Protein AF-A0A840I0G0-F1 (afdb_monomer)

Organism: NCBI:txid1173995

Secondary structure (DSSP, 8-state):
-----PPP---------------TTSSHHHHHHHHHHHHHHHHHHHHHHHHHHHHHHHIIIIIHHHHHHHHHHHHHSS--------HHHHHHHHHHHHHHHHHHHHHHHHHHHHHHHHHHHHHHHHHHHH-STTHHHHHHHHHHHHHHHHHHHHHHHHHHHHHHHHHHHHHHHHHHHHT--THHHHHHHHHHHHHHHHHHHHHHHHHHHHHHHHHHHHHHHHHHHHHHHHHHHHHHHHHHHHHHHHHHHHHHHHHHHHHHHHHHHHHHHHHHHHHHHHHHHHHHHHHHHHHHHHHHHHHHHHHHHHHHHHHHHHHHHHHHHHHHHHHHHHHTS-------------SSSSSSSS-------PPPPHHHHHHHHHHHHHHHHHHHHHHHHHHH-SPPHHHHHHHHTT-TTHHHHHHHHS-HHHHHHHHHHHHHH-HHHHHHHHHHHHHHHHHHHHHTTSTTHHHHHHHHHHSHHHHHHHHHHHHTTS--

Structure (mmCIF, N/CA/C/O backbone):
data_AF-A0A840I0G0-F1
#
_entry.id   AF-A0A840I0G0-F1
#
loop_
_atom_site.group_PDB
_atom_site.id
_atom_site.type_symbol
_atom_site.label_atom_id
_atom_site.label_alt_id
_atom_site.label_comp_id
_atom_site.label_asym_id
_atom_site.label_entity_id
_atom_site.label_seq_id
_atom_site.pdbx_PDB_ins_code
_atom_site.Cartn_x
_atom_site.Cartn_y
_atom_site.Cartn_z
_atom_site.occupancy
_atom_site.B_iso_or_equiv
_atom_site.auth_seq_id
_atom_site.auth_comp_id
_atom_site.auth_asym_id
_atom_site.auth_atom_id
_atom_site.pdbx_PDB_model_num
ATOM 1 N N . MET A 1 1 ? -60.405 32.015 -8.793 1.00 38.34 1 MET A N 1
ATOM 2 C CA . MET A 1 1 ? -60.865 30.818 -8.056 1.00 38.34 1 MET A CA 1
ATOM 3 C C . MET A 1 1 ? -60.112 29.631 -8.628 1.00 38.34 1 MET A C 1
ATOM 5 O O . MET A 1 1 ? -60.227 29.386 -9.819 1.00 38.34 1 MET A O 1
ATOM 9 N N . GLY A 1 2 ? -59.212 29.043 -7.837 1.00 41.69 2 GLY A N 1
ATOM 10 C CA . GLY A 1 2 ? -58.218 28.076 -8.306 1.00 41.69 2 GLY A CA 1
ATOM 11 C C . GLY A 1 2 ? -58.768 26.657 -8.403 1.00 41.69 2 GLY A C 1
ATOM 12 O O . GLY A 1 2 ? -59.384 26.169 -7.458 1.00 41.69 2 GLY A O 1
ATOM 13 N N . HIS A 1 3 ? -58.502 25.997 -9.529 1.00 44.59 3 HIS A N 1
ATOM 14 C CA . HIS A 1 3 ? -58.676 24.558 -9.684 1.00 44.59 3 HIS A CA 1
ATOM 15 C C . HIS A 1 3 ? -57.311 23.871 -9.616 1.00 44.59 3 HIS A C 1
ATOM 17 O O . HIS A 1 3 ? -56.481 24.017 -10.508 1.00 44.59 3 HIS A O 1
ATOM 23 N N . ASN A 1 4 ? -57.110 23.128 -8.529 1.00 46.53 4 ASN A N 1
ATOM 24 C CA . ASN A 1 4 ? -56.048 22.143 -8.364 1.00 46.53 4 ASN A CA 1
ATOM 25 C C . ASN A 1 4 ? -56.308 20.964 -9.312 1.00 46.53 4 ASN A C 1
ATOM 27 O O . ASN A 1 4 ? -57.291 20.243 -9.136 1.00 46.53 4 ASN A O 1
ATOM 31 N N . SER A 1 5 ? -55.424 20.746 -10.286 1.00 52.91 5 SER A N 1
ATOM 32 C CA . SER A 1 5 ? -55.374 19.504 -11.058 1.00 52.91 5 SER A CA 1
ATOM 33 C C . SER A 1 5 ? -54.468 18.500 -10.345 1.00 52.91 5 SER A C 1
ATOM 35 O O . SER A 1 5 ? -53.251 18.671 -10.290 1.00 52.91 5 SER A O 1
ATOM 37 N N . VAL A 1 6 ? -55.077 17.453 -9.795 1.00 52.31 6 VAL A N 1
ATOM 38 C CA . VAL A 1 6 ? -54.397 16.273 -9.255 1.00 52.31 6 VAL A CA 1
ATOM 39 C C . VAL A 1 6 ? -53.987 15.381 -10.430 1.00 52.31 6 VAL A C 1
ATOM 41 O O . VAL A 1 6 ? -54.845 14.939 -11.191 1.00 52.31 6 VAL A O 1
ATOM 44 N N . VAL A 1 7 ? -52.687 15.119 -10.582 1.00 56.31 7 VAL A N 1
ATOM 45 C CA . VAL A 1 7 ? -52.149 14.120 -11.520 1.00 56.31 7 VAL A CA 1
ATOM 46 C C . VAL A 1 7 ? -51.902 12.818 -10.744 1.00 56.31 7 VAL A C 1
ATOM 48 O O . VAL A 1 7 ? -51.222 12.863 -9.717 1.00 56.31 7 VAL A O 1
ATOM 51 N N . PRO A 1 8 ? -52.439 11.664 -11.180 1.00 50.56 8 PRO A N 1
ATOM 52 C CA . PRO A 1 8 ? -52.243 10.397 -10.485 1.00 50.56 8 PRO A CA 1
ATOM 53 C C . PRO A 1 8 ? -50.873 9.780 -10.808 1.00 50.56 8 PRO A C 1
ATOM 55 O O . PRO A 1 8 ? -50.496 9.616 -11.966 1.00 50.56 8 PRO A O 1
ATOM 58 N N . LEU A 1 9 ? -50.150 9.400 -9.753 1.00 41.69 9 LEU A N 1
ATOM 59 C CA . LEU A 1 9 ? -48.951 8.563 -9.793 1.00 41.69 9 LEU A CA 1
ATOM 60 C C . LEU A 1 9 ? -49.335 7.130 -10.186 1.00 41.69 9 LEU A C 1
ATOM 62 O O . LEU A 1 9 ? -49.800 6.352 -9.356 1.00 41.69 9 LEU A O 1
ATOM 66 N N . THR A 1 10 ? -49.122 6.760 -11.447 1.00 47.88 10 THR A N 1
ATOM 67 C CA . THR A 1 10 ? -49.077 5.352 -11.855 1.00 47.88 10 THR A CA 1
ATOM 68 C C . THR A 1 10 ? -47.681 4.790 -11.617 1.00 47.88 10 THR A C 1
ATOM 70 O O . THR A 1 10 ? -46.688 5.291 -12.146 1.00 47.88 10 THR A O 1
ATOM 73 N N . ALA A 1 11 ? -47.643 3.740 -10.801 1.00 47.97 11 ALA A N 1
ATOM 74 C CA . ALA A 1 11 ? -46.483 2.964 -10.402 1.00 47.97 11 ALA A CA 1
ATOM 75 C C . ALA A 1 11 ? -45.649 2.474 -11.597 1.00 47.97 11 ALA A C 1
ATOM 77 O O . ALA A 1 11 ? -46.127 1.708 -12.435 1.00 47.97 11 ALA A O 1
ATOM 78 N N . ARG A 1 12 ? -44.371 2.868 -11.634 1.00 39.72 12 ARG A N 1
ATOM 79 C CA . ARG A 1 12 ? -43.357 2.270 -12.506 1.00 39.72 12 ARG A CA 1
ATOM 80 C C . ARG A 1 12 ? -42.599 1.224 -11.693 1.00 39.72 12 ARG A C 1
ATOM 82 O O . ARG A 1 12 ? -41.765 1.547 -10.856 1.00 39.72 12 ARG A O 1
ATOM 89 N N . LYS A 1 13 ? -42.976 -0.030 -11.918 1.00 39.75 13 LYS A N 1
ATOM 90 C CA . LYS A 1 13 ? -42.336 -1.239 -11.400 1.00 39.75 13 LYS A CA 1
ATOM 91 C C . LYS A 1 13 ? -40.893 -1.274 -11.931 1.00 39.75 13 LYS A C 1
ATOM 93 O O . LYS A 1 13 ? -40.696 -1.398 -13.137 1.00 39.75 13 LYS A O 1
ATOM 98 N N . HIS A 1 14 ? -39.912 -1.073 -11.055 1.00 40.75 14 HIS A N 1
ATOM 99 C CA . HIS A 1 14 ? -38.498 -1.290 -11.359 1.00 40.75 14 HIS A CA 1
ATOM 100 C C . HIS A 1 14 ? -38.257 -2.805 -11.366 1.00 40.75 14 HIS A C 1
ATOM 102 O O . HIS A 1 14 ? -38.283 -3.444 -10.318 1.00 40.75 14 HIS A O 1
ATOM 108 N N . GLU A 1 15 ? -38.097 -3.382 -12.554 1.00 42.94 15 GLU A N 1
ATOM 109 C CA . GLU A 1 15 ? -37.495 -4.703 -12.723 1.00 42.94 15 GLU A CA 1
ATOM 110 C C . GLU A 1 15 ? -35.976 -4.510 -12.765 1.00 42.94 15 GLU A C 1
ATOM 112 O O . GLU A 1 15 ? -35.415 -4.056 -13.760 1.00 42.94 15 GLU A O 1
ATOM 117 N N . GLU A 1 16 ? -35.316 -4.807 -11.647 1.00 43.22 16 GLU A N 1
ATOM 118 C CA . GLU A 1 16 ? -33.867 -4.987 -11.573 1.00 43.22 16 GLU A CA 1
ATOM 119 C C . GLU A 1 16 ? -33.523 -6.359 -12.167 1.00 43.22 16 GLU A C 1
ATOM 121 O O . GLU A 1 16 ? -33.438 -7.373 -11.477 1.00 43.22 16 GLU A O 1
ATOM 126 N N . GLY A 1 17 ? -33.400 -6.395 -13.494 1.00 41.84 17 GLY A N 1
ATOM 127 C CA . GLY A 1 17 ? -32.843 -7.515 -14.243 1.00 41.84 17 GLY A CA 1
ATOM 128 C C . GLY A 1 17 ? -31.360 -7.281 -14.505 1.00 41.84 17 GLY A C 1
ATOM 129 O O . GLY A 1 17 ? -30.990 -6.375 -15.249 1.00 41.84 17 GLY A O 1
ATOM 130 N N . ALA A 1 18 ? -30.526 -8.105 -13.880 1.00 51.34 18 ALA A N 1
ATOM 131 C CA . ALA A 1 18 ? -29.086 -8.171 -14.062 1.00 51.34 18 ALA A CA 1
ATOM 132 C C . ALA A 1 18 ? -28.672 -8.280 -15.543 1.00 51.34 18 ALA A C 1
ATOM 134 O O . ALA A 1 18 ? -29.038 -9.228 -16.233 1.00 51.34 18 ALA A O 1
ATOM 135 N N . PHE A 1 19 ? -27.835 -7.347 -15.995 1.00 44.66 19 PHE A N 1
ATOM 136 C CA . PHE A 1 19 ? -26.961 -7.515 -17.157 1.00 44.66 19 PHE A CA 1
ATOM 137 C C . PHE A 1 19 ? -25.596 -6.905 -16.814 1.00 44.66 19 PHE A C 1
ATOM 139 O O . PHE A 1 19 ? -25.245 -5.805 -17.233 1.00 44.66 19 PHE A O 1
ATOM 146 N N . ALA A 1 20 ? -24.833 -7.620 -15.987 1.00 44.19 20 ALA A N 1
ATOM 147 C CA . ALA A 1 20 ? -23.399 -7.402 -15.872 1.00 44.19 20 ALA A CA 1
ATOM 148 C C . ALA A 1 20 ? -22.749 -8.030 -17.112 1.00 44.19 20 ALA A C 1
ATOM 150 O O . ALA A 1 20 ? -22.520 -9.236 -17.169 1.00 44.19 20 ALA A O 1
ATOM 151 N N . VAL A 1 21 ? -22.536 -7.220 -18.148 1.00 52.41 21 VAL A N 1
ATOM 152 C CA . VAL A 1 21 ? -21.704 -7.606 -19.290 1.00 52.41 21 VAL A CA 1
ATOM 153 C C . VAL A 1 21 ? -20.245 -7.576 -18.813 1.00 52.41 21 VAL A C 1
ATOM 155 O O . VAL A 1 21 ? -19.808 -6.528 -18.336 1.00 52.41 21 VAL A O 1
ATOM 158 N N . PRO A 1 22 ? -19.485 -8.682 -18.909 1.00 46.72 22 PRO A N 1
ATOM 159 C CA . PRO A 1 22 ? -18.079 -8.700 -18.527 1.00 46.72 22 PRO A CA 1
ATOM 160 C C . PRO A 1 22 ? -17.278 -7.905 -19.566 1.00 46.72 22 PRO A C 1
ATOM 162 O O . PRO A 1 22 ? -16.994 -8.392 -20.657 1.00 46.72 22 PRO A O 1
ATOM 165 N N . LEU A 1 23 ? -16.950 -6.652 -19.246 1.00 49.91 23 LEU A N 1
ATOM 166 C CA . LEU A 1 23 ? -16.133 -5.766 -20.088 1.00 49.91 23 LEU A CA 1
ATOM 167 C C . LEU A 1 23 ? -14.621 -6.021 -19.952 1.00 49.91 23 LEU A C 1
ATOM 169 O O . LEU A 1 23 ? -13.832 -5.404 -20.659 1.00 49.91 23 LEU A O 1
ATOM 173 N N . GLU A 1 24 ? -14.211 -6.943 -19.083 1.00 49.94 24 GLU A N 1
ATOM 174 C CA . GLU A 1 24 ? -12.803 -7.133 -18.711 1.00 49.94 24 GLU A CA 1
ATOM 175 C C . GLU A 1 24 ? -12.021 -8.028 -19.694 1.00 49.94 24 GLU A C 1
ATOM 177 O O . GLU A 1 24 ? -10.808 -7.927 -19.777 1.00 49.94 24 GLU A O 1
ATOM 182 N N . GLY A 1 25 ? -12.703 -8.821 -20.533 1.00 50.09 25 GLY A N 1
ATOM 183 C CA . GLY A 1 25 ? -12.055 -9.700 -21.527 1.00 50.09 25 GLY A CA 1
ATOM 184 C C . GLY A 1 25 ? -11.908 -9.126 -22.946 1.00 50.09 25 GLY A C 1
ATOM 185 O O . GLY A 1 25 ? -11.360 -9.795 -23.825 1.00 50.09 25 GLY A O 1
ATOM 186 N N . ALA A 1 26 ? -12.432 -7.923 -23.211 1.00 46.50 26 ALA A N 1
ATOM 187 C CA . ALA A 1 26 ? -12.436 -7.334 -24.557 1.00 46.50 26 ALA A CA 1
ATOM 188 C C . ALA A 1 26 ? -11.226 -6.426 -24.838 1.00 46.50 26 ALA A C 1
ATOM 190 O O . ALA A 1 26 ? -10.852 -6.275 -25.996 1.00 46.50 26 ALA A O 1
ATOM 191 N N . LEU A 1 27 ? -10.598 -5.851 -23.807 1.00 49.94 27 LEU A N 1
ATOM 192 C CA . LEU A 1 27 ? -9.432 -4.973 -23.980 1.00 49.94 27 LEU A CA 1
ATOM 193 C C . LEU A 1 27 ? -8.114 -5.756 -24.103 1.00 49.94 27 LEU A C 1
ATOM 195 O O . LEU A 1 27 ? -7.232 -5.342 -24.846 1.00 49.94 27 LEU A O 1
ATOM 199 N N . GLU A 1 28 ? -8.010 -6.925 -23.467 1.00 49.19 28 GLU A N 1
ATOM 200 C CA . GLU A 1 28 ? -6.783 -7.739 -23.467 1.00 49.19 28 GLU A CA 1
ATOM 201 C C . GLU A 1 28 ? -6.540 -8.461 -24.812 1.00 49.19 28 GLU A C 1
ATOM 203 O O . GLU A 1 28 ? -5.402 -8.703 -25.210 1.00 49.19 28 GLU A O 1
ATOM 208 N N . ASN A 1 29 ? -7.604 -8.742 -25.577 1.00 52.22 29 ASN A N 1
ATOM 209 C CA . ASN A 1 29 ? -7.491 -9.381 -26.896 1.00 52.22 29 ASN A CA 1
ATOM 210 C C . ASN A 1 29 ? -7.146 -8.404 -28.040 1.00 52.22 29 ASN A C 1
ATOM 212 O O . ASN A 1 29 ? -6.614 -8.846 -29.060 1.00 52.22 29 ASN A O 1
ATOM 216 N N . ASP A 1 30 ? -7.409 -7.101 -27.889 1.00 49.06 30 ASP A N 1
ATOM 217 C CA . ASP A 1 30 ? -7.064 -6.089 -28.906 1.00 49.06 30 ASP A CA 1
ATOM 218 C C . ASP A 1 30 ? -5.585 -5.652 -28.807 1.00 49.06 30 ASP A C 1
ATOM 220 O O . ASP A 1 30 ? -4.958 -5.333 -29.820 1.00 49.06 30 ASP A O 1
ATOM 224 N N . GLU A 1 31 ? -4.977 -5.720 -27.613 1.00 51.03 31 GLU A N 1
ATOM 225 C CA . GLU A 1 31 ? -3.547 -5.422 -27.409 1.00 51.03 31 GLU A CA 1
ATOM 226 C C . GLU A 1 31 ? -2.628 -6.470 -28.054 1.00 51.03 31 GLU A C 1
ATOM 228 O O . GLU A 1 31 ? -1.664 -6.113 -28.737 1.00 51.03 31 GLU A O 1
ATOM 233 N N . ALA A 1 32 ? -2.964 -7.761 -27.944 1.00 53.47 32 ALA A N 1
ATOM 234 C CA . ALA A 1 32 ? -2.180 -8.833 -28.561 1.00 53.47 32 ALA A CA 1
ATOM 235 C C . ALA A 1 32 ? -2.218 -8.794 -30.105 1.00 53.47 32 ALA A C 1
ATOM 237 O O . ALA A 1 32 ? -1.250 -9.173 -30.770 1.00 53.47 32 ALA A O 1
ATOM 238 N N . ALA A 1 33 ? -3.313 -8.303 -30.696 1.00 54.00 33 ALA A N 1
ATOM 239 C CA . ALA A 1 33 ? -3.453 -8.184 -32.148 1.00 54.00 33 ALA A CA 1
ATOM 240 C C . ALA A 1 33 ? -2.625 -7.023 -32.735 1.00 54.00 33 ALA A C 1
ATOM 242 O O . ALA A 1 33 ? -2.156 -7.106 -33.877 1.00 54.00 33 ALA A O 1
ATOM 243 N N . HIS A 1 34 ? -2.412 -5.953 -31.963 1.00 55.06 34 HIS A N 1
ATOM 244 C CA . HIS A 1 34 ? -1.694 -4.765 -32.424 1.00 55.06 34 HIS A CA 1
ATOM 245 C C . HIS A 1 34 ? -0.166 -4.947 -32.442 1.00 55.06 34 HIS A C 1
ATOM 247 O O . HIS A 1 34 ? 0.497 -4.432 -33.351 1.00 55.06 34 HIS A O 1
ATOM 253 N N . ASP A 1 35 ? 0.389 -5.734 -31.513 1.00 54.44 35 ASP A N 1
ATOM 254 C CA . ASP A 1 35 ? 1.837 -5.971 -31.412 1.00 54.44 35 ASP A CA 1
ATOM 255 C C . ASP A 1 35 ? 2.388 -6.907 -32.513 1.00 54.44 35 ASP A C 1
ATOM 257 O O . ASP A 1 35 ? 3.550 -6.782 -32.916 1.00 54.44 35 ASP A O 1
ATOM 261 N N . GLU A 1 36 ? 1.561 -7.781 -33.105 1.00 56.12 36 GLU A N 1
ATOM 262 C CA . GLU A 1 36 ? 1.977 -8.620 -34.244 1.00 56.12 36 GLU A CA 1
ATOM 263 C C . GLU A 1 36 ? 1.885 -7.923 -35.616 1.00 56.12 36 GLU A C 1
ATOM 265 O O . GLU A 1 36 ? 2.580 -8.310 -36.569 1.00 56.12 36 GLU A O 1
ATOM 270 N N . ALA A 1 37 ? 1.036 -6.901 -35.762 1.00 58.84 37 ALA A N 1
ATOM 271 C CA . ALA A 1 37 ? 0.760 -6.276 -37.058 1.00 58.84 37 ALA A CA 1
ATOM 272 C C . ALA A 1 37 ? 1.934 -5.421 -37.579 1.00 58.84 37 ALA A C 1
ATOM 274 O O . ALA A 1 37 ? 2.184 -5.352 -38.787 1.00 58.84 37 ALA A O 1
ATOM 275 N N . TRP A 1 38 ? 2.699 -4.798 -36.682 1.00 59.31 38 TRP A N 1
ATOM 276 C CA . TRP A 1 38 ? 3.746 -3.835 -37.035 1.00 59.31 38 TRP A CA 1
ATOM 277 C C . TRP A 1 38 ? 5.049 -4.428 -37.612 1.00 59.31 38 TRP A C 1
ATOM 279 O O . TRP A 1 38 ? 5.498 -3.951 -38.664 1.00 59.31 38 TRP A O 1
ATOM 289 N N . PRO A 1 39 ? 5.655 -5.500 -37.049 1.00 68.94 39 PRO A N 1
ATOM 290 C CA . PRO A 1 39 ? 6.861 -6.100 -37.635 1.00 68.94 39 PRO A CA 1
ATOM 291 C C . PRO A 1 39 ? 6.607 -6.652 -39.046 1.00 68.94 39 PRO A C 1
ATOM 293 O O . PRO A 1 39 ? 7.509 -6.664 -39.893 1.00 68.94 39 PRO A O 1
ATOM 296 N N . ARG A 1 40 ? 5.358 -7.035 -39.345 1.00 74.94 40 ARG A N 1
ATOM 297 C CA . ARG A 1 40 ? 4.939 -7.443 -40.691 1.00 74.94 40 ARG A CA 1
ATOM 298 C C . ARG A 1 40 ? 5.002 -6.276 -41.680 1.00 74.94 40 ARG A C 1
ATOM 300 O O . ARG A 1 40 ? 5.471 -6.476 -42.800 1.00 74.94 40 ARG A O 1
ATOM 307 N N . ASN A 1 41 ? 4.643 -5.060 -41.275 1.00 76.44 41 ASN A N 1
ATOM 308 C CA . ASN A 1 41 ? 4.632 -3.885 -42.154 1.00 76.44 41 ASN A CA 1
ATOM 309 C C . ASN A 1 41 ? 6.043 -3.435 -42.568 1.00 76.44 41 ASN A C 1
ATOM 311 O O . ASN A 1 41 ? 6.280 -3.188 -43.753 1.00 76.44 41 ASN A O 1
ATOM 315 N N . ALA A 1 42 ? 7.014 -3.433 -41.648 1.00 74.19 42 ALA A N 1
ATOM 316 C CA . ALA A 1 42 ? 8.411 -3.115 -41.970 1.00 74.19 42 ALA A CA 1
ATOM 317 C C . ALA A 1 42 ? 9.070 -4.181 -42.871 1.00 74.19 42 ALA A C 1
ATOM 319 O O . ALA A 1 42 ? 9.832 -3.871 -43.790 1.00 74.19 42 ALA A O 1
ATOM 320 N N . ALA A 1 43 ? 8.749 -5.461 -42.652 1.00 77.75 43 ALA A N 1
ATOM 321 C CA . ALA A 1 43 ? 9.200 -6.536 -43.533 1.00 77.75 43 ALA A CA 1
ATOM 322 C C . ALA A 1 43 ? 8.538 -6.464 -44.922 1.00 77.75 43 ALA A C 1
ATOM 324 O O . ALA A 1 43 ? 9.149 -6.845 -45.926 1.00 77.75 43 ALA A O 1
ATOM 325 N N . ASN A 1 44 ? 7.295 -5.984 -44.997 1.00 83.62 44 ASN A N 1
ATOM 326 C CA . ASN A 1 44 ? 6.565 -5.811 -46.250 1.00 83.62 44 ASN A CA 1
ATOM 327 C C . ASN A 1 44 ? 7.100 -4.632 -47.066 1.00 83.62 44 ASN A C 1
ATOM 329 O O . ASN A 1 44 ? 7.294 -4.790 -48.270 1.00 83.62 44 ASN A O 1
ATOM 333 N N . SER A 1 45 ? 7.426 -3.498 -46.439 1.00 81.38 45 SER A N 1
ATOM 334 C CA . SER A 1 45 ? 7.980 -2.331 -47.141 1.00 81.38 45 SER A CA 1
ATOM 335 C C . SER A 1 45 ? 9.363 -2.614 -47.739 1.00 81.38 45 SER A C 1
ATOM 337 O O . SER A 1 45 ? 9.616 -2.284 -48.898 1.00 81.38 45 SER A O 1
ATOM 339 N N . TRP A 1 46 ? 10.232 -3.330 -47.018 1.00 84.50 46 TRP A N 1
ATOM 340 C CA . TRP A 1 46 ? 11.535 -3.744 -47.549 1.00 84.50 46 TRP A CA 1
ATOM 341 C C . TRP A 1 46 ? 11.415 -4.741 -48.708 1.00 84.50 46 TRP A C 1
ATOM 343 O O . TRP A 1 46 ? 12.134 -4.641 -49.706 1.00 84.50 46 TRP A O 1
ATOM 353 N N . ARG A 1 47 ? 10.483 -5.697 -48.608 1.00 87.12 47 ARG A N 1
ATOM 354 C CA . ARG A 1 47 ? 10.186 -6.620 -49.711 1.00 87.12 47 ARG A CA 1
ATOM 355 C C . ARG A 1 47 ? 9.640 -5.871 -50.925 1.00 87.12 47 ARG A C 1
ATOM 357 O O . ARG A 1 47 ? 10.112 -6.123 -52.030 1.00 87.12 47 ARG A O 1
ATOM 364 N N . ALA A 1 48 ? 8.723 -4.925 -50.730 1.00 87.19 48 ALA A N 1
ATOM 365 C CA . ALA A 1 48 ? 8.183 -4.094 -51.802 1.00 87.19 48 ALA A CA 1
ATOM 366 C C . ALA A 1 48 ? 9.279 -3.268 -52.495 1.00 87.19 48 ALA A C 1
ATOM 368 O O . ALA A 1 48 ? 9.336 -3.254 -53.721 1.00 87.19 48 ALA A O 1
ATOM 369 N N . ALA A 1 49 ? 10.204 -2.669 -51.736 1.00 85.50 49 ALA A N 1
ATOM 370 C CA . ALA A 1 49 ? 11.335 -1.924 -52.292 1.00 85.50 49 ALA A CA 1
ATOM 371 C C . ALA A 1 49 ? 12.260 -2.805 -53.151 1.00 85.50 49 ALA A C 1
ATOM 373 O O . ALA A 1 49 ? 12.682 -2.388 -54.228 1.00 85.50 49 ALA A O 1
ATOM 374 N N . LYS A 1 50 ? 12.532 -4.048 -52.724 1.00 86.75 50 LYS A N 1
ATOM 375 C CA . LYS A 1 50 ? 13.304 -5.019 -53.520 1.00 86.75 50 LYS A CA 1
ATOM 376 C C . LYS A 1 50 ? 12.603 -5.393 -54.823 1.00 86.75 50 LYS A C 1
ATOM 378 O O . LYS A 1 50 ? 13.253 -5.435 -55.865 1.00 86.75 50 LYS A O 1
ATOM 383 N N . TRP A 1 51 ? 11.297 -5.650 -54.769 1.00 93.06 51 TRP A N 1
ATOM 384 C CA . TRP A 1 51 ? 10.506 -5.963 -55.960 1.00 93.06 51 TRP A CA 1
ATOM 385 C C . TRP A 1 51 ? 10.435 -4.780 -56.925 1.00 93.06 51 TRP A C 1
ATOM 387 O O . TRP A 1 51 ? 10.603 -4.976 -58.124 1.00 93.06 51 TRP A O 1
ATOM 397 N N . LEU A 1 52 ? 10.267 -3.556 -56.415 1.00 90.81 52 LEU A N 1
ATOM 398 C CA . LEU A 1 52 ? 10.301 -2.336 -57.224 1.00 90.81 52 LEU A CA 1
ATOM 399 C C . LEU A 1 52 ? 11.664 -2.128 -57.883 1.00 90.81 52 LEU A C 1
ATOM 401 O O . LEU A 1 52 ? 11.724 -1.928 -59.092 1.00 90.81 52 LEU A O 1
ATOM 405 N N . ALA A 1 53 ? 12.755 -2.226 -57.120 1.00 89.12 53 ALA A N 1
ATOM 406 C CA . ALA A 1 53 ? 14.104 -2.082 -57.659 1.00 89.12 53 ALA A CA 1
ATOM 407 C C . ALA A 1 53 ? 14.396 -3.147 -58.727 1.00 89.12 53 ALA A C 1
ATOM 409 O O . ALA A 1 53 ? 14.859 -2.813 -59.815 1.00 89.12 53 ALA A O 1
ATOM 410 N N . GLY A 1 54 ? 14.059 -4.412 -58.453 1.00 89.88 54 GLY A N 1
ATOM 411 C CA . GLY A 1 54 ? 14.195 -5.504 -59.416 1.00 89.88 54 GLY A CA 1
ATOM 412 C C . GLY A 1 54 ? 13.330 -5.306 -60.663 1.00 89.88 54 GLY A C 1
ATOM 413 O O . GLY A 1 54 ? 13.805 -5.533 -61.772 1.00 89.88 54 GLY A O 1
ATOM 414 N N . GLY A 1 55 ? 12.096 -4.824 -60.502 1.00 91.44 55 GLY A N 1
ATOM 415 C CA . GLY A 1 55 ? 11.179 -4.525 -61.601 1.00 91.44 55 GLY A CA 1
ATOM 416 C C . GLY A 1 55 ? 11.669 -3.386 -62.493 1.00 91.44 55 GLY A C 1
ATOM 417 O O . GLY A 1 55 ? 11.640 -3.519 -63.712 1.00 91.44 55 GLY A O 1
ATOM 418 N N . ILE A 1 56 ? 12.188 -2.303 -61.906 1.00 88.88 56 ILE A N 1
ATOM 419 C CA . ILE A 1 56 ? 12.794 -1.187 -62.650 1.00 88.88 56 ILE A CA 1
ATOM 420 C C . ILE A 1 56 ? 14.017 -1.678 -63.429 1.00 88.88 56 ILE A C 1
ATOM 422 O O . ILE A 1 56 ? 14.157 -1.382 -64.615 1.00 88.88 56 ILE A O 1
ATOM 426 N N . LEU A 1 57 ? 14.878 -2.469 -62.789 1.00 89.12 57 LEU A N 1
ATOM 427 C CA . LEU A 1 57 ? 16.090 -2.996 -63.412 1.00 89.12 57 LEU A CA 1
ATOM 428 C C . LEU A 1 57 ? 15.744 -3.973 -64.549 1.00 89.12 57 LEU A C 1
ATOM 430 O O . LEU A 1 57 ? 16.313 -3.876 -65.633 1.00 89.12 57 LEU A O 1
ATOM 434 N N . ALA A 1 58 ? 14.749 -4.843 -64.359 1.00 91.31 58 ALA A N 1
ATOM 435 C CA . ALA A 1 58 ? 14.237 -5.733 -65.400 1.00 91.31 58 ALA A CA 1
ATOM 436 C C . ALA A 1 58 ? 13.581 -4.963 -66.559 1.00 91.31 58 ALA A C 1
ATOM 438 O O . ALA A 1 58 ? 13.818 -5.288 -67.721 1.00 91.31 58 ALA A O 1
ATOM 439 N N . ALA A 1 59 ? 12.809 -3.911 -66.269 1.00 91.25 59 ALA A N 1
ATOM 440 C CA . ALA A 1 59 ? 12.218 -3.049 -67.289 1.00 91.25 59 ALA A CA 1
ATOM 441 C C . ALA A 1 59 ? 13.296 -2.348 -68.133 1.00 91.25 59 ALA A C 1
ATOM 443 O O . ALA A 1 59 ? 13.165 -2.281 -69.352 1.00 91.25 59 ALA A O 1
ATOM 444 N N . TRP A 1 60 ? 14.398 -1.906 -67.523 1.00 89.25 60 TRP A N 1
ATOM 445 C CA . TRP A 1 60 ? 15.551 -1.363 -68.248 1.00 89.25 60 TRP A CA 1
ATOM 446 C C . TRP A 1 60 ? 16.333 -2.436 -69.021 1.00 89.25 60 TRP A C 1
ATOM 448 O O . TRP A 1 60 ? 16.750 -2.194 -70.155 1.00 89.25 60 TRP A O 1
ATOM 458 N N . LEU A 1 61 ? 16.514 -3.631 -68.450 1.00 87.56 61 LEU A N 1
ATOM 459 C CA . LEU A 1 61 ? 17.258 -4.731 -69.079 1.00 87.56 61 LEU A CA 1
ATOM 460 C C . LEU A 1 61 ? 16.515 -5.404 -70.244 1.00 87.56 61 LEU A C 1
ATOM 462 O O . LEU A 1 61 ? 17.140 -5.966 -71.138 1.00 87.56 61 LEU A O 1
ATOM 466 N N . VAL A 1 62 ? 15.183 -5.366 -70.241 1.00 91.00 62 VAL A N 1
ATOM 467 C CA . VAL A 1 62 ? 14.355 -6.044 -71.251 1.00 91.00 62 VAL A CA 1
ATOM 468 C C . VAL A 1 62 ? 13.637 -5.046 -72.153 1.00 91.00 62 VAL A C 1
ATOM 470 O O . VAL A 1 62 ? 13.560 -5.250 -73.362 1.00 91.00 62 VAL A O 1
ATOM 473 N N . GLY A 1 63 ? 13.142 -3.939 -71.603 1.00 89.81 63 GLY A N 1
ATOM 474 C CA . GLY A 1 63 ? 12.425 -2.921 -72.369 1.00 89.81 63 GLY A CA 1
ATOM 475 C C . GLY A 1 63 ? 13.336 -2.127 -73.303 1.00 89.81 63 GLY A C 1
ATOM 476 O O . GLY A 1 63 ? 12.949 -1.845 -74.435 1.00 89.81 63 GLY A O 1
ATOM 477 N N . TRP A 1 64 ? 14.566 -1.818 -72.881 1.00 88.44 64 TRP A N 1
ATOM 478 C CA . TRP A 1 64 ? 15.505 -1.030 -73.689 1.00 88.44 64 TRP A CA 1
ATOM 479 C C . TRP A 1 64 ? 15.974 -1.742 -74.978 1.00 88.44 64 TRP A C 1
ATOM 481 O O . TRP A 1 64 ? 15.937 -1.127 -76.050 1.00 88.44 64 TRP A O 1
ATOM 491 N N . PRO A 1 65 ? 16.348 -3.038 -74.964 1.00 87.94 65 PRO A N 1
ATOM 492 C CA . PRO A 1 65 ? 16.745 -3.760 -76.170 1.00 87.94 65 PRO A CA 1
ATOM 493 C C . PRO A 1 65 ? 15.550 -3.979 -77.093 1.00 87.94 65 PRO A C 1
ATOM 495 O O . PRO A 1 65 ? 15.674 -3.840 -78.305 1.00 87.94 65 PRO A O 1
ATOM 498 N N . ILE A 1 66 ? 14.362 -4.251 -76.544 1.00 89.50 66 ILE A N 1
ATOM 499 C CA . ILE A 1 66 ? 13.137 -4.367 -77.346 1.00 89.50 66 ILE A CA 1
ATOM 500 C C . ILE A 1 66 ? 12.818 -3.026 -78.022 1.00 89.50 66 ILE A C 1
ATOM 502 O O . ILE A 1 66 ? 12.631 -2.979 -79.234 1.00 89.50 66 ILE A O 1
ATOM 506 N N . GLY A 1 67 ? 12.837 -1.917 -77.281 1.00 89.25 67 GLY A N 1
ATOM 507 C CA . GLY A 1 67 ? 12.576 -0.586 -77.834 1.00 89.25 67 GLY A CA 1
ATOM 508 C C . GLY A 1 67 ? 13.586 -0.184 -78.912 1.00 89.25 67 GLY A C 1
ATOM 509 O O . GLY A 1 67 ? 13.203 0.273 -79.988 1.00 89.25 67 GLY A O 1
ATOM 510 N N . SER A 1 68 ? 14.878 -0.413 -78.666 1.00 88.19 68 SER A N 1
ATOM 511 C CA . SER A 1 68 ? 15.939 -0.097 -79.632 1.00 88.19 68 SER A CA 1
ATOM 512 C C . SER A 1 68 ? 15.904 -0.986 -80.879 1.00 88.19 68 SER A C 1
ATOM 514 O O . SER A 1 68 ? 16.137 -0.491 -81.983 1.00 88.19 68 SER A O 1
ATOM 516 N N . THR A 1 69 ? 15.551 -2.268 -80.750 1.00 88.81 69 THR A N 1
ATOM 517 C CA . THR A 1 69 ? 15.374 -3.169 -81.902 1.00 88.81 69 THR A CA 1
ATOM 518 C C . THR A 1 69 ? 14.130 -2.827 -82.716 1.00 88.81 69 THR A C 1
ATOM 520 O O . THR A 1 69 ? 14.201 -2.788 -83.946 1.00 88.81 69 THR A O 1
ATOM 523 N N . MET A 1 70 ? 13.010 -2.487 -82.071 1.00 89.56 70 MET A N 1
ATOM 524 C CA . MET A 1 70 ? 11.811 -1.993 -82.760 1.00 89.56 70 MET A CA 1
ATOM 525 C C . MET A 1 70 ? 12.069 -0.651 -83.465 1.00 89.56 70 MET A C 1
ATOM 527 O O . MET A 1 70 ? 11.689 -0.477 -84.620 1.00 89.56 70 MET A O 1
ATOM 531 N N . GLY A 1 71 ? 12.795 0.272 -82.830 1.00 89.50 71 GLY A N 1
ATOM 532 C CA . GLY A 1 71 ? 13.194 1.533 -83.461 1.00 89.50 71 GLY A CA 1
ATOM 533 C C . GLY A 1 71 ? 14.117 1.327 -84.667 1.00 89.50 71 GLY A C 1
ATOM 534 O O . GLY A 1 71 ? 13.906 1.914 -85.727 1.00 89.50 71 GLY A O 1
ATOM 535 N N . ALA A 1 72 ? 15.110 0.441 -84.543 1.00 87.44 72 ALA A N 1
ATOM 536 C CA . ALA A 1 72 ? 16.029 0.123 -85.633 1.00 87.44 72 ALA A CA 1
ATOM 537 C C . ALA A 1 72 ? 15.325 -0.580 -86.805 1.00 87.44 72 ALA A C 1
ATOM 539 O O . ALA A 1 72 ? 15.589 -0.250 -87.961 1.00 87.44 72 ALA A O 1
ATOM 540 N N . THR A 1 73 ? 14.415 -1.519 -86.525 1.00 90.94 73 THR A N 1
ATOM 541 C CA . THR A 1 73 ? 13.627 -2.203 -87.565 1.00 90.94 73 THR A CA 1
ATOM 542 C C . THR A 1 73 ? 12.714 -1.242 -88.319 1.00 90.94 73 THR A C 1
ATOM 544 O O . THR A 1 73 ? 12.666 -1.310 -89.547 1.00 90.94 73 THR A O 1
ATOM 547 N N . ALA A 1 74 ? 12.065 -0.309 -87.619 1.00 91.00 74 ALA A N 1
ATOM 548 C CA . ALA A 1 74 ? 11.249 0.731 -88.240 1.00 91.00 74 ALA A CA 1
ATOM 549 C C . ALA A 1 74 ? 12.079 1.670 -89.134 1.00 91.00 74 ALA A C 1
ATOM 551 O O . ALA A 1 74 ? 11.630 2.040 -90.216 1.00 91.00 74 ALA A O 1
ATOM 552 N N . ALA A 1 75 ? 13.299 2.022 -88.717 1.00 90.50 75 ALA A N 1
ATOM 553 C CA . ALA A 1 75 ? 14.164 2.930 -89.470 1.00 90.50 75 ALA A CA 1
ATOM 554 C C . ALA A 1 75 ? 14.842 2.277 -90.692 1.00 90.50 75 ALA A C 1
ATOM 556 O O . ALA A 1 75 ? 15.017 2.929 -91.718 1.00 90.50 75 ALA A O 1
ATOM 557 N N . LEU A 1 76 ? 15.257 1.008 -90.590 1.00 88.50 76 LEU A N 1
ATOM 558 C CA . LEU A 1 76 ? 16.085 0.330 -91.603 1.00 88.50 76 LEU A CA 1
ATOM 559 C C . LEU A 1 76 ? 15.309 -0.669 -92.479 1.00 88.50 76 LEU A C 1
ATOM 561 O O . LEU A 1 76 ? 15.864 -1.186 -93.448 1.00 88.50 76 LEU A O 1
ATOM 565 N N . GLY A 1 77 ? 14.059 -0.996 -92.131 1.00 90.19 77 GLY A N 1
ATOM 566 C CA . GLY A 1 77 ? 13.228 -1.964 -92.860 1.00 90.19 77 GLY A CA 1
ATOM 567 C C . GLY A 1 77 ? 13.733 -3.414 -92.806 1.00 90.19 77 GLY A C 1
ATOM 568 O O . GLY A 1 77 ? 13.240 -4.272 -93.536 1.00 90.19 77 GLY A O 1
ATOM 569 N N . ARG A 1 78 ? 14.732 -3.711 -91.964 1.00 89.00 78 ARG A N 1
ATOM 570 C CA . ARG A 1 78 ? 15.298 -5.052 -91.754 1.00 89.00 78 ARG A CA 1
ATOM 571 C C . ARG A 1 78 ? 15.449 -5.331 -90.265 1.00 89.00 78 ARG A C 1
ATOM 573 O O . ARG A 1 78 ? 15.782 -4.434 -89.493 1.00 89.00 78 ARG A O 1
ATOM 580 N N . PHE A 1 79 ? 15.234 -6.585 -89.873 1.00 88.44 79 PHE A N 1
ATOM 581 C CA . PHE A 1 79 ? 15.411 -7.007 -88.489 1.00 88.44 79 PHE A CA 1
ATOM 582 C C . PHE A 1 79 ? 16.895 -7.055 -88.120 1.00 88.44 79 PHE A C 1
ATOM 584 O O . PHE A 1 79 ? 17.650 -7.852 -88.672 1.00 88.44 79 PHE A O 1
ATOM 591 N N . ALA A 1 80 ? 17.309 -6.191 -87.193 1.00 83.56 80 ALA A N 1
ATOM 592 C CA . ALA A 1 80 ? 18.665 -6.150 -86.661 1.00 83.56 80 ALA A CA 1
ATOM 593 C C . ALA A 1 80 ? 18.609 -6.095 -85.132 1.00 83.56 80 ALA A C 1
ATOM 595 O O . ALA A 1 80 ? 18.111 -5.130 -84.551 1.00 83.56 80 ALA A O 1
ATOM 596 N N . PHE A 1 81 ? 19.132 -7.134 -84.479 1.00 83.94 81 PHE A N 1
ATOM 597 C CA . PHE A 1 81 ? 19.230 -7.175 -83.025 1.00 83.94 81 PHE A CA 1
ATOM 598 C C . PHE A 1 81 ? 20.424 -6.330 -82.564 1.00 83.94 81 PHE A C 1
ATOM 600 O O . PHE A 1 81 ? 21.571 -6.627 -82.899 1.00 83.94 81 PHE A O 1
ATOM 607 N N . ARG A 1 82 ? 20.165 -5.260 -81.808 1.00 81.44 82 ARG A N 1
ATOM 608 C CA . ARG A 1 82 ? 21.190 -4.427 -81.169 1.00 81.44 82 ARG A CA 1
ATOM 609 C C . ARG A 1 82 ? 20.867 -4.332 -79.687 1.00 81.44 82 ARG A C 1
ATOM 611 O O . ARG A 1 82 ? 19.775 -3.906 -79.340 1.00 81.44 82 ARG A O 1
ATOM 618 N N . LEU A 1 83 ? 21.824 -4.686 -78.826 1.00 78.75 83 LEU A N 1
ATOM 619 C CA . LEU A 1 83 ? 21.652 -4.531 -77.377 1.00 78.75 83 LEU A CA 1
ATOM 620 C C . LEU A 1 83 ? 21.494 -3.056 -76.969 1.00 78.75 83 LEU A C 1
ATOM 622 O O . LEU A 1 83 ? 20.859 -2.779 -75.963 1.00 78.75 83 LEU A O 1
ATOM 626 N N . GLY A 1 84 ? 22.051 -2.112 -77.740 1.00 76.75 84 GLY A N 1
ATOM 627 C CA . GLY A 1 84 ? 21.774 -0.675 -77.599 1.00 76.75 84 GLY A CA 1
ATOM 628 C C . GLY A 1 84 ? 22.183 -0.037 -76.263 1.00 76.75 84 GLY A C 1
ATOM 629 O O . GLY A 1 84 ? 21.859 1.126 -76.033 1.00 76.75 84 GLY A O 1
ATOM 630 N N . TYR A 1 85 ? 22.876 -0.765 -75.386 1.00 84.50 85 TYR A N 1
ATOM 631 C CA . TYR A 1 85 ? 23.337 -0.241 -74.106 1.00 84.50 85 TYR A CA 1
ATOM 632 C C . TYR A 1 85 ? 24.603 0.582 -74.289 1.00 84.50 85 TYR A C 1
ATOM 634 O O . TYR A 1 85 ? 25.678 0.041 -74.546 1.00 84.50 85 TYR A O 1
ATOM 642 N N . THR A 1 86 ? 24.480 1.893 -74.119 1.00 87.62 86 THR A N 1
ATOM 643 C CA . THR A 1 86 ? 25.632 2.725 -73.780 1.00 87.62 86 THR A CA 1
ATOM 644 C C . THR A 1 86 ? 25.964 2.526 -72.300 1.00 87.62 86 THR A C 1
ATOM 646 O O . THR A 1 86 ? 25.087 2.229 -71.484 1.00 87.62 86 THR A O 1
ATOM 649 N N . ILE A 1 87 ? 27.241 2.678 -71.941 1.00 85.56 87 ILE A N 1
ATOM 650 C CA . ILE A 1 87 ? 27.705 2.555 -70.548 1.00 85.56 87 ILE A CA 1
ATOM 651 C C . ILE A 1 87 ? 26.940 3.530 -69.635 1.00 85.56 87 ILE A C 1
ATOM 653 O O . ILE A 1 87 ? 26.571 3.170 -68.521 1.00 85.56 87 ILE A O 1
ATOM 657 N N . GLU A 1 88 ? 26.624 4.725 -70.138 1.00 84.75 88 GLU A N 1
ATOM 658 C CA . GLU A 1 88 ? 25.854 5.762 -69.437 1.00 84.75 88 GLU A CA 1
ATOM 659 C C . GLU A 1 88 ? 24.451 5.289 -69.039 1.00 84.75 88 GLU A C 1
ATOM 661 O O . GLU A 1 88 ? 24.025 5.482 -67.903 1.00 84.75 88 GLU A O 1
ATOM 666 N N . VAL A 1 89 ? 23.753 4.609 -69.952 1.00 84.44 89 VAL A N 1
ATOM 667 C CA . VAL A 1 89 ? 22.417 4.059 -69.700 1.00 84.44 89 VAL A CA 1
ATOM 668 C C . VAL A 1 89 ? 22.463 2.967 -68.629 1.00 84.44 89 VAL A C 1
ATOM 670 O O . VAL A 1 89 ? 21.609 2.923 -67.743 1.00 84.44 89 VAL A O 1
ATOM 673 N N . LEU A 1 90 ? 23.476 2.100 -68.678 1.00 84.38 90 LEU A N 1
ATOM 674 C CA . LEU A 1 90 ? 23.629 1.025 -67.700 1.00 84.38 90 LEU A CA 1
ATOM 675 C C . LEU A 1 90 ? 23.964 1.577 -66.308 1.00 84.38 90 LEU A C 1
ATOM 677 O O . LEU A 1 90 ? 23.393 1.122 -65.317 1.00 84.38 90 LEU A O 1
ATOM 681 N N . LEU A 1 91 ? 24.822 2.600 -66.236 1.00 85.00 91 LEU A N 1
ATOM 682 C CA . LEU A 1 91 ? 25.109 3.318 -64.994 1.00 85.00 91 LEU A CA 1
ATOM 683 C C . LEU A 1 91 ? 23.857 4.001 -64.439 1.00 85.00 91 LEU A C 1
ATOM 685 O O . LEU A 1 91 ? 23.599 3.877 -63.247 1.00 85.00 91 LEU A O 1
ATOM 689 N N . PHE A 1 92 ? 23.048 4.648 -65.282 1.00 85.75 92 PHE A N 1
ATOM 690 C CA . PHE A 1 92 ? 21.808 5.300 -64.852 1.00 85.75 92 PHE A CA 1
ATOM 691 C C . PHE A 1 92 ? 20.773 4.307 -64.298 1.00 85.75 92 PHE A C 1
ATOM 693 O O . PHE A 1 92 ? 20.136 4.563 -63.272 1.00 85.75 92 PHE A O 1
ATOM 700 N N . ALA A 1 93 ? 20.618 3.143 -64.934 1.00 84.75 93 ALA A N 1
ATOM 701 C CA . ALA A 1 93 ? 19.727 2.095 -64.438 1.00 84.75 93 ALA A CA 1
ATOM 702 C C . ALA A 1 93 ? 20.193 1.553 -63.074 1.00 84.75 93 ALA A C 1
ATOM 704 O O . ALA A 1 93 ? 19.380 1.354 -62.166 1.00 84.75 93 ALA A O 1
ATOM 705 N N . LEU A 1 94 ? 21.506 1.358 -62.906 1.00 84.19 94 LEU A N 1
ATOM 706 C CA . LEU A 1 94 ? 22.099 0.836 -61.675 1.00 84.19 94 LEU A CA 1
ATOM 707 C C . LEU A 1 94 ? 22.021 1.858 -60.532 1.00 84.19 94 LEU A C 1
ATOM 709 O O . LEU A 1 94 ? 21.635 1.494 -59.421 1.00 84.19 94 LEU A O 1
ATOM 713 N N . THR A 1 95 ? 22.292 3.141 -60.795 1.00 83.06 95 THR A N 1
ATOM 714 C CA . THR A 1 95 ? 22.159 4.213 -59.793 1.00 83.06 95 THR A CA 1
ATOM 715 C C . THR A 1 95 ? 20.708 4.423 -59.375 1.00 83.06 95 THR A C 1
ATOM 717 O O . THR A 1 95 ? 20.438 4.558 -58.183 1.00 83.06 95 THR A O 1
ATOM 720 N N . THR A 1 96 ? 19.759 4.367 -60.313 1.00 83.62 96 THR A N 1
ATOM 721 C CA . THR A 1 96 ? 18.325 4.460 -59.997 1.00 83.62 96 THR A CA 1
ATOM 722 C C . THR A 1 96 ? 17.879 3.289 -59.117 1.00 83.62 96 THR A C 1
ATOM 724 O O . THR A 1 96 ? 17.228 3.498 -58.094 1.00 83.62 96 THR A O 1
ATOM 727 N N . ALA A 1 97 ? 18.279 2.056 -59.448 1.00 82.44 97 ALA A N 1
ATOM 728 C CA . ALA A 1 97 ? 17.981 0.889 -58.618 1.00 82.44 97 ALA A CA 1
ATOM 729 C C . ALA A 1 97 ? 18.635 0.978 -57.224 1.00 82.44 97 ALA A C 1
ATOM 731 O O . ALA A 1 97 ? 17.995 0.653 -56.221 1.00 82.44 97 ALA A O 1
ATOM 732 N N . ALA A 1 98 ? 19.877 1.466 -57.141 1.00 82.81 98 ALA A N 1
ATOM 733 C CA . ALA A 1 98 ? 20.579 1.677 -55.877 1.00 82.81 98 ALA A CA 1
ATOM 734 C C . ALA A 1 98 ? 19.886 2.735 -55.000 1.00 82.81 98 ALA A C 1
ATOM 736 O O . ALA A 1 98 ? 19.724 2.512 -53.801 1.00 82.81 98 ALA A O 1
ATOM 737 N N . LEU A 1 99 ? 19.411 3.839 -55.587 1.00 85.94 99 LEU A N 1
ATOM 738 C CA . LEU A 1 99 ? 18.652 4.875 -54.878 1.00 85.94 99 LEU A CA 1
ATOM 739 C C . LEU A 1 99 ? 17.318 4.349 -54.339 1.00 85.94 99 LEU A C 1
ATOM 741 O O . LEU A 1 99 ? 16.974 4.629 -53.193 1.00 85.94 99 LEU A O 1
ATOM 745 N N . VAL A 1 100 ? 16.593 3.540 -55.117 1.00 87.00 100 VAL A N 1
ATOM 746 C CA . VAL A 1 100 ? 15.340 2.910 -54.662 1.00 87.00 100 VAL A CA 1
ATOM 747 C C . VAL A 1 100 ? 15.595 1.963 -53.484 1.00 87.00 100 VAL A C 1
ATOM 749 O O . VAL A 1 100 ? 14.852 1.981 -52.501 1.00 87.00 100 VAL A O 1
ATOM 752 N N . LEU A 1 101 ? 16.674 1.174 -53.530 1.00 83.31 101 LEU A N 1
ATOM 753 C CA . LEU A 1 101 ? 17.065 0.303 -52.417 1.00 83.31 101 LEU A CA 1
ATOM 754 C C . LEU A 1 101 ? 17.511 1.098 -51.183 1.00 83.31 101 LEU A C 1
ATOM 756 O O . LEU A 1 101 ? 17.130 0.748 -50.065 1.00 83.31 101 LEU A O 1
ATOM 760 N N . ALA A 1 102 ? 18.280 2.172 -51.368 1.00 78.56 102 ALA A N 1
ATOM 761 C CA . ALA A 1 102 ? 18.709 3.049 -50.283 1.00 78.56 102 ALA A CA 1
ATOM 762 C C . ALA A 1 102 ? 17.510 3.739 -49.612 1.00 78.56 102 ALA A C 1
ATOM 764 O O . ALA A 1 102 ? 17.399 3.707 -48.387 1.00 78.56 102 ALA A O 1
ATOM 765 N N . GLY A 1 103 ? 16.566 4.264 -50.400 1.00 82.69 103 GLY A N 1
ATOM 766 C CA . GLY A 1 103 ? 15.322 4.854 -49.902 1.00 82.69 103 GLY A CA 1
ATOM 767 C C . GLY A 1 103 ? 14.453 3.843 -49.151 1.00 82.69 103 GLY A C 1
ATOM 768 O O . GLY A 1 103 ? 13.981 4.128 -48.052 1.00 82.69 103 GLY A O 1
ATOM 769 N N . GLY A 1 104 ? 14.316 2.621 -49.675 1.00 80.62 104 GLY A N 1
ATOM 770 C CA . GLY A 1 104 ? 13.615 1.537 -48.981 1.00 80.62 104 GLY A CA 1
ATOM 771 C C . GLY A 1 104 ? 14.269 1.153 -47.649 1.00 80.62 104 GLY A C 1
ATOM 772 O O . GLY A 1 104 ? 13.572 0.890 -46.669 1.00 80.62 104 GLY A O 1
ATOM 773 N N . ARG A 1 105 ? 15.607 1.162 -47.581 1.00 78.88 105 ARG A N 1
ATOM 774 C CA . ARG A 1 105 ? 16.355 0.887 -46.346 1.00 78.88 105 ARG A CA 1
ATOM 775 C C . ARG A 1 105 ? 16.207 2.022 -45.330 1.00 78.88 105 ARG A C 1
ATOM 777 O O . ARG A 1 105 ? 16.036 1.737 -44.148 1.00 78.88 105 ARG A O 1
ATOM 784 N N . ALA A 1 106 ? 16.233 3.274 -45.783 1.00 73.69 106 ALA A N 1
ATOM 785 C CA . ALA A 1 106 ? 16.023 4.448 -44.939 1.00 73.69 106 ALA A CA 1
ATOM 786 C C . ALA A 1 106 ? 14.604 4.480 -44.351 1.00 73.69 106 ALA A C 1
ATOM 788 O O . ALA A 1 106 ? 14.451 4.676 -43.150 1.00 73.69 106 ALA A O 1
ATOM 789 N N . LEU A 1 107 ? 13.574 4.187 -45.153 1.00 76.75 107 LEU A N 1
ATOM 790 C CA . LEU A 1 107 ? 12.193 4.073 -44.668 1.00 76.75 107 LEU A CA 1
ATOM 791 C C . LEU A 1 107 ? 12.027 2.927 -43.663 1.00 76.75 107 LEU A C 1
ATOM 793 O O . LEU A 1 107 ? 11.397 3.101 -42.625 1.00 76.75 107 LEU A O 1
ATOM 797 N N . ALA A 1 108 ? 12.636 1.766 -43.925 1.00 73.38 108 ALA A N 1
ATOM 798 C CA . ALA A 1 108 ? 12.617 0.651 -42.980 1.00 73.38 108 ALA A CA 1
ATOM 799 C C . ALA A 1 108 ? 13.331 0.989 -41.658 1.00 73.38 108 ALA A C 1
ATOM 801 O O . ALA A 1 108 ? 12.897 0.540 -40.599 1.00 73.38 108 ALA A O 1
ATOM 802 N N . ALA A 1 109 ? 14.408 1.780 -41.703 1.00 71.81 109 ALA A N 1
ATOM 803 C CA . ALA A 1 109 ? 15.067 2.294 -40.505 1.00 71.81 109 ALA A CA 1
ATOM 804 C C . ALA A 1 109 ? 14.190 3.323 -39.770 1.00 71.81 109 ALA A C 1
ATOM 806 O O . ALA A 1 109 ? 14.090 3.253 -38.550 1.00 71.81 109 ALA A O 1
ATOM 807 N N . GLY A 1 110 ? 13.496 4.203 -40.499 1.00 74.81 110 GLY A N 1
ATOM 808 C CA . GLY A 1 110 ? 12.542 5.164 -39.940 1.00 74.81 110 GLY A CA 1
ATOM 809 C C . GLY A 1 110 ? 11.422 4.489 -39.147 1.00 74.81 110 GLY A C 1
ATOM 810 O O . GLY A 1 110 ? 11.227 4.814 -37.982 1.00 74.81 110 GLY A O 1
ATOM 811 N N . PHE A 1 111 ? 10.775 3.466 -39.712 1.00 76.81 111 PHE A N 1
ATOM 812 C CA . PHE A 1 111 ? 9.727 2.717 -39.001 1.00 76.81 111 PHE A CA 1
ATOM 813 C C . PHE A 1 111 ? 10.242 1.956 -37.772 1.00 76.81 111 PHE A C 1
ATOM 815 O O . PHE A 1 111 ? 9.503 1.761 -36.810 1.00 76.81 111 PHE A O 1
ATOM 822 N N . ARG A 1 112 ? 11.511 1.526 -37.780 1.00 73.38 112 ARG A N 1
ATOM 823 C CA . ARG A 1 112 ? 12.149 0.906 -36.605 1.00 73.38 112 ARG A CA 1
ATOM 824 C C . ARG A 1 112 ? 12.461 1.925 -35.516 1.00 73.38 112 ARG A C 1
ATOM 826 O O . ARG A 1 112 ? 12.350 1.598 -34.340 1.00 73.38 112 ARG A O 1
ATOM 833 N N . LEU A 1 113 ? 12.861 3.137 -35.896 1.00 71.12 113 LEU A N 1
ATOM 834 C CA . LEU A 1 113 ? 13.089 4.232 -34.954 1.00 71.12 113 LEU A CA 1
ATOM 835 C C . LEU A 1 113 ? 11.775 4.714 -34.339 1.00 71.12 113 LEU A C 1
ATOM 837 O O . LEU A 1 113 ? 11.741 4.963 -33.142 1.00 71.12 113 LEU A O 1
ATOM 841 N N . GLU A 1 114 ? 10.700 4.777 -35.122 1.00 76.19 114 GLU A N 1
ATOM 842 C CA . GLU A 1 114 ? 9.358 5.102 -34.632 1.00 76.19 114 GLU A CA 1
ATOM 843 C C . GLU A 1 114 ? 8.844 4.039 -33.648 1.00 76.19 114 GLU A C 1
ATOM 845 O O . GLU A 1 114 ? 8.425 4.389 -32.550 1.00 76.19 114 GLU A O 1
ATOM 850 N N . ASP A 1 115 ? 9.007 2.745 -33.960 1.00 70.62 115 ASP A N 1
ATOM 851 C CA . ASP A 1 115 ? 8.706 1.641 -33.029 1.00 70.62 115 ASP A CA 1
ATOM 852 C C . ASP A 1 115 ? 9.556 1.725 -31.752 1.00 70.62 115 ASP A C 1
ATOM 854 O O . ASP A 1 115 ? 9.050 1.588 -30.642 1.00 70.62 115 ASP A O 1
ATOM 858 N N . SER A 1 116 ? 10.848 2.028 -31.886 1.00 68.12 116 SER A N 1
ATOM 859 C CA . SER A 1 116 ? 11.734 2.203 -30.730 1.00 68.12 116 SER A CA 1
ATOM 860 C C . SER A 1 116 ? 11.303 3.393 -29.873 1.00 68.12 116 SER A C 1
ATOM 862 O O . SER A 1 116 ? 11.281 3.279 -28.651 1.00 68.12 116 SER A O 1
ATOM 864 N N . ALA A 1 117 ? 10.915 4.511 -30.493 1.00 69.81 117 ALA A N 1
ATOM 865 C CA . ALA A 1 117 ? 10.438 5.710 -29.813 1.00 69.81 117 ALA A CA 1
ATOM 866 C C . ALA A 1 117 ? 9.087 5.479 -29.128 1.00 69.81 117 ALA A C 1
ATOM 868 O O . ALA A 1 117 ? 8.867 5.965 -28.019 1.00 69.81 117 ALA A O 1
ATOM 869 N N . GLU A 1 118 ? 8.191 4.711 -29.745 1.00 73.81 118 GLU A N 1
ATOM 870 C CA . GLU A 1 118 ? 6.888 4.404 -29.173 1.00 73.81 118 GLU A CA 1
ATOM 871 C C . GLU A 1 118 ? 6.984 3.366 -28.054 1.00 73.81 118 GLU A C 1
ATOM 873 O O . GLU A 1 118 ? 6.354 3.541 -27.012 1.00 73.81 118 GLU A O 1
ATOM 878 N N . ARG A 1 119 ? 7.863 2.365 -28.186 1.00 70.75 119 ARG A N 1
ATOM 879 C CA . ARG A 1 119 ? 8.244 1.465 -27.087 1.00 70.75 119 ARG A CA 1
ATOM 880 C C . ARG A 1 119 ? 8.890 2.228 -25.943 1.00 70.75 119 ARG A C 1
ATOM 882 O O . ARG A 1 119 ? 8.516 1.995 -24.804 1.00 70.75 119 ARG A O 1
ATOM 889 N N . LEU A 1 120 ? 9.789 3.174 -26.220 1.00 64.44 120 LEU A N 1
ATOM 890 C CA . LEU A 1 120 ? 10.370 4.060 -25.205 1.00 64.44 120 LEU A CA 1
ATOM 891 C C . LEU A 1 120 ? 9.308 4.928 -24.533 1.00 64.44 120 LEU A C 1
ATOM 893 O O . LEU A 1 120 ? 9.347 5.101 -23.323 1.00 64.44 120 LEU A O 1
ATOM 897 N N . ARG A 1 121 ? 8.333 5.444 -25.285 1.00 70.44 121 ARG A N 1
ATOM 898 C CA . ARG A 1 121 ? 7.241 6.267 -24.753 1.00 70.44 121 ARG A CA 1
ATOM 899 C C . ARG A 1 121 ? 6.252 5.447 -23.921 1.00 70.44 121 ARG A C 1
ATOM 901 O O . ARG A 1 121 ? 5.825 5.913 -22.868 1.00 70.44 121 ARG A O 1
ATOM 908 N N . ARG A 1 122 ? 5.902 4.232 -24.352 1.00 70.88 122 ARG A N 1
ATOM 909 C CA . ARG A 1 122 ? 5.062 3.302 -23.580 1.00 70.88 122 ARG A CA 1
ATOM 910 C C . ARG A 1 122 ? 5.798 2.791 -22.352 1.00 70.88 122 ARG A C 1
ATOM 912 O O . ARG A 1 122 ? 5.218 2.826 -21.277 1.00 70.88 122 ARG A O 1
ATOM 919 N N . ALA A 1 123 ? 7.072 2.425 -22.490 1.00 61.50 123 ALA A N 1
ATOM 920 C CA . ALA A 1 123 ? 7.937 2.075 -21.372 1.00 61.50 123 ALA A CA 1
ATOM 921 C C . ALA A 1 123 ? 8.047 3.244 -20.394 1.00 61.50 123 ALA A C 1
ATOM 923 O O . ALA A 1 123 ? 7.877 3.027 -19.210 1.00 61.50 123 ALA A O 1
ATOM 924 N N . ALA A 1 124 ? 8.228 4.484 -20.857 1.00 57.69 124 ALA A N 1
ATOM 925 C CA . ALA A 1 124 ? 8.261 5.671 -20.002 1.00 57.69 124 ALA A CA 1
ATOM 926 C C . ALA A 1 124 ? 6.922 5.931 -19.293 1.00 57.69 124 ALA A C 1
ATOM 928 O O . ALA A 1 124 ? 6.920 6.321 -18.128 1.00 57.69 124 ALA A O 1
ATOM 929 N N . ASN A 1 125 ? 5.791 5.687 -19.959 1.00 65.38 125 ASN A N 1
ATOM 930 C CA . ASN A 1 125 ? 4.461 5.827 -19.365 1.00 65.38 125 ASN A CA 1
ATOM 931 C C . ASN A 1 125 ? 4.146 4.707 -18.359 1.00 65.38 125 ASN A C 1
ATOM 933 O O . ASN A 1 125 ? 3.587 4.991 -17.301 1.00 65.38 125 ASN A O 1
ATOM 937 N N . SER A 1 126 ? 4.541 3.460 -18.635 1.00 58.81 126 SER A N 1
ATOM 938 C CA . SER A 1 126 ? 4.396 2.351 -17.686 1.00 58.81 126 SER A CA 1
ATOM 939 C C . SER A 1 126 ? 5.338 2.525 -16.492 1.00 58.81 126 SER A C 1
ATOM 941 O O . SER A 1 126 ? 4.909 2.333 -15.355 1.00 58.81 126 SER A O 1
ATOM 943 N N . PHE A 1 127 ? 6.562 3.022 -16.719 1.00 46.72 127 PHE A N 1
ATOM 944 C CA . PHE A 1 127 ? 7.500 3.446 -15.673 1.00 46.72 127 PHE A CA 1
ATOM 945 C C . PHE A 1 127 ? 6.941 4.594 -14.824 1.00 46.72 127 PHE A C 1
ATOM 947 O O . PHE A 1 127 ? 7.142 4.626 -13.613 1.00 46.72 127 PHE A O 1
ATOM 954 N N . ALA A 1 128 ? 6.236 5.550 -15.435 1.00 52.91 128 ALA A N 1
ATOM 955 C CA . ALA A 1 128 ? 5.625 6.668 -14.720 1.00 52.91 128 ALA A CA 1
ATOM 956 C C . ALA A 1 128 ? 4.454 6.226 -13.825 1.00 52.91 128 ALA A C 1
ATOM 958 O O . ALA A 1 128 ? 4.231 6.849 -12.790 1.00 52.91 128 ALA A O 1
ATOM 959 N N . GLY A 1 129 ? 3.748 5.150 -14.191 1.00 52.69 129 GLY A N 1
ATOM 960 C CA . GLY A 1 129 ? 2.685 4.554 -13.376 1.00 52.69 129 GLY A CA 1
ATOM 961 C C . GLY A 1 129 ? 3.176 3.621 -12.260 1.00 52.69 129 GLY A C 1
ATOM 962 O O . GLY A 1 129 ? 2.511 3.510 -11.236 1.00 52.69 129 GLY A O 1
ATOM 963 N N . THR A 1 130 ? 4.339 2.976 -12.421 1.00 48.09 130 THR A N 1
ATOM 964 C CA . THR A 1 130 ? 4.879 1.993 -11.452 1.00 48.09 130 THR A CA 1
ATOM 965 C C . THR A 1 130 ? 5.923 2.553 -10.484 1.00 48.09 130 THR A C 1
ATOM 967 O O . THR A 1 130 ? 6.241 1.909 -9.483 1.00 48.09 130 THR A O 1
ATOM 970 N N . LEU A 1 131 ? 6.439 3.763 -10.707 1.00 41.66 131 LEU A N 1
ATOM 971 C CA . LEU A 1 131 ? 7.404 4.375 -9.797 1.00 41.66 131 LEU A CA 1
ATOM 972 C C . LEU A 1 131 ? 6.734 5.226 -8.715 1.00 41.66 131 LEU A C 1
ATOM 974 O O . LEU A 1 131 ? 6.530 6.431 -8.859 1.00 41.66 131 LEU A O 1
ATOM 978 N N . GLY A 1 132 ? 6.544 4.591 -7.560 1.00 56.56 132 GLY A N 1
ATOM 979 C CA . GLY A 1 132 ? 6.717 5.256 -6.270 1.00 56.56 132 GLY A CA 1
ATOM 980 C C . GLY A 1 132 ? 8.158 5.794 -6.068 1.00 56.56 132 GLY A C 1
ATOM 981 O O . GLY A 1 132 ? 8.951 5.852 -7.011 1.00 56.56 132 GLY A O 1
ATOM 982 N N . PRO A 1 133 ? 8.551 6.176 -4.837 1.00 51.19 133 PRO A N 1
ATOM 983 C CA . PRO A 1 133 ? 9.716 7.034 -4.537 1.00 51.19 133 PRO A CA 1
ATOM 984 C C . PRO A 1 133 ? 11.108 6.583 -5.033 1.00 51.19 133 PRO A C 1
ATOM 986 O O . PRO A 1 133 ? 12.045 7.376 -4.988 1.00 51.19 133 PRO A O 1
ATOM 989 N N . ASN A 1 134 ? 11.268 5.360 -5.545 1.00 49.22 134 ASN A N 1
ATOM 990 C CA . ASN A 1 134 ? 12.554 4.809 -5.999 1.00 49.22 134 ASN A CA 1
ATOM 991 C C . ASN A 1 134 ? 12.921 5.174 -7.457 1.00 49.22 134 ASN A C 1
ATOM 993 O O . ASN A 1 134 ? 13.956 4.753 -7.968 1.00 49.22 134 ASN A O 1
ATOM 997 N N . GLY A 1 135 ? 12.105 5.988 -8.137 1.00 47.66 135 GLY A N 1
ATOM 998 C CA . GLY A 1 135 ? 12.298 6.393 -9.538 1.00 47.66 135 GLY A CA 1
ATOM 999 C C . GLY A 1 135 ? 13.451 7.359 -9.827 1.00 47.66 135 GLY A C 1
ATOM 1000 O O . GLY A 1 135 ? 13.661 7.739 -10.979 1.00 47.66 135 GLY A O 1
ATOM 1001 N N . THR A 1 136 ? 14.193 7.793 -8.813 1.00 56.66 136 THR A N 1
ATOM 1002 C CA . THR A 1 136 ? 15.278 8.774 -8.955 1.00 56.66 136 THR A CA 1
ATOM 1003 C C . THR A 1 136 ? 16.530 8.179 -9.599 1.00 56.66 136 THR A C 1
ATOM 1005 O O . THR A 1 136 ? 17.150 8.845 -10.425 1.00 56.66 136 THR A O 1
ATOM 1008 N N . ALA A 1 137 ? 16.861 6.918 -9.303 1.00 53.16 137 ALA A N 1
ATOM 1009 C CA . ALA A 1 137 ? 18.046 6.251 -9.848 1.00 53.16 137 ALA A CA 1
ATOM 1010 C C . ALA A 1 137 ? 17.921 5.990 -11.358 1.00 53.16 137 ALA A C 1
ATOM 1012 O O . ALA A 1 137 ? 18.799 6.362 -12.131 1.00 53.16 137 ALA A O 1
ATOM 1013 N N . ALA A 1 138 ? 16.780 5.455 -11.798 1.00 51.00 138 ALA A N 1
ATOM 1014 C CA . ALA A 1 138 ? 16.534 5.193 -13.215 1.00 51.00 138 ALA A CA 1
ATOM 1015 C C . ALA A 1 138 ? 16.392 6.485 -14.043 1.00 51.00 138 ALA A C 1
ATOM 1017 O O . ALA A 1 138 ? 16.850 6.547 -15.182 1.00 51.00 138 ALA A O 1
ATOM 1018 N N . ARG A 1 139 ? 15.817 7.558 -13.473 1.00 57.12 139 ARG A N 1
ATOM 1019 C CA . ARG A 1 139 ? 15.781 8.879 -14.132 1.00 57.12 139 ARG A CA 1
ATOM 1020 C C . ARG A 1 139 ? 17.171 9.506 -14.254 1.00 57.12 139 ARG A C 1
ATOM 1022 O O . ARG A 1 139 ? 17.444 10.146 -15.266 1.00 57.12 139 ARG A O 1
ATOM 1029 N N . ALA A 1 140 ? 18.043 9.311 -13.265 1.00 64.75 140 ALA A N 1
ATOM 1030 C CA . ALA A 1 140 ? 19.433 9.756 -13.344 1.00 64.75 140 ALA A CA 1
ATOM 1031 C C . ALA A 1 140 ? 20.212 8.988 -14.426 1.00 64.75 140 ALA A C 1
ATOM 1033 O O . ALA A 1 140 ? 20.984 9.591 -15.169 1.00 64.75 140 ALA A O 1
ATOM 1034 N N . GLU A 1 141 ? 19.961 7.685 -14.566 1.00 54.78 141 GLU A N 1
ATOM 1035 C CA . GLU A 1 141 ? 20.634 6.836 -15.554 1.00 54.78 141 GLU A CA 1
ATOM 1036 C C . GLU A 1 141 ? 20.167 7.112 -16.995 1.00 54.78 141 GLU A C 1
ATOM 1038 O O . GLU A 1 141 ? 20.995 7.254 -17.895 1.00 54.78 141 GLU A O 1
ATOM 1043 N N . ILE A 1 142 ? 18.861 7.310 -17.216 1.00 58.59 142 ILE A N 1
ATOM 1044 C CA . ILE A 1 142 ? 18.319 7.728 -18.523 1.00 58.59 142 ILE A CA 1
ATOM 1045 C C . ILE A 1 142 ? 18.781 9.149 -18.879 1.00 58.59 142 ILE A C 1
ATOM 1047 O O . ILE A 1 142 ? 19.119 9.417 -20.031 1.00 58.59 142 ILE A O 1
ATOM 1051 N N . GLY A 1 143 ? 18.850 10.056 -17.899 1.00 71.00 143 GLY A N 1
ATOM 1052 C CA . GLY A 1 143 ? 19.377 11.407 -18.104 1.00 71.00 143 GLY A CA 1
ATOM 1053 C C . GLY A 1 143 ? 20.851 11.412 -18.520 1.00 71.00 143 GLY A C 1
ATOM 1054 O O . GLY A 1 143 ? 21.236 12.174 -19.406 1.00 71.00 143 GLY A O 1
ATOM 1055 N N . ALA A 1 144 ? 21.663 10.527 -17.934 1.00 69.94 144 ALA A N 1
ATOM 1056 C CA . ALA A 1 144 ? 23.061 10.354 -18.317 1.00 69.94 144 ALA A CA 1
ATOM 1057 C C . ALA A 1 144 ? 23.204 9.810 -19.749 1.00 69.94 144 ALA A C 1
ATOM 1059 O O . ALA A 1 144 ? 24.016 10.330 -20.512 1.00 69.94 144 ALA A O 1
ATOM 1060 N N . LEU A 1 145 ? 22.375 8.829 -20.132 1.00 60.88 145 LEU A N 1
ATOM 1061 C CA . LEU A 1 145 ? 22.362 8.269 -21.486 1.00 60.88 145 LEU A CA 1
ATOM 1062 C C . LEU A 1 145 ? 22.000 9.331 -22.535 1.00 60.88 145 LEU A C 1
ATOM 1064 O O . LEU A 1 145 ? 22.679 9.453 -23.552 1.00 60.88 145 LEU A O 1
ATOM 1068 N N . ASN A 1 146 ? 20.963 10.129 -22.273 1.00 67.88 146 ASN A N 1
ATOM 1069 C CA . ASN A 1 146 ? 20.529 11.175 -23.199 1.00 67.88 146 ASN A CA 1
ATOM 1070 C C . ASN A 1 146 ? 21.615 12.246 -23.386 1.00 67.88 146 ASN A C 1
ATOM 1072 O O . ASN A 1 146 ? 21.932 12.615 -24.511 1.00 67.88 146 ASN A O 1
ATOM 1076 N N . ALA A 1 147 ? 22.264 12.667 -22.295 1.00 72.56 147 ALA A N 1
ATOM 1077 C CA . ALA A 1 147 ? 23.360 13.633 -22.357 1.00 72.56 147 ALA A CA 1
ATOM 1078 C C . ALA A 1 147 ? 24.590 13.107 -23.123 1.00 72.56 147 ALA A C 1
ATOM 1080 O O . ALA A 1 147 ? 25.333 13.886 -23.725 1.00 72.56 147 ALA A O 1
ATOM 1081 N N . GLU A 1 148 ? 24.839 11.797 -23.094 1.00 63.03 148 GLU A N 1
ATOM 1082 C CA . GLU A 1 148 ? 25.934 11.178 -23.842 1.00 63.03 148 GLU A CA 1
ATOM 1083 C C . GLU A 1 148 ? 25.609 11.045 -25.338 1.00 63.03 148 GLU A C 1
ATOM 1085 O O . GLU A 1 148 ? 26.469 11.342 -26.171 1.00 63.03 148 GLU A O 1
ATOM 1090 N N . ILE A 1 149 ? 24.361 10.701 -25.681 1.00 60.34 149 ILE A N 1
ATOM 1091 C CA . ILE A 1 149 ? 23.865 10.699 -27.066 1.00 60.34 149 ILE A CA 1
ATOM 1092 C C . ILE A 1 149 ? 23.933 12.108 -27.658 1.00 60.34 149 ILE A C 1
ATOM 1094 O O . ILE A 1 149 ? 24.453 12.274 -28.760 1.00 60.34 149 ILE A O 1
ATOM 1098 N N . ASP A 1 150 ? 23.498 13.126 -26.917 1.00 73.56 150 ASP A N 1
ATOM 1099 C CA . ASP A 1 150 ? 23.549 14.516 -27.376 1.00 73.56 150 ASP A CA 1
ATOM 1100 C C . ASP A 1 150 ? 24.992 14.962 -27.665 1.00 73.56 150 ASP A C 1
ATOM 1102 O O . ASP A 1 150 ? 25.262 15.532 -28.723 1.00 73.56 150 ASP A O 1
ATOM 1106 N N . ARG A 1 151 ? 25.962 14.610 -26.805 1.00 73.31 151 ARG A N 1
ATOM 1107 C CA . ARG A 1 151 ? 27.389 14.879 -27.078 1.00 73.31 151 ARG A CA 1
ATOM 1108 C C . ARG A 1 151 ? 27.916 14.129 -28.297 1.00 73.31 151 ARG A C 1
ATOM 1110 O O . ARG A 1 151 ? 28.762 14.663 -29.015 1.00 73.31 151 ARG A O 1
ATOM 1117 N N . ALA A 1 152 ? 27.479 12.891 -28.517 1.00 61.09 152 ALA A N 1
ATOM 1118 C CA . ALA A 1 152 ? 27.878 12.122 -29.691 1.00 61.09 152 ALA A CA 1
ATOM 1119 C C . ALA A 1 152 ? 27.318 12.750 -30.977 1.00 61.09 152 ALA A C 1
ATOM 1121 O O . ALA A 1 152 ? 28.053 12.902 -31.952 1.00 61.09 152 ALA A O 1
ATOM 1122 N N . LEU A 1 153 ? 26.057 13.191 -30.958 1.00 64.00 153 LEU A N 1
ATOM 1123 C CA . LEU A 1 153 ? 25.422 13.899 -32.071 1.00 64.00 153 LEU A CA 1
ATOM 1124 C C . LEU A 1 153 ? 26.091 15.250 -32.348 1.00 64.00 153 LEU A C 1
ATOM 1126 O O . LEU A 1 153 ? 26.303 15.599 -33.506 1.00 64.00 153 LEU A O 1
ATOM 1130 N N . GLU A 1 154 ? 26.494 15.981 -31.310 1.00 74.00 154 GLU A N 1
ATOM 1131 C CA . GLU A 1 154 ? 27.200 17.260 -31.442 1.00 74.00 154 GLU A CA 1
ATOM 1132 C C . GLU A 1 154 ? 28.608 17.082 -32.044 1.00 74.00 154 GLU A C 1
ATOM 1134 O O . GLU A 1 154 ? 29.027 17.851 -32.914 1.00 74.00 154 GLU A O 1
ATOM 1139 N N . ARG A 1 155 ? 29.319 16.006 -31.673 1.00 71.44 155 ARG A N 1
ATOM 1140 C CA . ARG A 1 155 ? 30.590 15.618 -32.313 1.00 71.44 155 ARG A CA 1
ATOM 1141 C C . ARG A 1 155 ? 30.400 15.200 -33.765 1.00 71.44 155 ARG A C 1
ATOM 1143 O O . ARG A 1 155 ? 31.202 15.588 -34.612 1.00 71.44 155 ARG A O 1
ATOM 1150 N N . LEU A 1 156 ? 29.330 14.468 -34.065 1.00 61.50 156 LEU A N 1
ATOM 1151 C CA . LEU A 1 156 ? 29.006 14.056 -35.428 1.00 61.50 156 LEU A CA 1
ATOM 1152 C C . LEU A 1 156 ? 28.660 15.265 -36.309 1.00 61.50 156 LEU A C 1
ATOM 1154 O O . LEU A 1 156 ? 29.126 15.352 -37.440 1.00 61.50 156 LEU A O 1
ATOM 1158 N N . ALA A 1 157 ? 27.921 16.239 -35.772 1.00 69.06 157 ALA A N 1
ATOM 1159 C CA . ALA A 1 157 ? 27.625 17.501 -36.447 1.00 69.06 157 ALA A CA 1
ATOM 1160 C C . ALA A 1 157 ? 28.892 18.349 -36.671 1.00 69.06 157 ALA A C 1
ATOM 1162 O O . ALA A 1 157 ? 29.048 18.978 -37.720 1.00 69.06 157 ALA A O 1
ATOM 1163 N N . SER A 1 158 ? 29.831 18.335 -35.719 1.00 73.44 158 SER A N 1
ATOM 1164 C CA . SER A 1 158 ? 31.150 18.962 -35.873 1.00 73.44 158 SER A CA 1
ATOM 1165 C C . SER A 1 158 ? 31.971 18.297 -36.986 1.00 73.44 158 SER A C 1
ATOM 1167 O O . SER A 1 158 ? 32.496 18.986 -37.865 1.00 73.44 158 SER A O 1
ATOM 1169 N N . ALA A 1 159 ? 32.011 16.961 -37.017 1.00 66.12 159 ALA A N 1
ATOM 1170 C CA . ALA A 1 159 ? 32.655 16.202 -38.086 1.00 66.12 159 ALA A CA 1
ATOM 1171 C C . ALA A 1 159 ? 31.994 16.470 -39.450 1.00 66.12 159 ALA A C 1
ATOM 1173 O O . ALA A 1 159 ? 32.688 16.705 -40.437 1.00 66.12 159 ALA A O 1
ATOM 1174 N N . GLU A 1 160 ? 30.661 16.536 -39.511 1.00 70.44 160 GLU A N 1
ATOM 1175 C CA . GLU A 1 160 ? 29.924 16.891 -40.729 1.00 70.44 160 GLU A CA 1
ATOM 1176 C C . GLU A 1 160 ? 30.271 18.308 -41.213 1.00 70.44 160 GLU A C 1
ATOM 1178 O O . GLU A 1 160 ? 30.491 18.525 -42.406 1.00 70.44 160 GLU A O 1
ATOM 1183 N N . SER A 1 161 ? 30.365 19.276 -40.298 1.00 76.62 161 SER A N 1
ATOM 1184 C CA . SER A 1 161 ? 30.793 20.642 -40.613 1.00 76.62 161 SER A CA 1
ATOM 1185 C C . SER A 1 161 ? 32.211 20.666 -41.195 1.00 76.62 161 SER A C 1
ATOM 1187 O O . SER A 1 161 ? 32.448 21.309 -42.221 1.00 76.62 161 SER A O 1
ATOM 1189 N N . MET A 1 162 ? 33.134 19.899 -40.605 1.00 72.75 162 MET A N 1
ATOM 1190 C CA . MET A 1 162 ? 34.510 19.768 -41.088 1.00 72.75 162 MET A CA 1
ATOM 1191 C C . MET A 1 162 ? 34.566 19.126 -42.482 1.00 72.75 162 MET A C 1
ATOM 1193 O O . MET A 1 162 ? 35.273 19.630 -43.355 1.00 72.75 162 MET A O 1
ATOM 1197 N N . ILE A 1 163 ? 33.757 18.092 -42.738 1.00 67.38 163 ILE A N 1
ATOM 1198 C CA . ILE A 1 163 ? 33.627 17.459 -44.060 1.00 67.38 163 ILE A CA 1
ATOM 1199 C C . ILE A 1 163 ? 33.071 18.457 -45.081 1.00 67.38 163 ILE A C 1
ATOM 1201 O O . ILE A 1 163 ? 33.630 18.603 -46.165 1.00 67.38 163 ILE A O 1
ATOM 1205 N N . ARG A 1 164 ? 32.013 19.208 -44.749 1.00 75.94 164 ARG A N 1
ATOM 1206 C CA . ARG A 1 164 ? 31.457 20.244 -45.642 1.00 75.94 164 ARG A CA 1
ATOM 1207 C C . ARG A 1 164 ? 32.476 21.344 -45.941 1.00 75.94 164 ARG A C 1
ATOM 1209 O O . ARG A 1 164 ? 32.523 21.841 -47.067 1.00 75.94 164 ARG A O 1
ATOM 1216 N N . GLN A 1 165 ? 33.282 21.730 -44.955 1.00 80.00 165 GLN A N 1
ATOM 1217 C CA . GLN A 1 165 ? 34.357 22.702 -45.135 1.00 80.00 165 GLN A CA 1
ATOM 1218 C C . GLN A 1 165 ? 35.464 22.152 -46.044 1.00 80.00 165 GLN A C 1
ATOM 1220 O O . GLN A 1 165 ? 35.911 22.868 -46.940 1.00 80.00 165 GLN A O 1
ATOM 1225 N N . GLN A 1 166 ? 35.854 20.887 -45.872 1.00 70.31 166 GLN A N 1
ATOM 1226 C CA . GLN A 1 166 ? 36.829 20.222 -46.737 1.00 70.31 166 GLN A CA 1
ATOM 1227 C C . GLN A 1 166 ? 36.314 20.047 -48.166 1.00 70.31 166 GLN A C 1
ATOM 1229 O O . GLN A 1 166 ? 37.054 20.338 -49.093 1.00 70.31 166 GLN A O 1
ATOM 1234 N N . VAL A 1 167 ? 35.048 19.673 -48.372 1.00 76.75 167 VAL A N 1
ATOM 1235 C CA . VAL A 1 167 ? 34.449 19.565 -49.716 1.00 76.75 167 VAL A CA 1
ATOM 1236 C C . VAL A 1 167 ? 34.483 20.911 -50.441 1.00 76.75 167 VAL A C 1
ATOM 1238 O O . VAL A 1 167 ? 34.883 20.971 -51.598 1.00 76.75 167 VAL A O 1
ATOM 1241 N N . ARG A 1 168 ? 34.167 22.017 -49.752 1.00 78.19 168 ARG A N 1
ATOM 1242 C CA . ARG A 1 168 ? 34.280 23.367 -50.337 1.00 78.19 168 ARG A CA 1
ATOM 1243 C C . ARG A 1 168 ? 35.726 23.753 -50.659 1.00 78.19 168 ARG A C 1
ATOM 1245 O O . ARG A 1 168 ? 35.962 24.429 -51.658 1.00 78.19 168 ARG A O 1
ATOM 1252 N N . ALA A 1 169 ? 36.682 23.357 -49.817 1.00 73.81 169 ALA A N 1
ATOM 1253 C CA . ALA A 1 169 ? 38.104 23.550 -50.094 1.00 73.81 169 ALA A CA 1
ATOM 1254 C C . ALA A 1 169 ? 38.552 22.726 -51.315 1.00 73.81 169 ALA A C 1
ATOM 1256 O O . ALA A 1 169 ? 39.286 23.241 -52.153 1.00 73.81 169 ALA A O 1
ATOM 1257 N N . LEU A 1 170 ? 38.028 21.507 -51.467 1.00 61.09 170 LEU A N 1
ATOM 1258 C CA . LEU A 1 170 ? 38.276 20.617 -52.599 1.00 61.09 170 LEU A CA 1
ATOM 1259 C C . LEU A 1 170 ? 37.695 21.167 -53.906 1.00 61.09 170 LEU A C 1
ATOM 1261 O O . LEU A 1 170 ? 38.384 21.157 -54.921 1.00 61.09 170 LEU A O 1
ATOM 1265 N N . ASP A 1 171 ? 36.478 21.717 -53.882 1.00 77.50 171 ASP A N 1
ATOM 1266 C CA . ASP A 1 171 ? 35.871 22.390 -55.039 1.00 77.50 171 ASP A CA 1
ATOM 1267 C C . ASP A 1 171 ? 36.692 23.625 -55.452 1.00 77.50 171 ASP A C 1
ATOM 1269 O O . ASP A 1 171 ? 36.977 23.846 -56.632 1.00 77.50 171 ASP A O 1
ATOM 1273 N N . SER A 1 172 ? 37.148 24.409 -54.467 1.00 73.50 172 SER A N 1
ATOM 1274 C CA . SER A 1 172 ? 38.052 25.545 -54.673 1.00 73.50 172 SER A CA 1
ATOM 1275 C C . SER A 1 172 ? 39.410 25.120 -55.244 1.00 73.50 172 SER A C 1
ATOM 1277 O O . SER A 1 172 ? 39.956 25.818 -56.102 1.00 73.50 172 SER A O 1
ATOM 1279 N N . ALA A 1 173 ? 39.976 24.013 -54.764 1.00 62.75 173 ALA A N 1
ATOM 1280 C CA . ALA A 1 173 ? 41.227 23.458 -55.263 1.00 62.75 173 ALA A CA 1
ATOM 1281 C C . ALA A 1 173 ? 41.050 22.881 -56.675 1.00 62.75 173 ALA A C 1
ATOM 1283 O O . ALA A 1 173 ? 41.920 23.085 -57.518 1.00 62.75 173 ALA A O 1
ATOM 1284 N N . GLY A 1 174 ? 39.908 22.252 -56.964 1.00 65.69 174 GLY A N 1
ATOM 1285 C CA . GLY A 1 174 ? 39.511 21.773 -58.288 1.00 65.69 174 GLY A CA 1
ATOM 1286 C C . GLY A 1 174 ? 39.472 22.897 -59.322 1.00 65.69 174 GLY A C 1
ATOM 1287 O O . GLY A 1 174 ? 40.096 22.778 -60.374 1.00 65.69 174 GLY A O 1
ATOM 1288 N N . ALA A 1 175 ? 38.865 24.036 -58.978 1.00 69.94 175 ALA A N 1
ATOM 1289 C CA . ALA A 1 175 ? 38.868 25.228 -59.830 1.00 69.94 175 ALA A CA 1
ATOM 1290 C C . ALA A 1 175 ? 40.287 25.802 -60.058 1.00 69.94 175 ALA A C 1
ATOM 1292 O O . ALA A 1 175 ? 40.606 26.283 -61.145 1.00 69.94 175 ALA A O 1
ATOM 1293 N N . ALA A 1 176 ? 41.177 25.724 -59.058 1.00 60.81 176 ALA A N 1
ATOM 1294 C CA . ALA A 1 176 ? 42.580 26.138 -59.190 1.00 60.81 176 ALA A CA 1
ATOM 1295 C C . ALA A 1 176 ? 43.443 25.133 -59.985 1.00 60.81 176 ALA A C 1
ATOM 1297 O O . ALA A 1 176 ? 44.428 25.516 -60.617 1.00 60.81 176 ALA A O 1
ATOM 1298 N N . ILE A 1 177 ? 43.085 23.846 -59.975 1.00 54.56 177 ILE A N 1
ATOM 1299 C CA . ILE A 1 177 ? 43.691 22.800 -60.814 1.00 54.56 177 ILE A CA 1
ATOM 1300 C C . ILE A 1 177 ? 43.317 23.016 -62.280 1.00 54.56 177 ILE A C 1
ATOM 1302 O O . ILE A 1 177 ? 44.183 22.906 -63.148 1.00 54.56 177 ILE A O 1
ATOM 1306 N N . GLU A 1 178 ? 42.069 23.402 -62.546 1.00 63.19 178 GLU A N 1
ATOM 1307 C CA . GLU A 1 178 ? 41.580 23.760 -63.881 1.00 63.19 178 GLU A CA 1
ATOM 1308 C C . GLU A 1 178 ? 42.338 24.969 -64.474 1.00 63.19 178 GLU A C 1
ATOM 1310 O O . GLU A 1 178 ? 42.491 25.070 -65.690 1.00 63.19 178 GLU A O 1
ATOM 1315 N N . SER A 1 179 ? 42.919 25.833 -63.623 1.00 61.88 179 SER A N 1
ATOM 1316 C CA . SER A 1 179 ? 43.764 26.970 -64.029 1.00 61.88 179 SER A CA 1
ATOM 1317 C C . SER A 1 179 ? 45.260 26.637 -64.205 1.00 61.88 179 SER A C 1
ATOM 1319 O O . SER A 1 179 ? 46.042 27.534 -64.521 1.00 61.88 179 SER A O 1
ATOM 1321 N N . GLY A 1 180 ? 45.666 25.378 -64.000 1.00 56.56 180 GLY A N 1
ATOM 1322 C CA . GLY A 1 180 ? 46.954 24.807 -64.406 1.00 56.56 180 GLY A CA 1
ATOM 1323 C C . GLY A 1 180 ? 48.216 25.345 -63.717 1.00 56.56 180 GLY A C 1
ATOM 1324 O O . GLY A 1 180 ? 48.826 26.293 -64.193 1.00 56.56 180 GLY A O 1
ATOM 1325 N N . THR A 1 181 ? 48.712 24.656 -62.679 1.00 50.66 181 THR A N 1
ATOM 1326 C CA . THR A 1 181 ? 50.146 24.642 -62.298 1.00 50.66 181 THR A CA 1
ATOM 1327 C C . THR A 1 181 ? 50.506 23.387 -61.484 1.00 50.66 181 THR A C 1
ATOM 1329 O O . THR A 1 181 ? 49.705 22.874 -60.708 1.00 50.66 181 THR A O 1
ATOM 1332 N N . ALA A 1 182 ? 51.749 22.907 -61.612 1.00 58.88 182 ALA A N 1
ATOM 1333 C CA . ALA A 1 182 ? 52.293 21.716 -60.937 1.00 58.88 182 ALA A CA 1
ATOM 1334 C C . ALA A 1 182 ? 52.211 21.732 -59.390 1.00 58.88 182 ALA A C 1
ATOM 1336 O O . ALA A 1 182 ? 52.315 20.687 -58.755 1.00 58.88 182 ALA A O 1
ATOM 1337 N N . LYS A 1 183 ? 51.965 22.898 -58.778 1.00 58.59 183 LYS A N 1
ATOM 1338 C CA . LYS A 1 183 ? 51.799 23.077 -57.325 1.00 58.59 183 LYS A CA 1
ATOM 1339 C C . LYS A 1 183 ? 50.480 22.501 -56.785 1.00 58.59 183 LYS A C 1
ATOM 1341 O O . LYS A 1 183 ? 50.326 22.333 -55.577 1.00 58.59 183 LYS A O 1
ATOM 1346 N N . SER A 1 184 ? 49.530 22.200 -57.669 1.00 55.84 184 SER A N 1
ATOM 1347 C CA . SER A 1 184 ? 48.226 21.649 -57.301 1.00 55.84 184 SER A CA 1
ATOM 1348 C C . SER A 1 184 ? 48.251 20.132 -57.090 1.00 55.84 184 SER A C 1
ATOM 1350 O O . SER A 1 184 ? 47.466 19.630 -56.295 1.00 55.84 184 SER A O 1
ATOM 1352 N N . ALA A 1 185 ? 49.180 19.409 -57.728 1.00 63.34 185 ALA A N 1
ATOM 1353 C CA . ALA A 1 185 ? 49.347 17.968 -57.515 1.00 63.34 185 ALA A CA 1
ATOM 1354 C C . ALA A 1 185 ? 49.865 17.660 -56.099 1.00 63.34 185 ALA A C 1
ATOM 1356 O O . ALA A 1 185 ? 49.310 16.809 -55.414 1.00 63.34 185 ALA A O 1
ATOM 1357 N N . GLU A 1 186 ? 50.851 18.428 -55.624 1.00 69.88 186 GLU A N 1
ATOM 1358 C CA . GLU A 1 186 ? 51.423 18.286 -54.276 1.00 69.88 186 GLU A CA 1
ATOM 1359 C C . GLU A 1 186 ? 50.393 18.597 -53.172 1.00 69.88 186 GLU A C 1
ATOM 1361 O O . GLU A 1 186 ? 50.312 17.889 -52.170 1.00 69.88 186 GLU A O 1
ATOM 1366 N N . ARG A 1 187 ? 49.534 19.610 -53.377 1.00 71.62 187 ARG A N 1
ATOM 1367 C CA . ARG A 1 187 ? 48.416 19.907 -52.461 1.00 71.62 187 ARG A CA 1
ATOM 1368 C C . ARG A 1 187 ? 47.352 18.812 -52.452 1.00 71.62 187 ARG A C 1
ATOM 1370 O O . ARG A 1 187 ? 46.871 18.463 -51.379 1.00 71.62 187 ARG A O 1
ATOM 1377 N N . LEU A 1 188 ? 47.018 18.256 -53.616 1.00 68.56 188 LEU A N 1
ATOM 1378 C CA . LEU A 1 188 ? 46.025 17.188 -53.731 1.00 68.56 188 LEU A CA 1
ATOM 1379 C C . LEU A 1 188 ? 46.511 15.880 -53.091 1.00 68.56 188 LEU A C 1
ATOM 1381 O O . LEU A 1 188 ? 45.717 15.131 -52.530 1.00 68.56 188 LEU A O 1
ATOM 1385 N N . GLU A 1 189 ? 47.814 15.607 -53.151 1.00 74.81 189 GLU A N 1
ATOM 1386 C CA . GLU A 1 189 ? 48.431 14.445 -52.508 1.00 74.81 189 GLU A CA 1
ATOM 1387 C C . GLU A 1 189 ? 48.486 14.605 -50.980 1.00 74.81 189 GLU A C 1
ATOM 1389 O O . GLU A 1 189 ? 48.125 13.676 -50.253 1.00 74.81 189 GLU A O 1
ATOM 1394 N N . ALA A 1 190 ? 48.796 15.810 -50.485 1.00 75.62 190 ALA A N 1
ATOM 1395 C CA . ALA A 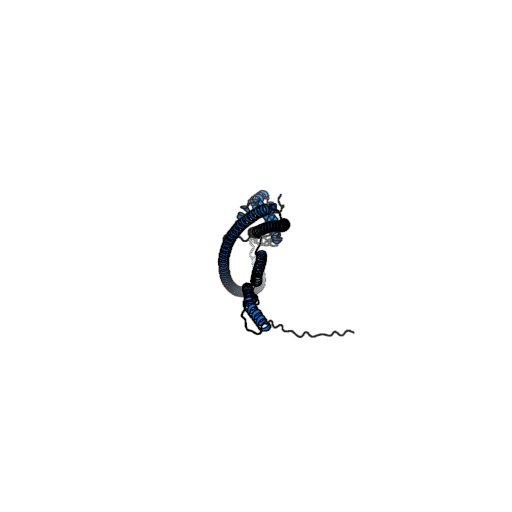1 190 ? 48.697 16.141 -49.062 1.00 75.62 190 ALA A CA 1
ATOM 1396 C C . ALA A 1 190 ? 47.249 16.048 -48.532 1.00 75.62 190 ALA A C 1
ATOM 1398 O O . ALA A 1 190 ? 47.022 15.480 -47.463 1.00 75.62 190 ALA A O 1
ATOM 1399 N N . GLU A 1 191 ? 46.255 16.535 -49.283 1.00 68.94 191 GLU A N 1
ATOM 1400 C CA . GLU A 1 191 ? 44.833 16.411 -48.920 1.00 68.94 191 GLU A CA 1
ATOM 1401 C C . GLU A 1 191 ? 44.328 14.969 -48.996 1.00 68.94 191 GLU A C 1
ATOM 1403 O O . GLU A 1 191 ? 43.585 14.542 -48.115 1.00 68.94 191 GLU A O 1
ATOM 1408 N N . ARG A 1 192 ? 44.761 14.180 -49.988 1.00 72.88 192 ARG A N 1
ATOM 1409 C CA . ARG A 1 192 ? 44.459 12.741 -50.031 1.00 72.88 192 ARG A CA 1
ATOM 1410 C C . ARG A 1 192 ? 45.003 12.020 -48.808 1.00 72.88 192 ARG A C 1
ATOM 1412 O O . ARG A 1 192 ? 44.283 11.213 -48.229 1.00 72.88 192 ARG A O 1
ATOM 1419 N N . SER A 1 193 ? 46.234 12.325 -48.398 1.00 76.00 193 SER A N 1
ATOM 1420 C CA . SER A 1 193 ? 46.811 11.756 -47.179 1.00 76.00 193 SER A CA 1
ATOM 1421 C C . SER A 1 193 ? 46.031 12.183 -45.931 1.00 76.00 193 SER A C 1
ATOM 1423 O O . SER A 1 193 ? 45.817 11.361 -45.044 1.00 76.00 193 SER A O 1
ATOM 1425 N N . ALA A 1 194 ? 45.564 13.435 -45.866 1.00 70.25 194 ALA A N 1
ATOM 1426 C CA . ALA A 1 194 ? 44.748 13.927 -44.757 1.00 70.25 194 ALA A CA 1
ATOM 1427 C C . ALA A 1 194 ? 43.358 13.267 -44.711 1.00 70.25 194 ALA A C 1
ATOM 1429 O O . ALA A 1 194 ? 42.914 12.867 -43.638 1.00 70.25 194 ALA A O 1
ATOM 1430 N N . LEU A 1 195 ? 42.696 13.090 -45.859 1.00 66.38 195 LEU A N 1
ATOM 1431 C CA . LEU A 1 195 ? 41.419 12.377 -45.959 1.00 66.38 195 LEU A CA 1
ATOM 1432 C C . LEU A 1 195 ? 41.564 10.896 -45.613 1.00 66.38 195 LEU A C 1
ATOM 1434 O O . LEU A 1 195 ? 40.688 10.339 -44.958 1.00 66.38 195 LEU A O 1
ATOM 1438 N N . MET A 1 196 ? 42.660 10.257 -46.024 1.00 76.06 196 MET A N 1
ATOM 1439 C CA . MET A 1 196 ? 42.925 8.857 -45.698 1.00 76.06 196 MET A CA 1
ATOM 1440 C C . MET A 1 196 ? 43.133 8.680 -44.189 1.00 76.06 196 MET A C 1
ATOM 1442 O O . MET A 1 196 ? 42.504 7.805 -43.601 1.00 76.06 196 MET A O 1
ATOM 1446 N N . ASN A 1 197 ? 43.893 9.579 -43.551 1.00 76.81 197 ASN A N 1
ATOM 1447 C CA . ASN A 1 197 ? 44.053 9.603 -42.095 1.00 76.81 197 ASN A CA 1
ATOM 1448 C C . ASN A 1 197 ? 42.729 9.882 -41.368 1.00 76.81 197 ASN A C 1
ATOM 1450 O O . ASN A 1 197 ? 42.412 9.174 -40.420 1.00 76.81 197 ASN A O 1
ATOM 1454 N N . LEU A 1 198 ? 41.929 10.851 -41.831 1.00 66.62 198 LEU A N 1
ATOM 1455 C CA . LEU A 1 198 ? 40.616 11.148 -41.248 1.00 66.62 198 LEU A CA 1
ATOM 1456 C C . LEU A 1 198 ? 39.656 9.962 -41.389 1.00 66.62 198 LEU A C 1
ATOM 1458 O O . LEU A 1 198 ? 38.914 9.656 -40.465 1.00 66.62 198 LEU A O 1
ATOM 1462 N N . THR A 1 199 ? 39.675 9.273 -42.531 1.00 70.44 199 THR A N 1
ATOM 1463 C CA . THR A 1 199 ? 38.832 8.091 -42.755 1.00 70.44 199 THR A CA 1
ATOM 1464 C C . THR A 1 199 ? 39.285 6.930 -41.872 1.00 70.44 199 THR A C 1
ATOM 1466 O O . THR A 1 199 ? 38.445 6.218 -41.333 1.00 70.44 199 THR A O 1
ATOM 1469 N N . GLU A 1 200 ? 40.594 6.747 -41.679 1.00 79.88 200 GLU A N 1
ATOM 1470 C CA . GLU A 1 200 ? 41.136 5.730 -40.774 1.00 79.88 200 GLU A CA 1
ATOM 1471 C C . GLU A 1 200 ? 40.810 6.043 -39.304 1.00 79.88 200 GLU A C 1
ATOM 1473 O O . GLU A 1 200 ? 40.449 5.141 -38.550 1.00 79.88 200 GLU A O 1
ATOM 1478 N N . GLU A 1 201 ? 40.873 7.315 -38.907 1.00 74.88 201 GLU A N 1
ATOM 1479 C CA . GLU A 1 201 ? 40.479 7.786 -37.577 1.00 74.88 201 GLU A CA 1
ATOM 1480 C C . GLU A 1 201 ? 38.971 7.625 -37.349 1.00 74.88 201 GLU A C 1
ATOM 1482 O O . GLU A 1 201 ? 38.571 7.023 -36.355 1.00 74.88 201 GLU A O 1
ATOM 1487 N N . MET A 1 202 ? 38.134 8.021 -38.316 1.00 61.97 202 MET A N 1
ATOM 1488 C CA . MET A 1 202 ? 36.687 7.782 -38.280 1.00 61.97 202 MET A CA 1
ATOM 1489 C C . MET A 1 202 ? 36.350 6.292 -38.218 1.00 61.97 202 MET A C 1
ATOM 1491 O O . MET A 1 202 ? 35.409 5.915 -37.526 1.00 61.97 202 MET A O 1
ATOM 1495 N N . ASN A 1 203 ? 37.093 5.435 -38.923 1.00 67.88 203 ASN A N 1
ATOM 1496 C CA . ASN A 1 203 ? 36.833 3.999 -38.906 1.00 67.88 203 ASN A CA 1
ATOM 1497 C C . ASN A 1 203 ? 37.231 3.373 -37.558 1.00 67.88 203 ASN A C 1
ATOM 1499 O O . ASN A 1 203 ? 36.464 2.585 -37.012 1.00 67.88 203 ASN A O 1
ATOM 1503 N N . LYS A 1 204 ? 38.362 3.791 -36.968 1.00 76.38 204 LYS A N 1
ATOM 1504 C CA . LYS A 1 204 ? 38.757 3.401 -35.600 1.00 76.38 204 LYS A CA 1
ATOM 1505 C C . LYS A 1 204 ? 37.750 3.882 -34.557 1.00 76.38 204 LYS A C 1
ATOM 1507 O O . LYS A 1 204 ? 37.409 3.137 -33.641 1.00 76.38 204 LYS A O 1
ATOM 1512 N N . GLU A 1 205 ? 37.256 5.109 -34.690 1.00 62.34 205 GLU A N 1
ATOM 1513 C CA . GLU A 1 205 ? 36.275 5.671 -33.761 1.00 62.34 205 GLU A CA 1
ATOM 1514 C C . GLU A 1 205 ? 34.899 5.003 -33.915 1.00 62.34 205 GLU A C 1
ATOM 1516 O O . GLU A 1 205 ? 34.245 4.711 -32.914 1.00 62.34 205 GLU A O 1
ATOM 1521 N N . ALA A 1 206 ? 34.490 4.660 -35.140 1.00 63.91 206 ALA A N 1
ATOM 1522 C CA . ALA A 1 206 ? 33.272 3.897 -35.405 1.00 63.91 206 ALA A CA 1
ATOM 1523 C C . ALA A 1 206 ? 33.346 2.459 -34.863 1.00 63.91 206 ALA A C 1
ATOM 1525 O O . ALA A 1 206 ? 32.366 1.980 -34.289 1.00 63.91 206 ALA A O 1
ATOM 1526 N N . GLU A 1 207 ? 34.490 1.780 -34.995 1.00 75.38 207 GLU A N 1
ATOM 1527 C CA . GLU A 1 207 ? 34.721 0.454 -34.403 1.00 75.38 207 GLU A CA 1
ATOM 1528 C C . GLU A 1 207 ? 34.676 0.512 -32.870 1.00 75.38 207 GLU A C 1
ATOM 1530 O O . GLU A 1 207 ? 33.945 -0.262 -32.252 1.00 75.38 207 GLU A O 1
ATOM 1535 N N . ALA A 1 208 ? 35.353 1.488 -32.256 1.00 68.94 208 ALA A N 1
ATOM 1536 C CA . ALA A 1 208 ? 35.316 1.696 -30.807 1.00 68.94 208 ALA A CA 1
ATOM 1537 C C . ALA A 1 208 ? 33.905 2.048 -30.296 1.00 68.94 208 ALA A C 1
ATOM 1539 O O . ALA A 1 208 ? 33.503 1.642 -29.203 1.00 68.94 208 ALA A O 1
ATOM 1540 N N . PHE A 1 209 ? 33.128 2.797 -31.080 1.00 58.88 209 PHE A N 1
ATOM 1541 C CA . PHE A 1 209 ? 31.737 3.109 -30.762 1.00 58.88 209 PHE A CA 1
ATOM 1542 C C . PHE A 1 209 ? 30.835 1.873 -30.872 1.00 58.88 209 PHE A C 1
ATOM 1544 O O . PHE A 1 209 ? 30.015 1.632 -29.986 1.00 58.88 209 PHE A O 1
ATOM 1551 N N . ALA A 1 210 ? 31.013 1.053 -31.911 1.00 69.06 210 ALA A N 1
ATOM 1552 C CA . ALA A 1 210 ? 30.283 -0.201 -32.077 1.00 69.06 210 ALA A CA 1
ATOM 1553 C C . ALA A 1 210 ? 30.591 -1.200 -30.948 1.00 69.06 210 ALA A C 1
ATOM 1555 O O . ALA A 1 210 ? 29.671 -1.835 -30.432 1.00 69.06 210 ALA A O 1
ATOM 1556 N N . GLU A 1 211 ? 31.854 -1.294 -30.524 1.00 77.88 211 GLU A N 1
ATOM 1557 C CA . GLU A 1 211 ? 32.276 -2.123 -29.392 1.00 77.88 211 GLU A CA 1
ATOM 1558 C C . GLU A 1 211 ? 31.618 -1.663 -28.083 1.00 77.88 211 GLU A C 1
ATOM 1560 O O . GLU A 1 211 ? 30.995 -2.472 -27.395 1.00 77.88 211 GLU A O 1
ATOM 1565 N N . LYS A 1 212 ? 31.634 -0.356 -27.786 1.00 67.12 212 LYS A N 1
ATOM 1566 C CA . LYS A 1 212 ? 30.953 0.198 -26.602 1.00 67.12 212 LYS A CA 1
ATOM 1567 C C . LYS A 1 212 ? 29.441 -0.008 -26.631 1.00 67.12 212 LYS A C 1
ATOM 1569 O O . LYS A 1 212 ? 28.851 -0.295 -25.592 1.00 67.12 212 LYS A O 1
ATOM 1574 N N . ILE A 1 213 ? 28.800 0.114 -27.796 1.00 58.28 213 ILE A N 1
ATOM 1575 C CA . ILE A 1 213 ? 27.367 -0.185 -27.942 1.00 58.28 213 ILE A CA 1
ATOM 1576 C C . ILE A 1 213 ? 27.099 -1.665 -27.668 1.00 58.28 213 ILE A C 1
ATOM 1578 O O . ILE A 1 213 ? 26.141 -1.982 -26.964 1.00 58.28 213 ILE A O 1
ATOM 1582 N N . ALA A 1 214 ? 27.926 -2.569 -28.194 1.00 72.56 214 ALA A N 1
ATOM 1583 C CA . ALA A 1 214 ? 27.766 -4.002 -27.975 1.00 72.56 214 ALA A CA 1
ATOM 1584 C C . ALA A 1 214 ? 27.963 -4.376 -26.497 1.00 72.56 214 ALA A C 1
ATOM 1586 O O . ALA A 1 214 ? 27.143 -5.102 -25.933 1.00 72.56 214 ALA A O 1
ATOM 1587 N N . GLU A 1 215 ? 28.996 -3.834 -25.848 1.00 70.88 215 GLU A N 1
ATOM 1588 C CA . GLU A 1 215 ? 29.257 -4.024 -24.420 1.00 70.88 215 GLU A CA 1
ATOM 1589 C C . GLU A 1 215 ? 28.103 -3.474 -23.572 1.00 70.88 215 GLU A C 1
ATOM 1591 O O . GLU A 1 215 ? 27.550 -4.184 -22.729 1.00 70.88 215 GLU A O 1
ATOM 1596 N N . ARG A 1 216 ? 27.647 -2.247 -23.850 1.00 64.00 216 ARG A N 1
ATOM 1597 C CA . ARG A 1 216 ? 26.546 -1.632 -23.102 1.00 64.00 216 ARG A CA 1
ATOM 1598 C C . ARG A 1 216 ? 25.220 -2.361 -23.335 1.00 64.00 216 ARG A C 1
ATOM 1600 O O . ARG A 1 216 ? 24.488 -2.588 -22.376 1.00 64.00 216 ARG A O 1
ATOM 1607 N N . SER A 1 217 ? 24.938 -2.808 -24.561 1.00 66.44 217 SER A N 1
ATOM 1608 C CA . SER A 1 217 ? 23.762 -3.627 -24.886 1.00 66.44 217 SER A CA 1
ATOM 1609 C C . SER A 1 217 ? 23.782 -4.968 -24.150 1.00 66.44 217 SER A C 1
ATOM 1611 O O . SER A 1 217 ? 22.740 -5.408 -23.666 1.00 66.44 217 SER A O 1
ATOM 1613 N N . ARG A 1 218 ? 24.961 -5.580 -23.989 1.00 76.44 218 ARG A N 1
ATOM 1614 C CA . ARG A 1 218 ? 25.135 -6.798 -23.194 1.00 76.44 218 ARG A CA 1
ATOM 1615 C C . ARG A 1 218 ? 24.875 -6.545 -21.709 1.00 76.44 218 ARG A C 1
ATOM 1617 O O . ARG A 1 218 ? 24.068 -7.257 -21.122 1.00 76.44 218 ARG A O 1
ATOM 1624 N N . THR A 1 219 ? 25.456 -5.490 -21.134 1.00 73.94 219 THR A N 1
ATOM 1625 C CA . THR A 1 219 ? 25.202 -5.125 -19.726 1.00 73.94 219 THR A CA 1
ATOM 1626 C C . THR A 1 219 ? 23.732 -4.784 -19.465 1.00 73.94 219 THR A C 1
ATOM 1628 O O . THR A 1 219 ? 23.178 -5.188 -18.448 1.00 73.94 219 THR A O 1
ATOM 1631 N N . ALA A 1 220 ? 23.061 -4.111 -20.407 1.00 59.03 220 ALA A N 1
ATOM 1632 C CA . ALA A 1 220 ? 21.631 -3.824 -20.322 1.00 59.03 220 ALA A CA 1
ATOM 1633 C C . ALA A 1 220 ? 20.783 -5.103 -20.416 1.00 59.03 220 ALA A C 1
ATOM 1635 O O . ALA A 1 220 ? 19.808 -5.245 -19.682 1.00 59.03 220 ALA A O 1
ATOM 1636 N N . SER A 1 221 ? 21.168 -6.058 -21.269 1.00 70.00 221 SER A N 1
ATOM 1637 C CA . SER A 1 221 ? 20.501 -7.362 -21.365 1.00 70.00 221 SER A CA 1
ATOM 1638 C C . SER A 1 221 ? 20.666 -8.195 -20.091 1.00 70.00 221 SER A C 1
ATOM 1640 O O . SER A 1 221 ? 19.719 -8.860 -19.680 1.00 70.00 221 SER A O 1
ATOM 1642 N N . GLU A 1 222 ? 21.842 -8.164 -19.461 1.00 75.81 222 GLU A N 1
ATOM 1643 C CA . GLU A 1 222 ? 22.118 -8.849 -18.189 1.00 75.81 222 GLU A CA 1
ATOM 1644 C C . GLU A 1 222 ? 21.366 -8.195 -17.016 1.00 75.81 222 GLU A C 1
ATOM 1646 O O . GLU A 1 222 ? 20.813 -8.886 -16.162 1.00 75.81 222 GLU A O 1
ATOM 1651 N N . ALA A 1 223 ? 21.265 -6.862 -16.997 1.00 67.81 223 ALA A N 1
ATOM 1652 C CA . ALA A 1 223 ? 20.431 -6.146 -16.032 1.00 67.81 223 ALA A CA 1
ATOM 1653 C C . ALA A 1 223 ? 18.930 -6.437 -16.236 1.00 67.81 223 ALA A C 1
ATOM 1655 O O . ALA A 1 223 ? 18.182 -6.587 -15.265 1.00 67.81 223 ALA A O 1
ATOM 1656 N N . GLY A 1 224 ? 18.492 -6.564 -17.493 1.00 70.50 224 GLY A N 1
ATOM 1657 C CA . GLY A 1 224 ? 17.130 -6.952 -17.860 1.00 70.50 224 GLY A CA 1
ATOM 1658 C C . GLY A 1 224 ? 16.770 -8.355 -17.373 1.00 70.50 224 GLY A C 1
ATOM 1659 O O . GLY A 1 224 ? 15.769 -8.515 -16.679 1.00 70.50 224 GLY A O 1
ATOM 1660 N N . SER A 1 225 ? 17.619 -9.354 -17.632 1.00 76.62 225 SER A N 1
ATOM 1661 C CA . SER A 1 225 ? 17.380 -10.732 -17.179 1.00 76.62 225 SER A CA 1
ATOM 1662 C C . SER A 1 225 ? 17.395 -10.864 -15.652 1.00 76.62 225 SER A C 1
ATOM 1664 O O . SER A 1 225 ? 16.581 -11.592 -15.087 1.00 76.62 225 SER A O 1
ATOM 1666 N N . ALA A 1 226 ? 18.254 -10.109 -14.958 1.00 73.25 226 ALA A N 1
ATOM 1667 C CA . ALA A 1 226 ? 18.234 -10.032 -13.497 1.00 73.25 226 ALA A CA 1
ATOM 1668 C C . ALA A 1 226 ? 16.931 -9.410 -12.962 1.00 73.25 226 ALA A C 1
ATOM 1670 O O . ALA A 1 226 ? 16.427 -9.820 -11.915 1.00 73.25 226 ALA A O 1
ATOM 1671 N N . THR A 1 227 ? 16.364 -8.439 -13.682 1.00 67.62 227 THR A N 1
ATOM 1672 C CA . THR A 1 227 ? 15.078 -7.822 -13.331 1.00 67.62 227 THR A CA 1
ATOM 1673 C C . THR A 1 227 ? 13.914 -8.781 -13.577 1.00 67.62 227 THR A C 1
ATOM 1675 O O . THR A 1 227 ? 13.054 -8.919 -12.711 1.00 67.62 227 THR A O 1
ATOM 1678 N N . GLU A 1 228 ? 13.910 -9.507 -14.697 1.00 73.94 228 GLU A N 1
ATOM 1679 C CA . GLU A 1 228 ? 12.924 -10.559 -14.979 1.00 73.94 228 GLU A CA 1
ATOM 1680 C C . GLU A 1 228 ? 12.971 -11.688 -13.941 1.00 73.94 228 GLU A C 1
ATOM 1682 O O . GLU A 1 228 ? 11.925 -12.140 -13.479 1.00 73.94 228 GLU A O 1
ATOM 1687 N N . ALA A 1 229 ? 14.168 -12.107 -13.518 1.00 78.00 229 ALA A N 1
ATOM 1688 C CA . ALA A 1 229 ? 14.332 -13.103 -12.461 1.00 78.00 229 ALA A CA 1
ATOM 1689 C C . ALA A 1 229 ? 13.729 -12.627 -11.127 1.00 78.00 229 ALA A C 1
ATOM 1691 O O . ALA A 1 229 ? 12.985 -13.372 -10.492 1.00 78.00 229 ALA A O 1
ATOM 1692 N N . ARG A 1 230 ? 13.974 -11.366 -10.741 1.00 72.50 230 ARG A N 1
ATOM 1693 C CA . ARG A 1 230 ? 13.370 -10.756 -9.542 1.00 72.50 230 ARG A CA 1
ATOM 1694 C C . ARG A 1 230 ? 11.854 -10.617 -9.654 1.00 72.50 230 ARG A C 1
ATOM 1696 O O . ARG A 1 230 ? 11.154 -10.827 -8.669 1.00 72.50 230 ARG A O 1
ATOM 1703 N N . LEU A 1 231 ? 11.332 -10.271 -10.832 1.00 66.00 231 LEU A N 1
ATOM 1704 C CA . LEU A 1 231 ? 9.886 -10.219 -11.073 1.00 66.00 231 LEU A CA 1
ATOM 1705 C C . LEU A 1 231 ? 9.254 -11.604 -10.926 1.00 66.00 231 LEU A C 1
ATOM 1707 O O . LEU A 1 231 ? 8.195 -11.725 -10.321 1.00 66.00 231 LEU A O 1
ATOM 1711 N N . ARG A 1 232 ? 9.924 -12.653 -11.413 1.00 81.56 232 ARG A N 1
ATOM 1712 C CA . ARG A 1 232 ? 9.465 -14.036 -11.259 1.00 81.56 232 ARG A CA 1
ATOM 1713 C C . ARG A 1 232 ? 9.439 -14.471 -9.791 1.00 81.56 232 ARG A C 1
ATOM 1715 O O . ARG A 1 232 ? 8.418 -14.970 -9.340 1.00 81.56 232 ARG A O 1
ATOM 1722 N N . GLU A 1 233 ? 10.502 -14.190 -9.040 1.00 78.50 233 GLU A N 1
ATOM 1723 C CA . GLU A 1 233 ? 10.575 -14.429 -7.588 1.00 78.50 233 GLU A CA 1
ATOM 1724 C C . GLU A 1 233 ? 9.495 -13.644 -6.817 1.00 78.50 233 GLU A C 1
ATOM 1726 O O . GLU A 1 233 ? 8.866 -14.156 -5.888 1.00 78.50 233 GLU A O 1
ATOM 1731 N N . THR A 1 234 ? 9.235 -12.400 -7.228 1.00 71.81 234 THR A N 1
ATOM 1732 C CA . THR A 1 234 ? 8.178 -11.568 -6.637 1.00 71.81 234 THR A CA 1
ATOM 1733 C C . THR A 1 234 ? 6.796 -12.151 -6.925 1.00 71.81 234 THR A C 1
ATOM 1735 O O . THR A 1 234 ? 5.977 -12.219 -6.014 1.00 71.81 234 THR A O 1
ATOM 1738 N N . ASN A 1 235 ? 6.542 -12.620 -8.150 1.00 72.25 235 ASN A N 1
ATOM 1739 C CA . ASN A 1 235 ? 5.284 -13.275 -8.512 1.00 72.25 235 ASN A CA 1
ATOM 1740 C C . ASN A 1 235 ? 5.078 -14.576 -7.728 1.00 72.25 235 ASN A C 1
ATOM 1742 O O . ASN A 1 235 ? 4.019 -14.754 -7.144 1.00 72.25 235 ASN A O 1
ATOM 1746 N N . GLU A 1 236 ? 6.103 -15.423 -7.606 1.00 80.62 236 GLU A N 1
ATOM 1747 C CA . GLU A 1 236 ? 6.039 -16.632 -6.768 1.00 80.62 236 GLU A CA 1
ATOM 1748 C C . GLU A 1 236 ? 5.749 -16.286 -5.295 1.00 80.62 236 GLU A C 1
ATOM 1750 O O . GLU A 1 236 ? 4.977 -16.964 -4.612 1.00 80.62 236 GLU A O 1
ATOM 1755 N N . THR A 1 237 ? 6.314 -15.181 -4.802 1.00 79.19 237 THR A N 1
ATOM 1756 C CA . THR A 1 237 ? 6.029 -14.676 -3.453 1.00 79.19 237 THR A CA 1
ATOM 1757 C C . THR A 1 237 ? 4.586 -14.184 -3.316 1.00 79.19 237 THR A C 1
ATOM 1759 O O . THR A 1 237 ? 3.966 -14.427 -2.277 1.00 79.19 237 THR A O 1
ATOM 1762 N N . LEU A 1 238 ? 4.052 -13.492 -4.329 1.00 72.69 238 LEU A N 1
ATOM 1763 C CA . LEU A 1 238 ? 2.667 -13.014 -4.367 1.00 72.69 238 LEU A CA 1
ATOM 1764 C C . LEU A 1 238 ? 1.678 -14.178 -4.432 1.00 72.69 238 LEU A C 1
ATOM 1766 O O . LEU A 1 238 ? 0.740 -14.195 -3.638 1.00 72.69 238 LEU A O 1
ATOM 1770 N N . ASP A 1 239 ? 1.931 -15.185 -5.264 1.00 82.31 239 ASP A N 1
ATOM 1771 C CA . ASP A 1 239 ? 1.123 -16.407 -5.326 1.00 82.31 239 ASP A CA 1
ATOM 1772 C C . ASP A 1 239 ? 1.085 -17.094 -3.951 1.00 82.31 239 ASP A C 1
ATOM 1774 O O . ASP A 1 239 ? 0.014 -17.364 -3.405 1.00 82.31 239 ASP A O 1
ATOM 1778 N N . GLY A 1 240 ? 2.241 -17.232 -3.289 1.00 80.00 240 GLY A N 1
ATOM 1779 C CA . GLY A 1 240 ? 2.303 -17.752 -1.921 1.00 80.00 240 GLY A CA 1
ATOM 1780 C C . GLY A 1 240 ? 1.658 -16.839 -0.863 1.00 80.00 240 GLY A C 1
ATOM 1781 O O . GLY A 1 240 ? 1.342 -17.282 0.246 1.00 80.00 240 GLY A O 1
ATOM 1782 N N . GLN A 1 241 ? 1.481 -15.541 -1.123 1.00 73.81 241 GLN A N 1
ATOM 1783 C CA . GLN A 1 241 ? 0.686 -14.657 -0.261 1.00 73.81 241 GLN A CA 1
ATOM 1784 C C . GLN A 1 241 ? -0.815 -14.847 -0.490 1.00 73.81 241 GLN A C 1
ATOM 1786 O O . GLN A 1 241 ? -1.553 -14.849 0.497 1.00 73.81 241 GLN A O 1
ATOM 1791 N N . ILE A 1 242 ? -1.244 -15.041 -1.740 1.00 77.69 242 ILE A N 1
ATOM 1792 C CA . ILE A 1 242 ? -2.637 -15.305 -2.116 1.00 77.69 242 ILE A CA 1
ATOM 1793 C C . ILE A 1 242 ? -3.104 -16.627 -1.501 1.00 77.69 242 ILE A C 1
ATOM 1795 O O . ILE A 1 242 ? -4.105 -16.620 -0.790 1.00 77.69 242 ILE A O 1
ATOM 1799 N N . GLU A 1 243 ? -2.335 -17.714 -1.626 1.00 80.38 243 GLU A N 1
ATOM 1800 C CA . GLU A 1 243 ? -2.668 -19.007 -0.998 1.00 80.38 243 GLU A CA 1
ATOM 1801 C C . GLU A 1 243 ? -2.839 -18.886 0.526 1.00 80.38 243 GLU A C 1
ATOM 1803 O O . GLU A 1 243 ? -3.790 -19.402 1.116 1.00 80.38 243 GLU A O 1
ATOM 1808 N N . ARG A 1 244 ? -1.948 -18.135 1.189 1.00 76.56 244 ARG A N 1
ATOM 1809 C CA . ARG A 1 244 ? -2.063 -17.870 2.633 1.00 76.56 244 ARG A CA 1
ATOM 1810 C C . ARG A 1 244 ? -3.313 -17.060 2.968 1.00 76.56 244 ARG A C 1
ATOM 1812 O O . ARG A 1 244 ? -3.898 -17.267 4.029 1.00 76.56 244 ARG A O 1
ATOM 1819 N N . LEU A 1 245 ? -3.708 -16.126 2.108 1.00 71.06 245 LEU A N 1
ATOM 1820 C CA . LEU A 1 245 ? -4.895 -15.298 2.304 1.00 71.06 245 LEU A CA 1
ATOM 1821 C C . LEU A 1 245 ? -6.180 -16.112 2.108 1.00 71.06 245 LEU A C 1
ATOM 1823 O O . LEU A 1 245 ? -7.111 -15.973 2.900 1.00 71.06 245 LEU A O 1
ATOM 1827 N N . GLU A 1 246 ? -6.200 -17.019 1.132 1.00 79.56 246 GLU A N 1
ATOM 1828 C CA . GLU A 1 246 ? -7.271 -18.002 0.951 1.00 79.56 246 GLU A CA 1
ATOM 1829 C C . GLU A 1 246 ? -7.392 -18.931 2.162 1.00 79.56 246 GLU A C 1
ATOM 1831 O O . GLU A 1 246 ? -8.494 -19.138 2.677 1.00 79.56 246 GLU A O 1
ATOM 1836 N N . GLU A 1 247 ? -6.272 -19.434 2.688 1.00 82.44 247 GLU A N 1
ATOM 1837 C CA . GLU A 1 247 ? -6.287 -20.279 3.881 1.00 82.44 247 GLU A CA 1
ATOM 1838 C C . GLU A 1 247 ? -6.785 -19.519 5.121 1.00 82.44 247 GLU A C 1
ATOM 1840 O O . GLU A 1 247 ? -7.601 -20.040 5.888 1.00 82.44 247 GLU A O 1
ATOM 1845 N N . ILE A 1 248 ? -6.351 -18.269 5.312 1.00 77.50 248 ILE A N 1
ATOM 1846 C CA . ILE A 1 248 ? -6.847 -17.402 6.392 1.00 77.50 248 ILE A CA 1
ATOM 1847 C C . ILE A 1 248 ? -8.347 -17.139 6.230 1.00 77.50 248 ILE A C 1
ATOM 1849 O O . ILE A 1 248 ? -9.079 -17.201 7.220 1.00 77.50 248 ILE A O 1
ATOM 1853 N N . SER A 1 249 ? -8.816 -16.873 5.011 1.00 75.00 249 SER A N 1
ATOM 1854 C CA . SER A 1 249 ? -10.236 -16.668 4.711 1.00 75.00 249 SER A CA 1
ATOM 1855 C C . SER A 1 249 ? -11.056 -17.912 5.056 1.00 75.00 249 SER A C 1
ATOM 1857 O O . SER A 1 249 ? -12.045 -17.823 5.785 1.00 75.00 249 SER A O 1
ATOM 1859 N N . ARG A 1 250 ? -10.580 -19.097 4.658 1.00 84.44 250 ARG A N 1
ATOM 1860 C CA . ARG A 1 250 ? -11.220 -20.378 4.974 1.00 84.44 250 ARG A CA 1
ATOM 1861 C C . ARG A 1 250 ? -11.271 -20.648 6.481 1.00 84.44 250 ARG A C 1
ATOM 1863 O O . ARG A 1 250 ? -12.327 -21.006 6.992 1.00 84.44 250 ARG A O 1
ATOM 1870 N N . ARG A 1 251 ? -10.174 -20.417 7.214 1.00 80.00 251 ARG A N 1
ATOM 1871 C CA . ARG A 1 251 ? -10.167 -20.523 8.689 1.00 80.00 251 ARG A CA 1
ATOM 1872 C C . ARG A 1 251 ? -11.080 -19.490 9.348 1.00 80.00 251 ARG A C 1
ATOM 1874 O O . ARG A 1 251 ? -11.655 -19.760 10.398 1.00 80.00 251 ARG A O 1
ATOM 1881 N N . SER A 1 252 ? -11.194 -18.295 8.771 1.00 67.81 252 SER A N 1
ATOM 1882 C CA . SER A 1 252 ? -12.085 -17.251 9.285 1.00 67.81 252 SER A CA 1
ATOM 1883 C C . SER A 1 252 ? -13.545 -17.648 9.105 1.00 67.81 252 SER A C 1
ATOM 1885 O O . SER A 1 252 ? -14.317 -17.508 10.047 1.00 67.81 252 SER A O 1
ATOM 1887 N N . LEU A 1 253 ? -13.904 -18.216 7.949 1.00 81.81 253 LEU A N 1
ATOM 1888 C CA . LEU A 1 253 ? -15.234 -18.768 7.694 1.00 81.81 253 LEU A CA 1
ATOM 1889 C C . LEU A 1 253 ? -15.587 -19.866 8.709 1.00 81.81 253 LEU A C 1
ATOM 1891 O O . LEU A 1 253 ? -16.621 -19.775 9.360 1.00 81.81 253 LEU A O 1
ATOM 1895 N N . GLU A 1 254 ? -14.687 -20.825 8.931 1.00 84.25 254 GLU A N 1
ATOM 1896 C CA . GLU A 1 254 ? -14.872 -21.903 9.916 1.00 84.25 254 GLU A CA 1
ATOM 1897 C C . GLU A 1 254 ? -15.056 -21.358 11.348 1.00 84.25 254 GLU A C 1
ATOM 1899 O O . GLU A 1 254 ? -15.901 -21.826 12.118 1.00 84.25 254 GLU A O 1
ATOM 1904 N N . ARG A 1 255 ? -14.313 -20.302 11.712 1.00 79.19 255 ARG A N 1
ATOM 1905 C CA . ARG A 1 255 ? -14.493 -19.600 12.994 1.00 79.19 255 ARG A CA 1
ATOM 1906 C C . ARG A 1 255 ? -15.827 -18.863 13.076 1.00 79.19 255 ARG A C 1
ATOM 1908 O O . ARG A 1 255 ? -16.415 -18.837 14.155 1.00 79.19 255 ARG A O 1
ATOM 1915 N N . PHE A 1 256 ? -16.304 -18.267 11.983 1.00 75.56 256 PHE A N 1
ATOM 1916 C CA . PHE A 1 256 ? -17.614 -17.617 11.943 1.00 75.56 256 PHE A CA 1
ATOM 1917 C C . PHE A 1 256 ? -18.755 -18.624 12.061 1.00 75.56 256 PHE A C 1
ATOM 1919 O O . PHE A 1 256 ? -19.694 -18.352 12.802 1.00 75.56 256 PHE A O 1
ATOM 1926 N N . GLU A 1 257 ? -18.656 -19.785 11.415 1.00 87.12 257 GLU A N 1
ATOM 1927 C CA . GLU A 1 257 ? -19.617 -20.884 11.571 1.00 87.12 257 GLU A CA 1
ATOM 1928 C C . GLU A 1 257 ? -19.635 -21.387 13.019 1.00 87.12 257 GLU A C 1
ATOM 1930 O O . GLU A 1 257 ? -20.686 -21.411 13.655 1.00 87.12 257 GLU A O 1
ATOM 1935 N N . THR A 1 258 ? -18.459 -21.641 13.604 1.00 86.94 258 THR A N 1
ATOM 1936 C CA . THR A 1 258 ? -18.339 -22.036 15.019 1.00 86.94 258 THR A CA 1
ATOM 1937 C C . THR A 1 258 ? -18.929 -20.977 15.962 1.00 86.94 258 THR A C 1
ATOM 1939 O O . THR A 1 258 ? -19.587 -21.294 16.957 1.00 86.94 258 THR A O 1
ATOM 1942 N N . LEU A 1 259 ? -18.703 -19.691 15.671 1.00 78.25 259 LEU A N 1
ATOM 1943 C CA . LEU A 1 259 ? -19.259 -18.589 16.451 1.00 78.25 259 LEU A CA 1
ATOM 1944 C C . LEU A 1 259 ? -20.783 -18.516 16.300 1.00 78.25 259 LEU A C 1
ATOM 1946 O O . LEU A 1 259 ? -21.467 -18.326 17.308 1.00 78.25 259 LEU A O 1
ATOM 1950 N N . ALA A 1 260 ? -21.305 -18.680 15.084 1.00 78.69 260 ALA A N 1
ATOM 1951 C CA . ALA A 1 260 ? -22.735 -18.703 14.801 1.00 78.69 260 ALA A CA 1
ATOM 1952 C C . ALA A 1 260 ? -23.426 -19.847 15.555 1.00 78.69 260 ALA A C 1
ATOM 1954 O O . ALA A 1 260 ? -24.411 -19.594 16.250 1.00 78.69 260 ALA A O 1
ATOM 1955 N N . ASP A 1 261 ? -22.848 -21.049 15.538 1.00 87.00 261 ASP A N 1
ATOM 1956 C CA . ASP A 1 261 ? -23.332 -22.198 16.309 1.00 87.00 261 ASP A CA 1
ATOM 1957 C C . ASP A 1 261 ? -23.306 -21.916 17.817 1.00 87.00 261 ASP A C 1
ATOM 1959 O O . ASP A 1 261 ? -24.273 -22.184 18.534 1.00 87.00 261 ASP A O 1
ATOM 1963 N N . SER A 1 262 ? -22.235 -21.291 18.319 1.00 83.19 262 SER A N 1
ATOM 1964 C CA . SER A 1 262 ? -22.145 -20.920 19.736 1.00 83.19 262 SER A CA 1
ATOM 1965 C C . SER A 1 262 ? -23.185 -19.867 20.145 1.00 83.19 262 SER A C 1
ATOM 1967 O O . SER A 1 262 ? -23.699 -19.903 21.265 1.00 83.19 262 SER A O 1
ATOM 1969 N N . MET A 1 263 ? -23.517 -18.931 19.249 1.00 73.50 263 MET A N 1
ATOM 1970 C CA . MET A 1 263 ? -24.538 -17.907 19.477 1.00 73.50 263 MET A CA 1
ATOM 1971 C C . MET A 1 263 ? -25.941 -18.498 19.412 1.00 73.50 263 MET A C 1
ATOM 1973 O O . MET A 1 263 ? -26.766 -18.158 20.258 1.00 73.50 263 MET A O 1
ATOM 1977 N N . ALA A 1 264 ? -26.195 -19.419 18.480 1.00 82.19 264 ALA A N 1
ATOM 1978 C CA . ALA A 1 264 ? -27.438 -20.176 18.424 1.00 82.19 264 ALA A CA 1
ATOM 1979 C C . ALA A 1 264 ? -27.648 -20.972 19.724 1.00 82.19 264 ALA A C 1
ATOM 1981 O O . ALA A 1 264 ? -28.685 -20.820 20.370 1.00 82.19 264 ALA A O 1
ATOM 1982 N N . GLY A 1 265 ? -26.624 -21.699 20.188 1.00 85.06 265 GLY A N 1
ATOM 1983 C CA . GLY A 1 265 ? -26.679 -22.438 21.453 1.00 85.06 265 GLY A CA 1
ATOM 1984 C C . GLY A 1 265 ? -26.862 -21.537 22.683 1.00 85.06 265 GLY A C 1
ATOM 1985 O O . GLY A 1 265 ? -27.637 -21.858 23.582 1.00 85.06 265 GLY A O 1
ATOM 1986 N N . ARG A 1 266 ? -26.209 -20.365 22.729 1.00 79.44 266 ARG A N 1
ATOM 1987 C CA . ARG A 1 266 ? -26.437 -19.372 23.799 1.00 79.44 266 ARG A CA 1
ATOM 1988 C C . ARG A 1 266 ? -27.838 -18.777 23.755 1.00 79.44 266 ARG A C 1
ATOM 1990 O O . ARG A 1 266 ? -28.417 -18.558 24.813 1.00 79.44 266 ARG A O 1
ATOM 1997 N N . SER A 1 267 ? -28.373 -18.501 22.569 1.00 77.38 267 SER A N 1
ATOM 1998 C CA . SER A 1 267 ? -29.736 -17.990 22.404 1.00 77.38 267 SER A CA 1
ATOM 1999 C C . SER A 1 267 ? -30.765 -19.003 22.902 1.00 77.38 267 SER A C 1
ATOM 2001 O O . SER A 1 267 ? -31.704 -18.625 23.597 1.00 77.38 267 SER A O 1
ATOM 2003 N N . GLU A 1 268 ? -30.574 -20.285 22.595 1.00 86.31 268 GLU A N 1
ATOM 2004 C CA . GLU A 1 268 ? -31.426 -21.369 23.089 1.00 86.31 268 GLU A CA 1
ATOM 2005 C C . GLU A 1 268 ? -31.323 -21.517 24.616 1.00 86.31 268 GLU A C 1
ATOM 2007 O O . GLU A 1 268 ? -32.340 -21.578 25.306 1.00 86.31 268 GLU A O 1
ATOM 2012 N N . ALA A 1 269 ? -30.107 -21.457 25.170 1.00 79.94 269 ALA A N 1
ATOM 2013 C CA . ALA A 1 269 ? -29.894 -21.471 26.616 1.00 79.94 269 ALA A CA 1
ATOM 2014 C C . ALA A 1 269 ? -30.528 -20.258 27.322 1.00 79.94 269 ALA A C 1
ATOM 2016 O O . ALA A 1 269 ? -31.118 -20.408 28.391 1.00 79.94 269 ALA A O 1
ATOM 2017 N N . LEU A 1 270 ? -30.449 -19.063 26.726 1.00 77.38 270 LEU A N 1
ATOM 2018 C CA . LEU A 1 270 ? -31.101 -17.856 27.240 1.00 77.38 270 LEU A CA 1
ATOM 2019 C C . LEU A 1 270 ? -32.625 -17.960 27.176 1.00 77.38 270 LEU A C 1
ATOM 2021 O O . LEU A 1 270 ? -33.290 -17.532 28.116 1.00 77.38 270 LEU A O 1
ATOM 2025 N N . ALA A 1 271 ? -33.180 -18.543 26.112 1.00 81.00 271 ALA A N 1
ATOM 2026 C CA . ALA A 1 271 ? -34.613 -18.797 26.012 1.00 81.00 271 ALA A CA 1
ATOM 2027 C C . ALA A 1 271 ? -35.080 -19.765 27.112 1.00 81.00 271 ALA A C 1
ATOM 2029 O O . ALA A 1 271 ? -36.031 -19.458 27.830 1.00 81.00 271 ALA A O 1
ATOM 2030 N N . ALA A 1 272 ? -34.352 -20.866 27.326 1.00 85.50 272 ALA A N 1
ATOM 2031 C CA . ALA A 1 272 ? -34.628 -21.810 28.408 1.00 85.50 272 ALA A CA 1
ATOM 2032 C C . ALA A 1 272 ? -34.494 -21.159 29.800 1.00 85.50 272 ALA A C 1
ATOM 2034 O O . ALA A 1 272 ? -35.309 -21.401 30.691 1.00 85.50 272 ALA A O 1
ATOM 2035 N N . GLN A 1 273 ? -33.497 -20.290 29.993 1.00 83.50 273 GLN A N 1
ATOM 2036 C CA . GLN A 1 273 ? -33.315 -19.551 31.242 1.00 83.50 273 GLN A CA 1
ATOM 2037 C C . GLN A 1 273 ? -34.436 -18.528 31.476 1.00 83.50 273 GLN A C 1
ATOM 2039 O O . GLN A 1 273 ? -34.900 -18.384 32.606 1.00 83.50 273 GLN A O 1
ATOM 2044 N N . ALA A 1 274 ? -34.898 -17.839 30.431 1.00 78.75 274 ALA A N 1
ATOM 2045 C CA . ALA A 1 274 ? -36.027 -16.917 30.513 1.00 78.75 274 ALA A CA 1
ATOM 2046 C C . ALA A 1 274 ? -37.333 -17.652 30.851 1.00 78.75 274 ALA A C 1
ATOM 2048 O O . ALA A 1 274 ? -38.123 -17.158 31.654 1.00 78.75 274 ALA A O 1
ATOM 2049 N N . GLU A 1 275 ? -37.538 -18.852 30.303 1.00 88.81 275 GLU A N 1
ATOM 2050 C CA . GLU A 1 275 ? -38.682 -19.704 30.631 1.00 88.81 275 GLU A CA 1
ATOM 2051 C C . GLU A 1 275 ? -38.636 -20.165 32.097 1.00 88.81 275 GLU A C 1
ATOM 2053 O O . GLU A 1 275 ? -39.614 -19.989 32.827 1.00 88.81 275 GLU A O 1
ATOM 2058 N N . GLN A 1 276 ? -37.473 -20.619 32.582 1.00 85.19 276 GLN A N 1
ATOM 2059 C CA . GLN A 1 276 ? -37.271 -20.943 34.001 1.00 85.19 276 GLN A CA 1
ATOM 2060 C C . GLN A 1 276 ? -37.474 -19.731 34.919 1.00 85.19 276 GLN A C 1
ATOM 2062 O O . GLN A 1 276 ? -38.053 -19.858 35.999 1.00 85.19 276 GLN A O 1
ATOM 2067 N N . GLN A 1 277 ? -37.014 -18.547 34.509 1.00 80.44 277 GLN A N 1
ATOM 2068 C CA . GLN A 1 277 ? -37.204 -17.317 35.274 1.00 80.44 277 GLN A CA 1
ATOM 2069 C C . GLN A 1 277 ? -38.681 -16.916 35.315 1.00 80.44 277 GLN A C 1
ATOM 2071 O O . GLN A 1 277 ? -39.175 -16.550 36.379 1.00 80.44 277 GLN A O 1
ATOM 2076 N N . SER A 1 278 ? -39.398 -17.042 34.196 1.00 85.69 278 SER A N 1
ATOM 2077 C CA . SER A 1 278 ? -40.845 -16.832 34.128 1.00 85.69 278 SER A CA 1
ATOM 2078 C C . SER A 1 278 ? -41.581 -17.784 35.073 1.00 85.69 278 SER A C 1
ATOM 2080 O O . SER A 1 278 ? -42.379 -17.343 35.902 1.00 85.69 278 SER A O 1
ATOM 2082 N N . GLU A 1 279 ? -41.248 -19.076 35.048 1.00 88.56 279 GLU A N 1
ATOM 2083 C CA . GLU A 1 279 ? -41.840 -20.072 35.945 1.00 88.56 279 GLU A CA 1
ATOM 2084 C C . GLU A 1 279 ? -41.530 -19.774 37.425 1.00 88.56 279 GLU A C 1
ATOM 2086 O O . GLU A 1 279 ? -42.409 -19.858 38.287 1.00 88.56 279 GLU A O 1
ATOM 2091 N N . ALA A 1 280 ? -40.301 -19.349 37.734 1.00 82.62 280 ALA A N 1
ATOM 2092 C CA . ALA A 1 280 ? -39.917 -18.921 39.076 1.00 82.62 280 ALA A CA 1
ATOM 2093 C C . ALA A 1 280 ? -40.686 -17.666 39.524 1.00 82.62 280 ALA A C 1
ATOM 2095 O O . ALA A 1 280 ? -41.129 -17.599 40.672 1.00 82.62 280 ALA A O 1
ATOM 2096 N N . THR A 1 281 ? -40.895 -16.691 38.632 1.00 83.81 281 THR A N 1
ATOM 2097 C CA . THR A 1 281 ? -41.712 -15.504 38.931 1.00 83.81 281 THR A CA 1
ATOM 2098 C C . THR A 1 281 ? -43.187 -15.845 39.124 1.00 83.81 281 THR A C 1
ATOM 2100 O O . THR A 1 281 ? -43.811 -15.296 40.031 1.00 83.81 281 THR A O 1
ATOM 2103 N N . ALA A 1 282 ? -43.731 -16.798 38.361 1.00 89.00 282 ALA A N 1
ATOM 2104 C CA . ALA A 1 282 ? -45.092 -17.293 38.549 1.00 89.00 282 ALA A CA 1
ATOM 2105 C C . ALA A 1 282 ? -45.258 -17.955 39.929 1.00 89.00 282 ALA A C 1
ATOM 2107 O O . ALA A 1 282 ? -46.166 -17.596 40.679 1.00 89.00 282 ALA A O 1
ATOM 2108 N N . LYS A 1 283 ? -44.316 -18.825 40.322 1.00 89.00 283 LYS A N 1
ATOM 2109 C CA . LYS A 1 283 ? -44.280 -19.453 41.658 1.00 89.00 283 LYS A CA 1
ATOM 2110 C C . LYS A 1 283 ? -44.118 -18.434 42.791 1.00 89.00 283 LYS A C 1
ATOM 2112 O O . LYS A 1 283 ? -44.722 -18.582 43.852 1.00 89.00 283 LYS A O 1
ATOM 2117 N N . LEU A 1 284 ? -43.319 -17.383 42.590 1.00 83.81 284 LEU A N 1
ATOM 2118 C CA . LEU A 1 284 ? -43.204 -16.269 43.540 1.00 83.81 284 LEU A CA 1
ATOM 2119 C C . LEU A 1 284 ? -44.528 -15.512 43.694 1.00 83.81 284 LEU A C 1
ATOM 2121 O O . LEU A 1 284 ? -44.908 -15.201 44.821 1.00 83.81 284 LEU A O 1
ATOM 2125 N N . GLY A 1 285 ? -45.239 -15.264 42.592 1.00 87.19 285 GLY A N 1
ATOM 2126 C CA . GLY A 1 285 ? -46.571 -14.657 42.606 1.00 87.19 285 GLY A CA 1
ATOM 2127 C C . GLY A 1 285 ? -47.594 -15.499 43.373 1.00 87.19 285 GLY A C 1
ATOM 2128 O O . GLY A 1 285 ? -48.306 -14.971 44.230 1.00 87.19 285 GLY A O 1
ATOM 2129 N N . GLU A 1 286 ? -47.613 -16.817 43.148 1.00 87.56 286 GLU A N 1
ATOM 2130 C CA . GLU A 1 286 ? -48.449 -17.751 43.917 1.00 87.56 286 GLU A CA 1
ATOM 2131 C C . GLU A 1 286 ? -48.106 -17.718 45.412 1.00 87.56 286 GLU A C 1
ATOM 2133 O O . GLU A 1 286 ? -48.995 -17.528 46.243 1.00 87.56 286 GLU A O 1
ATOM 2138 N N . ASN A 1 287 ? -46.823 -17.796 45.772 1.00 86.38 287 ASN A N 1
ATOM 2139 C CA . ASN A 1 287 ? -46.387 -17.721 47.169 1.00 86.38 287 ASN A CA 1
ATOM 2140 C C . ASN A 1 287 ? -46.744 -16.383 47.828 1.00 86.38 287 ASN A C 1
ATOM 2142 O O . ASN A 1 287 ? -47.139 -16.360 48.994 1.00 86.38 287 ASN A O 1
ATOM 2146 N N . GLN A 1 288 ? -46.632 -15.269 47.101 1.00 86.44 288 GLN A N 1
ATOM 2147 C CA . GLN A 1 288 ? -47.026 -13.953 47.598 1.00 86.44 288 GLN A CA 1
ATOM 2148 C C . GLN A 1 288 ? -48.536 -13.891 47.854 1.00 86.44 288 GLN A C 1
ATOM 2150 O O . GLN A 1 288 ? -48.960 -13.363 48.883 1.00 86.44 288 GLN A O 1
ATOM 2155 N N . SER A 1 289 ? -49.346 -14.478 46.968 1.00 88.31 289 SER A N 1
ATOM 2156 C CA . SER A 1 289 ? -50.797 -14.571 47.161 1.00 88.31 289 SER A CA 1
ATOM 2157 C C . SER A 1 289 ? -51.164 -15.439 48.374 1.00 88.31 289 SER A C 1
ATOM 2159 O O . SER A 1 289 ? -51.966 -15.015 49.208 1.00 88.31 289 SER A O 1
ATOM 2161 N N . ALA A 1 290 ? -50.494 -16.583 48.552 1.00 88.00 290 ALA A N 1
ATOM 2162 C CA . ALA A 1 290 ? -50.671 -17.456 49.708 1.00 88.00 290 ALA A CA 1
ATOM 2163 C C . ALA A 1 290 ? -50.244 -16.772 51.020 1.00 88.00 290 ALA A C 1
ATOM 2165 O O . ALA A 1 290 ? -50.914 -16.913 52.042 1.00 88.00 290 ALA A O 1
ATOM 2166 N N . LEU A 1 291 ? -49.169 -15.977 50.995 1.00 86.25 291 LEU A N 1
ATOM 2167 C CA . LEU A 1 291 ? -48.719 -15.169 52.134 1.00 86.25 291 LEU A CA 1
ATOM 2168 C C . LEU A 1 291 ? -49.732 -14.088 52.519 1.00 86.25 291 LEU A C 1
ATOM 2170 O O . LEU A 1 291 ? -50.006 -13.912 53.705 1.00 86.25 291 LEU A O 1
ATOM 2174 N N . LEU A 1 292 ? -50.298 -13.375 51.542 1.00 88.62 292 LEU A N 1
ATOM 2175 C CA . LEU A 1 292 ? -51.343 -12.378 51.793 1.00 88.62 292 LEU A CA 1
ATOM 2176 C C . LEU A 1 292 ? -52.594 -13.024 52.397 1.00 88.62 292 LEU A C 1
ATOM 2178 O O . LEU A 1 292 ? -53.174 -12.485 53.340 1.00 88.62 292 LEU A O 1
ATOM 2182 N N . GLN A 1 293 ? -52.970 -14.205 51.906 1.00 91.50 293 GLN A N 1
ATOM 2183 C CA . GLN A 1 293 ? -54.087 -14.968 52.453 1.00 91.50 293 GLN A CA 1
A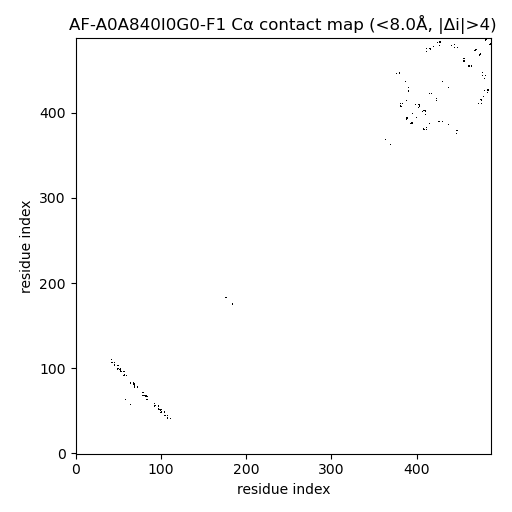TOM 2184 C C . GLN A 1 293 ? -53.806 -15.434 53.890 1.00 91.50 293 GLN A C 1
ATOM 2186 O O . GLN A 1 293 ? -54.626 -15.210 54.776 1.00 91.50 293 GLN A O 1
ATOM 2191 N N . ALA A 1 294 ? -52.609 -15.960 54.165 1.00 87.38 294 ALA A N 1
ATOM 2192 C CA . ALA A 1 294 ? -52.201 -16.344 55.515 1.00 87.38 294 ALA A CA 1
ATOM 2193 C C . ALA A 1 294 ? -52.161 -15.149 56.490 1.00 87.38 294 ALA A C 1
ATOM 2195 O O . ALA A 1 294 ? -52.536 -15.291 57.655 1.00 87.38 294 ALA A O 1
ATOM 2196 N N . GLN A 1 295 ? -51.740 -13.960 56.037 1.00 89.50 295 GLN A N 1
ATOM 2197 C CA . GLN A 1 295 ? -51.799 -12.733 56.843 1.00 89.50 295 GLN A CA 1
ATOM 2198 C C . GLN A 1 295 ? -53.240 -12.310 57.151 1.00 89.50 295 GLN A C 1
ATOM 2200 O O . GLN A 1 295 ? -53.523 -11.899 58.278 1.00 89.50 295 GLN A O 1
ATOM 2205 N N . SER A 1 296 ? -54.148 -12.430 56.178 1.00 91.81 296 SER A N 1
ATOM 2206 C CA . SER A 1 296 ? -55.581 -12.190 56.381 1.00 91.81 296 SER A CA 1
ATOM 2207 C C . SER A 1 296 ? -56.159 -13.147 57.426 1.00 91.81 296 SER A C 1
ATOM 2209 O O . SER A 1 296 ? -56.783 -12.702 58.390 1.00 91.81 296 SER A O 1
ATOM 2211 N N . ASP A 1 297 ? -55.884 -14.445 57.294 1.00 89.69 297 ASP A N 1
ATOM 2212 C CA . ASP A 1 297 ? -56.350 -15.463 58.238 1.00 89.69 297 ASP A CA 1
ATOM 2213 C C . ASP A 1 297 ? -55.803 -15.203 59.649 1.00 89.69 297 ASP A C 1
ATOM 2215 O O . ASP A 1 297 ? -56.543 -15.258 60.632 1.00 89.69 297 ASP A O 1
ATOM 2219 N N . LEU A 1 298 ? -54.520 -14.841 59.770 1.00 87.88 298 LEU A N 1
ATOM 2220 C CA . LEU A 1 298 ? -53.906 -14.439 61.040 1.00 87.88 298 LEU A CA 1
ATOM 2221 C C . LEU A 1 298 ? -54.594 -13.218 61.661 1.00 87.88 298 LEU A C 1
ATOM 2223 O O . LEU A 1 298 ? -54.814 -13.199 62.875 1.00 87.88 298 LEU A O 1
ATOM 2227 N N . ALA A 1 299 ? -54.961 -12.215 60.860 1.00 89.81 299 ALA A N 1
ATOM 2228 C CA . ALA A 1 299 ? -55.689 -11.044 61.342 1.00 89.81 299 ALA A CA 1
ATOM 2229 C C . ALA A 1 299 ? -57.089 -11.416 61.865 1.00 89.81 299 ALA A C 1
ATOM 2231 O O . ALA A 1 299 ? -57.524 -10.907 62.903 1.00 89.81 299 ALA A O 1
ATOM 2232 N N . ASP A 1 300 ? -57.776 -12.346 61.204 1.00 91.38 300 ASP A N 1
ATOM 2233 C CA . ASP A 1 300 ? -59.078 -12.844 61.650 1.00 91.38 300 ASP A CA 1
ATOM 2234 C C . ASP A 1 300 ? -58.969 -13.725 62.901 1.00 91.38 300 ASP A C 1
ATOM 2236 O O . ASP A 1 300 ? -59.777 -13.598 63.831 1.00 91.38 300 ASP A O 1
ATOM 2240 N N . HIS A 1 301 ? -57.928 -14.555 62.995 1.00 88.06 301 HIS A N 1
ATOM 2241 C CA . HIS A 1 301 ? -57.591 -15.285 64.215 1.00 88.06 301 HIS A CA 1
ATOM 2242 C C . HIS A 1 301 ? -57.282 -14.332 65.375 1.00 88.06 301 HIS A C 1
ATOM 2244 O O . HIS A 1 301 ? -57.781 -14.549 66.480 1.00 88.06 301 HIS A O 1
ATOM 2250 N N . ALA A 1 302 ? -56.538 -13.249 65.137 1.00 86.81 302 ALA A N 1
ATOM 2251 C CA . ALA A 1 302 ? -56.257 -12.232 66.147 1.00 86.81 302 ALA A CA 1
ATOM 2252 C C . ALA A 1 302 ? -57.544 -11.551 66.644 1.00 86.81 302 ALA A C 1
ATOM 2254 O O . ALA A 1 302 ? -57.743 -11.445 67.855 1.00 86.81 302 ALA A O 1
ATOM 2255 N N . LYS A 1 303 ? -58.472 -11.185 65.747 1.00 90.62 303 LYS A N 1
ATOM 2256 C CA . LYS A 1 303 ? -59.797 -10.653 66.128 1.00 90.62 303 LYS A CA 1
ATOM 2257 C C . LYS A 1 303 ? -60.621 -11.656 66.938 1.00 90.62 303 LYS A C 1
ATOM 2259 O O . LYS A 1 303 ? -61.291 -11.274 67.903 1.00 90.62 303 LYS A O 1
ATOM 2264 N N . ARG A 1 304 ? -60.581 -12.946 66.577 1.00 90.44 304 ARG A N 1
ATOM 2265 C CA . ARG A 1 304 ? -61.229 -14.027 67.345 1.00 90.44 304 ARG A CA 1
ATOM 2266 C C . ARG A 1 304 ? -60.625 -14.181 68.737 1.00 90.44 304 ARG A C 1
ATOM 2268 O O . ARG A 1 304 ? -61.362 -14.323 69.707 1.00 90.44 304 ARG A O 1
ATOM 2275 N N . ILE A 1 305 ? -59.302 -14.124 68.859 1.00 90.00 305 ILE A N 1
ATOM 2276 C CA . ILE A 1 305 ? -58.624 -14.160 70.160 1.00 90.00 305 ILE A CA 1
ATOM 2277 C C . ILE A 1 305 ? -58.983 -12.918 70.975 1.00 90.00 305 ILE A C 1
ATOM 2279 O O . ILE A 1 305 ? -59.273 -13.046 72.158 1.00 90.00 305 ILE A O 1
ATOM 2283 N N . GLU A 1 306 ? -59.042 -11.732 70.367 1.00 90.44 306 GLU A N 1
ATOM 2284 C CA . GLU A 1 306 ? -59.442 -10.502 71.057 1.00 90.44 306 GLU A CA 1
ATOM 2285 C C . GLU A 1 306 ? -60.880 -10.594 71.591 1.00 90.44 306 GLU A C 1
ATOM 2287 O O . GLU A 1 306 ? -61.147 -10.220 72.733 1.00 90.44 306 GLU A O 1
ATOM 2292 N N . THR A 1 307 ? -61.810 -11.135 70.800 1.00 91.75 307 THR A N 1
ATOM 2293 C CA . THR A 1 307 ? -63.195 -11.367 71.243 1.00 91.75 307 THR A CA 1
ATOM 2294 C C . THR A 1 307 ? -63.275 -12.424 72.340 1.00 91.75 307 THR A C 1
ATOM 2296 O O . THR A 1 307 ? -63.941 -12.185 73.347 1.00 91.75 307 THR A O 1
ATOM 2299 N N . LEU A 1 308 ? -62.542 -13.535 72.219 1.00 90.31 308 LEU A N 1
ATOM 2300 C CA . LEU A 1 308 ? -62.431 -14.539 73.283 1.00 90.31 308 LEU A CA 1
ATOM 2301 C C . LEU A 1 308 ? -61.800 -13.965 74.558 1.00 90.31 308 LEU A C 1
ATOM 2303 O O . LEU A 1 308 ? -62.263 -14.280 75.649 1.00 90.31 308 LEU A O 1
ATOM 2307 N N . MET A 1 309 ? -60.790 -13.100 74.451 1.00 87.31 309 MET A N 1
ATOM 2308 C CA . MET A 1 309 ? -60.167 -12.430 75.595 1.00 87.31 309 MET A CA 1
ATOM 2309 C C . MET A 1 309 ? -61.095 -11.397 76.231 1.00 87.31 309 MET A C 1
ATOM 2311 O O . MET A 1 309 ? -61.130 -11.302 77.454 1.00 87.31 309 MET A O 1
ATOM 2315 N N . LYS A 1 310 ? -61.877 -10.646 75.445 1.00 89.56 310 LYS A N 1
ATOM 2316 C CA . LYS A 1 310 ? -62.930 -9.762 75.973 1.00 89.56 310 LYS A CA 1
ATOM 2317 C C . LYS A 1 310 ? -63.991 -10.564 76.721 1.00 89.56 310 LYS A C 1
ATOM 2319 O O . LYS A 1 310 ? -64.369 -10.167 77.822 1.00 89.56 310 LYS A O 1
ATOM 2324 N N . ASP A 1 311 ? -64.408 -11.706 76.178 1.00 89.62 311 ASP A N 1
ATOM 2325 C CA . ASP A 1 311 ? -65.379 -12.589 76.828 1.00 89.62 311 ASP A CA 1
ATOM 2326 C C . ASP A 1 311 ? -64.791 -13.228 78.096 1.00 89.62 311 ASP A C 1
ATOM 2328 O O . ASP A 1 311 ? -65.417 -13.208 79.154 1.00 89.62 311 ASP A O 1
ATOM 2332 N N . GLN A 1 312 ? -63.541 -13.703 78.052 1.00 87.38 312 GLN A N 1
ATOM 2333 C CA . GLN A 1 312 ? -62.825 -14.180 79.237 1.00 87.38 312 GLN A CA 1
ATOM 2334 C C . GLN A 1 312 ? -62.651 -13.082 80.280 1.00 87.38 312 GLN A C 1
ATOM 2336 O O . GLN A 1 312 ? -62.828 -13.362 81.458 1.00 87.38 312 GLN A O 1
ATOM 2341 N N . ARG A 1 313 ? -62.350 -11.841 79.886 1.00 87.25 313 ARG A N 1
ATOM 2342 C CA . ARG A 1 313 ? -62.231 -10.706 80.806 1.00 87.25 313 ARG A CA 1
ATOM 2343 C C . ARG A 1 313 ? -63.573 -10.365 81.437 1.00 87.25 313 ARG A C 1
ATOM 2345 O O . ARG A 1 313 ? -63.619 -10.188 82.645 1.00 87.25 313 ARG A O 1
ATOM 2352 N N . GLN A 1 314 ? -64.667 -10.368 80.677 1.00 89.44 314 GLN A N 1
ATOM 2353 C CA . GLN A 1 314 ? -66.013 -10.209 81.234 1.00 89.44 314 GLN A CA 1
ATOM 2354 C C . GLN A 1 314 ? -66.386 -11.353 82.181 1.00 89.44 314 GLN A C 1
ATOM 2356 O O . GLN A 1 314 ? -66.952 -11.113 83.246 1.00 89.44 314 GLN A O 1
ATOM 2361 N N . ARG A 1 315 ? -66.071 -12.603 81.826 1.00 87.12 315 ARG A N 1
ATOM 2362 C CA . ARG A 1 315 ? -66.276 -13.763 82.707 1.00 87.12 315 ARG A CA 1
ATOM 2363 C C . ARG A 1 315 ? -65.408 -13.668 83.955 1.00 87.12 315 ARG A C 1
ATOM 2365 O O . ARG A 1 315 ? -65.904 -13.949 85.037 1.00 87.12 315 ARG A O 1
ATOM 2372 N N . ALA A 1 316 ? -64.159 -13.237 83.824 1.00 83.81 316 ALA A N 1
ATOM 2373 C CA . ALA A 1 316 ? -63.230 -13.024 84.922 1.00 83.81 316 ALA A CA 1
ATOM 2374 C C . ALA A 1 316 ? -63.651 -11.845 85.798 1.00 83.81 316 ALA A C 1
ATOM 2376 O O . ALA A 1 316 ? -63.479 -11.934 86.997 1.00 83.81 316 ALA A O 1
ATOM 2377 N N . GLU A 1 317 ? -64.249 -10.782 85.259 1.00 85.81 317 GLU A N 1
ATOM 2378 C CA . GLU A 1 317 ? -64.838 -9.685 86.036 1.00 85.81 317 GLU A CA 1
ATOM 2379 C C . GLU A 1 317 ? -66.104 -10.139 86.763 1.00 85.81 317 GLU A C 1
ATOM 2381 O O . GLU A 1 317 ? -66.283 -9.815 87.933 1.00 85.81 317 GLU A O 1
ATOM 2386 N N . LYS A 1 318 ? -66.959 -10.947 86.124 1.00 83.94 318 LYS A N 1
ATOM 2387 C CA . LYS A 1 318 ? -68.114 -11.578 86.785 1.00 83.94 318 LYS A CA 1
ATOM 2388 C C . LYS A 1 318 ? -67.672 -12.536 87.887 1.00 83.94 318 LYS A C 1
ATOM 2390 O O . LYS A 1 318 ? -68.238 -12.497 88.974 1.00 83.94 318 LYS A O 1
ATOM 2395 N N . LEU A 1 319 ? -66.653 -13.355 87.631 1.00 81.44 319 LEU A N 1
ATOM 2396 C CA . LEU A 1 319 ? -66.043 -14.235 88.623 1.00 81.44 319 LEU A CA 1
ATOM 2397 C C . LEU A 1 319 ? -65.337 -13.433 89.704 1.00 81.44 319 LEU A C 1
ATOM 2399 O O . LEU A 1 319 ? -65.513 -13.753 90.858 1.00 81.44 319 LEU A O 1
ATOM 2403 N N . ALA A 1 320 ? -64.600 -12.375 89.382 1.00 80.06 320 ALA A N 1
ATOM 2404 C CA . ALA A 1 320 ? -63.945 -11.511 90.356 1.00 80.06 320 ALA A CA 1
ATOM 2405 C C . ALA A 1 320 ? -64.968 -10.752 91.193 1.00 80.06 320 ALA A C 1
ATOM 2407 O O . ALA A 1 320 ? -64.707 -10.521 92.358 1.00 80.06 320 ALA A O 1
ATOM 2408 N N . LYS A 1 321 ? -66.136 -10.407 90.643 1.00 82.38 321 LYS A N 1
ATOM 2409 C CA . LYS A 1 321 ? -67.253 -9.828 91.391 1.00 82.38 321 LYS A CA 1
ATOM 2410 C C . LYS A 1 321 ? -67.923 -10.872 92.283 1.00 82.38 321 LYS A C 1
ATOM 2412 O O . LYS A 1 321 ? -68.124 -10.604 93.455 1.00 82.38 321 LYS A O 1
ATOM 2417 N N . ALA A 1 322 ? -68.180 -12.077 91.775 1.00 79.12 322 ALA A N 1
ATOM 2418 C CA . ALA A 1 322 ? -68.728 -13.182 92.561 1.00 79.12 322 ALA A CA 1
ATOM 2419 C C . ALA A 1 322 ? -67.762 -13.640 93.663 1.00 79.12 322 ALA A C 1
ATOM 2421 O O . ALA A 1 322 ? -68.185 -13.861 94.790 1.00 79.12 322 ALA A O 1
ATOM 2422 N N . VAL A 1 323 ? -66.467 -13.724 93.354 1.00 76.94 323 VAL A N 1
ATOM 2423 C CA . VAL A 1 323 ? -65.374 -13.978 94.290 1.00 76.94 323 VAL A CA 1
ATOM 2424 C C . VAL A 1 323 ? -65.234 -12.794 95.218 1.00 76.94 323 VAL A C 1
ATOM 2426 O O . VAL A 1 323 ? -65.141 -13.046 96.389 1.00 76.94 323 VAL A O 1
ATOM 2429 N N . ALA A 1 324 ? -65.303 -11.533 94.792 1.00 75.56 324 ALA A N 1
ATOM 2430 C CA . ALA A 1 324 ? -65.292 -10.386 95.701 1.00 75.56 324 ALA A CA 1
ATOM 2431 C C . ALA A 1 324 ? -66.520 -10.364 96.619 1.00 75.56 324 ALA A C 1
ATOM 2433 O O . ALA A 1 324 ? -66.386 -9.945 97.757 1.00 75.56 324 ALA A O 1
ATOM 2434 N N . ASP A 1 325 ? -67.677 -10.867 96.190 1.00 74.44 325 ASP A N 1
ATOM 2435 C CA . ASP A 1 325 ? -68.853 -11.064 97.042 1.00 74.44 325 ASP A CA 1
ATOM 2436 C C . ASP A 1 325 ? -68.647 -12.255 98.003 1.00 74.44 325 ASP A C 1
ATOM 2438 O O . ASP A 1 325 ? -68.994 -12.182 99.184 1.00 74.44 325 ASP A O 1
ATOM 2442 N N . GLN A 1 326 ? -68.021 -13.342 97.539 1.00 65.69 326 GLN A N 1
ATOM 2443 C CA . GLN A 1 326 ? -67.616 -14.492 98.360 1.00 65.69 326 GLN A CA 1
ATOM 2444 C C . GLN A 1 326 ? -66.476 -14.143 99.326 1.00 65.69 326 GLN A C 1
ATOM 2446 O O . GLN A 1 326 ? -66.439 -14.636 100.447 1.00 65.69 326 GLN A O 1
ATOM 2451 N N . THR A 1 327 ? -65.577 -13.257 98.922 1.00 58.66 327 THR A N 1
ATOM 2452 C CA . THR A 1 327 ? -64.455 -12.711 99.668 1.00 58.66 327 THR A CA 1
ATOM 2453 C C . THR A 1 327 ? -64.982 -11.640 100.599 1.00 58.66 327 THR A C 1
ATOM 2455 O O . THR A 1 327 ? -64.612 -11.680 101.740 1.00 58.66 327 THR A O 1
ATOM 2458 N N . ALA A 1 328 ? -65.962 -10.804 100.264 1.00 59.53 328 ALA A N 1
ATOM 2459 C CA . ALA A 1 328 ? -66.645 -9.950 101.241 1.00 59.53 328 ALA A CA 1
ATOM 2460 C C . ALA A 1 328 ? -67.372 -10.785 102.314 1.00 59.53 328 ALA A C 1
ATOM 2462 O O . ALA A 1 328 ? -67.426 -10.391 103.480 1.00 59.53 328 ALA A O 1
ATOM 2463 N N . ARG A 1 329 ? -67.870 -11.979 101.952 1.00 54.12 329 ARG A N 1
ATOM 2464 C CA . ARG A 1 329 ? -68.373 -12.980 102.910 1.00 54.12 329 ARG A CA 1
ATOM 2465 C C . ARG A 1 329 ? -67.257 -13.659 103.722 1.00 54.12 329 ARG A C 1
ATOM 2467 O O . ARG A 1 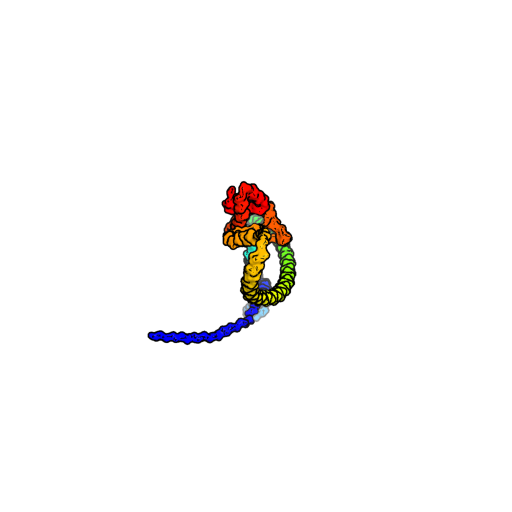329 ? -67.480 -13.925 104.896 1.00 54.12 329 ARG A O 1
ATOM 2474 N N . LEU A 1 330 ? -66.076 -13.899 103.148 1.00 46.88 330 LEU A N 1
ATOM 2475 C CA . LEU A 1 330 ? -64.920 -14.532 103.814 1.00 46.88 330 LEU A CA 1
ATOM 2476 C C . LEU A 1 330 ? -63.989 -13.540 104.543 1.00 46.88 330 LEU A C 1
ATOM 2478 O O . LEU A 1 330 ? -63.307 -13.922 105.479 1.00 46.88 330 LEU A O 1
ATOM 2482 N N . THR A 1 331 ? -63.995 -12.258 104.194 1.00 44.66 331 THR A N 1
ATOM 2483 C CA . THR A 1 331 ? -63.276 -11.138 104.825 1.00 44.66 331 THR A CA 1
ATOM 2484 C C . THR A 1 331 ? -64.053 -10.628 106.036 1.00 44.66 331 THR A C 1
ATOM 2486 O O . THR A 1 331 ? -63.463 -10.052 106.938 1.00 44.66 331 THR A O 1
ATOM 2489 N N . ARG A 1 332 ? -65.346 -10.970 106.158 1.00 50.41 332 ARG A N 1
ATOM 2490 C CA . ARG A 1 332 ? -66.011 -11.040 107.472 1.00 50.41 332 ARG A CA 1
ATOM 2491 C C . ARG A 1 332 ? -65.431 -12.136 108.385 1.00 50.41 332 ARG A C 1
ATOM 2493 O O . ARG A 1 332 ? -65.817 -12.193 109.544 1.00 50.41 332 ARG A O 1
ATOM 2500 N N . LEU A 1 333 ? -64.534 -12.994 107.892 1.00 40.66 333 LEU A N 1
ATOM 2501 C CA . LEU A 1 333 ? -63.998 -14.162 108.598 1.00 40.66 333 LEU A CA 1
ATOM 2502 C C . LEU A 1 333 ? -62.464 -14.330 108.509 1.00 40.66 333 LEU A C 1
ATOM 2504 O O . LEU A 1 333 ? -61.964 -15.365 108.938 1.00 40.66 333 LEU A O 1
ATOM 2508 N N . GLY A 1 334 ? -61.684 -13.362 108.013 1.00 32.81 334 GLY A N 1
ATOM 2509 C CA . GLY A 1 334 ? -60.238 -13.589 107.881 1.00 32.81 334 GLY A CA 1
ATOM 2510 C C . GLY A 1 334 ? -59.404 -12.374 107.498 1.00 32.81 334 GLY A C 1
ATOM 2511 O O . GLY A 1 334 ? -59.244 -12.063 106.319 1.00 32.81 334 GLY A O 1
ATOM 2512 N N . GLU A 1 335 ? -58.829 -11.727 108.511 1.00 35.88 335 GLU A N 1
ATOM 2513 C CA . GLU A 1 335 ? -57.625 -10.899 108.414 1.00 35.88 335 GLU A CA 1
ATOM 2514 C C . GLU A 1 335 ? -56.390 -11.768 108.128 1.00 35.88 335 GLU A C 1
ATOM 2516 O O . GLU A 1 335 ? -56.212 -12.796 108.776 1.00 35.88 335 GLU A O 1
ATOM 2521 N N . THR A 1 336 ? -55.532 -11.336 107.191 1.00 35.94 336 THR A N 1
ATOM 2522 C CA . THR A 1 336 ? -54.043 -11.295 107.232 1.00 35.94 336 THR A CA 1
ATOM 2523 C C . THR A 1 336 ? -53.433 -11.278 105.810 1.00 35.94 336 THR A C 1
ATOM 2525 O O . THR A 1 336 ? -53.872 -11.978 104.904 1.00 35.94 336 THR A O 1
ATOM 2528 N N . ALA A 1 337 ? -52.447 -10.395 105.600 1.00 31.66 337 ALA A N 1
ATOM 2529 C CA . ALA A 1 337 ? -51.709 -10.099 104.350 1.00 31.66 337 ALA A CA 1
ATOM 2530 C C . ALA A 1 337 ? -50.601 -11.158 104.032 1.00 31.66 337 ALA A C 1
ATOM 2532 O O 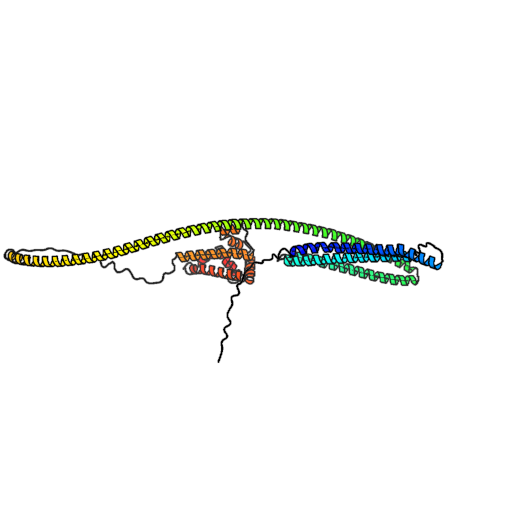. ALA A 1 337 ? -50.588 -12.163 104.739 1.00 31.66 337 ALA A O 1
ATOM 2533 N N . PRO A 1 338 ? -49.585 -10.979 103.126 1.00 47.53 338 PRO A N 1
ATOM 2534 C CA . PRO A 1 338 ? -49.297 -9.984 102.060 1.00 47.53 338 PRO A CA 1
ATOM 2535 C C . PRO A 1 338 ? -48.740 -10.557 100.697 1.00 47.53 338 PRO A C 1
ATOM 2537 O O . PRO A 1 338 ? -48.612 -11.757 100.493 1.00 47.53 338 PRO A O 1
ATOM 2540 N N . LYS A 1 339 ? -48.391 -9.640 99.761 1.00 42.25 339 LYS A N 1
ATOM 2541 C CA . LYS A 1 339 ? -47.815 -9.768 98.378 1.00 42.25 339 LYS A CA 1
ATOM 2542 C C . LYS A 1 339 ? -46.320 -10.185 98.288 1.00 42.25 339 LYS A C 1
ATOM 2544 O O . LYS A 1 339 ? -45.589 -9.945 99.246 1.00 42.25 339 LYS A O 1
ATOM 2549 N N . PRO A 1 340 ? -45.809 -10.624 97.101 1.00 47.12 340 PRO A N 1
ATOM 2550 C CA . PRO A 1 340 ? -44.854 -9.812 96.269 1.00 47.12 340 PRO A CA 1
ATOM 2551 C C . PRO A 1 340 ? -44.981 -10.028 94.710 1.00 47.12 340 PRO A C 1
ATOM 2553 O O . PRO A 1 340 ? -45.502 -11.049 94.296 1.00 47.12 340 PRO A O 1
ATOM 2556 N N . LYS A 1 341 ? -44.741 -9.093 93.750 1.00 36.47 341 LYS A N 1
ATOM 2557 C CA . LYS A 1 341 ? -43.558 -8.317 93.227 1.00 36.47 341 LYS A CA 1
ATOM 2558 C C . LYS A 1 341 ? -42.769 -8.987 92.049 1.00 36.47 341 LYS A C 1
ATOM 2560 O O . LYS A 1 341 ? -42.064 -9.945 92.325 1.00 36.47 341 LYS A O 1
ATOM 2565 N N . ARG A 1 342 ? -42.745 -8.397 90.818 1.00 37.22 342 ARG A N 1
ATOM 2566 C CA . ARG A 1 342 ? -41.548 -7.926 90.015 1.00 37.22 342 ARG A CA 1
ATOM 2567 C C . ARG A 1 342 ? -41.643 -7.944 88.455 1.00 37.22 342 ARG A C 1
ATOM 2569 O O . ARG A 1 342 ? -42.015 -8.957 87.893 1.00 37.22 342 ARG A O 1
ATOM 2576 N N . ARG A 1 343 ? -41.136 -6.831 87.855 1.00 37.22 343 ARG A N 1
ATOM 2577 C CA . ARG A 1 343 ? -40.220 -6.597 86.677 1.00 37.22 343 ARG A CA 1
ATOM 2578 C C . ARG A 1 343 ? -40.456 -7.372 85.357 1.00 37.22 343 ARG A C 1
ATOM 2580 O O . ARG A 1 343 ? -40.618 -8.571 85.404 1.00 37.22 343 ARG A O 1
ATOM 2587 N N . GLY A 1 344 ? -40.363 -6.829 84.134 1.00 39.31 344 GLY A N 1
ATOM 2588 C CA . GLY A 1 344 ? -39.814 -5.576 83.593 1.00 39.31 344 GLY A CA 1
ATOM 2589 C C . GLY A 1 344 ? -39.038 -5.874 82.290 1.00 39.31 344 GLY A C 1
ATOM 2590 O O . GLY A 1 344 ? -37.909 -6.337 82.386 1.00 39.31 344 GLY A O 1
ATOM 2591 N N . ALA A 1 345 ? -39.626 -5.625 81.108 1.00 46.22 345 ALA A N 1
ATOM 2592 C CA . ALA A 1 345 ? -39.018 -5.861 79.784 1.00 46.22 345 ALA A CA 1
ATOM 2593 C C . ALA A 1 345 ? -39.553 -4.855 78.738 1.00 46.22 345 ALA A C 1
ATOM 2595 O O . ALA A 1 345 ? -40.567 -5.103 78.101 1.00 46.22 345 ALA A O 1
ATOM 2596 N N . TRP A 1 346 ? -38.909 -3.688 78.614 1.00 39.97 346 TRP A N 1
ATOM 2597 C CA . TRP A 1 346 ? -39.228 -2.666 77.591 1.00 39.97 346 TRP A CA 1
ATOM 2598 C C . TRP A 1 346 ? -37.977 -1.988 77.001 1.00 39.97 346 TRP A C 1
ATOM 2600 O O . TRP A 1 346 ? -38.094 -1.101 76.163 1.00 39.97 346 TRP A O 1
ATOM 2610 N N . ARG A 1 347 ? -36.764 -2.395 77.411 1.00 43.91 347 ARG A N 1
ATOM 2611 C CA . ARG A 1 347 ? -35.513 -1.761 76.951 1.00 43.91 347 ARG A CA 1
ATOM 2612 C C . ARG A 1 347 ? -34.943 -2.320 75.645 1.00 43.91 347 ARG A C 1
ATOM 2614 O O . ARG A 1 347 ? -34.070 -1.667 75.092 1.00 43.91 347 ARG A O 1
ATOM 2621 N N . ASP A 1 348 ? -35.479 -3.418 75.115 1.00 50.09 348 ASP A N 1
ATOM 2622 C CA . ASP A 1 348 ? -34.952 -4.047 73.890 1.00 50.09 348 ASP A CA 1
ATOM 2623 C C . ASP A 1 348 ? -35.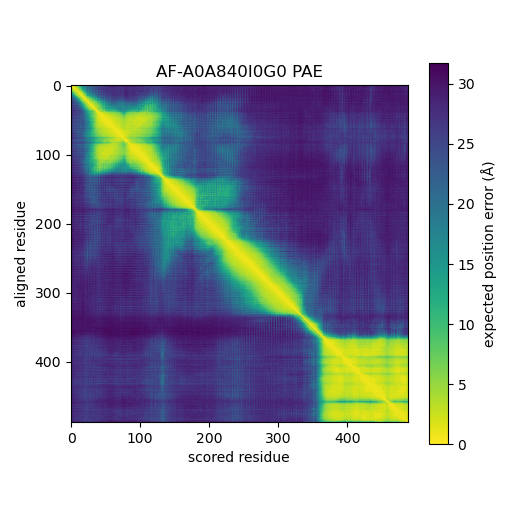654 -3.598 72.597 1.00 50.09 348 ASP A C 1
ATOM 2625 O O . ASP A 1 348 ? -35.231 -3.964 71.508 1.00 50.09 348 ASP A O 1
ATOM 2629 N N . ILE A 1 349 ? -36.706 -2.775 72.685 1.00 52.72 349 ILE A N 1
ATOM 2630 C CA . ILE A 1 349 ? -37.529 -2.403 71.516 1.00 52.72 349 ILE A CA 1
ATOM 2631 C C . ILE A 1 349 ? -37.123 -1.044 70.911 1.00 52.72 349 ILE A C 1
ATOM 2633 O O . ILE A 1 349 ? -37.433 -0.765 69.758 1.00 52.72 349 ILE A O 1
ATOM 2637 N N . LEU A 1 350 ? -36.374 -0.200 71.630 1.00 40.81 350 LEU A N 1
ATOM 2638 C CA . LEU A 1 350 ? -36.065 1.167 71.173 1.00 40.81 350 LEU A CA 1
ATOM 2639 C C . LEU A 1 350 ? -34.734 1.320 70.413 1.00 40.81 350 LEU A C 1
ATOM 2641 O O . LEU A 1 350 ? -34.469 2.394 69.890 1.00 40.81 350 LEU A O 1
ATOM 2645 N N . SER A 1 351 ? -33.914 0.273 70.291 1.00 52.56 351 SER A N 1
ATOM 2646 C CA . SER A 1 351 ? -32.603 0.343 69.616 1.00 52.56 351 SER A CA 1
ATOM 2647 C C . SER A 1 351 ? -32.618 -0.046 68.127 1.00 52.56 351 SER A C 1
ATOM 2649 O O . SER A 1 351 ? -31.582 0.023 67.467 1.00 52.56 351 SER A O 1
ATOM 2651 N N . ALA A 1 352 ? -33.768 -0.436 67.567 1.00 44.44 352 ALA A N 1
ATOM 2652 C CA . ALA A 1 352 ? -33.861 -0.962 66.199 1.00 44.44 352 ALA A CA 1
ATOM 2653 C C . ALA A 1 352 ? -34.309 0.057 65.126 1.00 44.44 352 ALA A C 1
ATOM 2655 O O . ALA A 1 352 ? -34.346 -0.293 63.952 1.00 44.44 352 ALA A O 1
ATOM 2656 N N . VAL A 1 353 ? -34.632 1.305 65.489 1.00 37.22 353 VAL A N 1
ATOM 2657 C CA . VAL A 1 353 ? -35.296 2.270 64.577 1.00 37.22 353 VAL A CA 1
ATOM 2658 C C . VAL A 1 353 ? -34.372 3.388 64.062 1.00 37.22 353 VAL A C 1
ATOM 2660 O O . VAL A 1 353 ? -34.732 4.118 63.148 1.00 37.22 353 VAL A O 1
ATOM 2663 N N . GLU A 1 354 ? -33.135 3.492 64.549 1.00 36.25 354 GLU A N 1
ATOM 2664 C CA . GLU A 1 354 ? -32.242 4.621 64.221 1.00 36.25 354 GLU A CA 1
ATOM 2665 C C . GLU A 1 354 ? -31.330 4.392 62.994 1.00 36.25 354 GLU A C 1
ATOM 2667 O O . GLU A 1 354 ? -30.369 5.122 62.771 1.00 36.25 354 GLU A O 1
ATOM 2672 N N . ARG A 1 355 ? -31.618 3.386 62.154 1.00 40.94 355 ARG A N 1
ATOM 2673 C CA . ARG A 1 355 ? -30.861 3.115 60.918 1.00 40.94 355 ARG A CA 1
ATOM 2674 C C . ARG A 1 355 ? -31.774 3.054 59.698 1.00 40.94 355 ARG A C 1
ATOM 2676 O O . ARG A 1 355 ? -32.325 2.001 59.396 1.00 40.94 355 ARG A O 1
ATOM 2683 N N . GLY A 1 356 ? -31.850 4.156 58.954 1.00 37.09 356 GLY A N 1
ATOM 2684 C CA . GLY A 1 356 ? -32.267 4.103 57.552 1.00 37.09 356 GLY A CA 1
ATOM 2685 C C . GLY A 1 356 ? -32.845 5.394 56.989 1.00 37.09 356 GLY A C 1
ATOM 2686 O O . GLY A 1 356 ? -34.059 5.505 56.901 1.00 37.09 356 GLY A O 1
ATOM 2687 N N . LEU A 1 357 ? -31.987 6.309 56.524 1.00 32.88 357 LEU A N 1
ATOM 2688 C CA . LEU A 1 357 ? -32.286 7.238 55.422 1.00 32.88 357 LEU A CA 1
ATOM 2689 C C . LEU A 1 357 ? -30.980 7.529 54.640 1.00 32.88 357 LEU A C 1
ATOM 2691 O O . LEU A 1 357 ? -29.954 7.761 55.282 1.00 32.88 357 LEU A O 1
ATOM 2695 N N . PRO A 1 358 ? -30.982 7.501 53.289 1.00 43.81 358 PRO A N 1
ATOM 2696 C CA . PRO A 1 358 ? -29.779 7.649 52.472 1.00 43.81 358 PRO A CA 1
ATOM 2697 C C . PRO A 1 358 ? -29.552 9.100 52.025 1.00 43.81 358 PRO A C 1
ATOM 2699 O O . PRO A 1 358 ? -30.494 9.822 51.699 1.00 43.81 358 PRO A O 1
ATOM 2702 N N . ALA A 1 359 ? -28.286 9.503 51.923 1.00 37.38 359 ALA A N 1
ATOM 2703 C CA . ALA A 1 359 ? -27.878 10.678 51.167 1.00 37.38 359 ALA A CA 1
ATOM 2704 C C . ALA A 1 359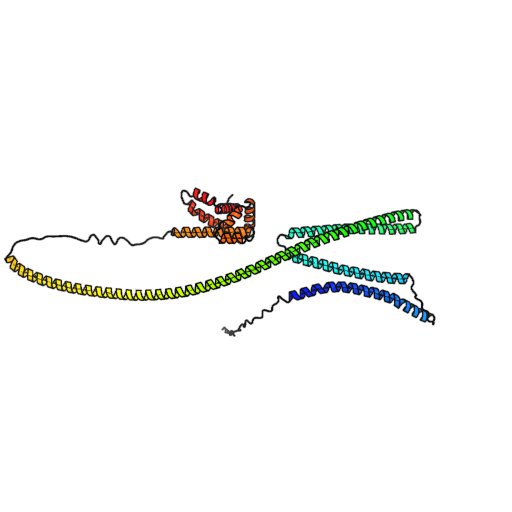 ? -26.523 10.445 50.484 1.00 37.38 359 ALA A C 1
ATOM 2706 O O . ALA A 1 359 ? -25.573 10.012 51.131 1.00 37.38 359 ALA A O 1
ATOM 2707 N N . ARG A 1 360 ? -26.460 10.909 49.226 1.00 35.81 360 ARG A N 1
ATOM 2708 C CA . ARG A 1 360 ? -25.297 11.515 48.551 1.00 35.81 360 ARG A CA 1
ATOM 2709 C C . ARG A 1 360 ? -24.396 10.602 47.698 1.00 35.81 360 ARG A C 1
ATOM 2711 O O . ARG A 1 360 ? -23.515 9.925 48.203 1.00 35.81 360 ARG A O 1
ATOM 2718 N N . SER A 1 361 ? -24.634 10.703 46.383 1.00 43.97 361 SER A N 1
ATOM 2719 C CA . SER A 1 361 ? -23.687 10.625 45.252 1.00 43.97 361 SER A CA 1
ATOM 2720 C C . SER A 1 361 ? -22.345 9.942 45.532 1.00 43.97 361 SER A C 1
ATOM 2722 O O . SER A 1 361 ? -21.410 10.574 46.031 1.00 43.97 361 SER A O 1
ATOM 2724 N N . GLU A 1 362 ? -22.264 8.672 45.147 1.00 41.94 362 GLU A N 1
ATOM 2725 C CA . GLU A 1 362 ? -21.043 7.875 45.133 1.00 41.94 362 GLU A CA 1
ATOM 2726 C C . GLU A 1 362 ? -20.002 8.488 44.185 1.00 41.94 362 GLU A C 1
ATOM 2728 O O . GLU A 1 362 ? -20.261 8.734 43.006 1.00 41.94 362 GLU A O 1
ATOM 2733 N N . SER A 1 363 ? -18.803 8.726 44.725 1.00 49.72 363 SER A N 1
ATOM 2734 C CA . SER A 1 363 ? -17.571 8.691 43.936 1.00 49.72 363 SER A CA 1
ATOM 2735 C C . SER A 1 363 ? -17.496 7.347 43.205 1.00 49.72 363 SER A C 1
ATOM 2737 O O . SER A 1 363 ? -17.873 6.337 43.807 1.00 49.72 363 SER A O 1
ATOM 2739 N N . PRO A 1 364 ? -17.014 7.307 41.948 1.00 50.06 364 PRO A N 1
ATOM 2740 C CA . PRO A 1 364 ? -16.864 6.055 41.218 1.00 50.06 364 PRO A CA 1
ATOM 2741 C C . PRO A 1 364 ? -16.039 5.076 42.053 1.00 50.06 364 PRO A C 1
ATOM 2743 O O . PRO A 1 364 ? -15.050 5.455 42.688 1.00 50.06 364 PRO A O 1
ATOM 2746 N N . ALA A 1 365 ? -16.483 3.823 42.098 1.00 54.88 365 ALA A N 1
ATOM 2747 C CA . ALA A 1 365 ? -15.837 2.811 42.911 1.00 54.88 365 ALA A CA 1
ATOM 2748 C C . ALA A 1 365 ? -14.374 2.627 42.454 1.00 54.88 365 ALA A C 1
ATOM 2750 O O . ALA A 1 365 ? -14.084 2.715 41.259 1.00 54.88 365 ALA A O 1
ATOM 2751 N N . PRO A 1 366 ? -13.429 2.308 43.357 1.00 62.47 366 PRO A N 1
ATOM 2752 C CA . PRO A 1 366 ? -12.013 2.124 43.010 1.00 62.47 366 PRO A CA 1
ATOM 2753 C C . PRO A 1 366 ? -11.762 1.053 41.926 1.00 62.47 366 PRO A C 1
ATOM 2755 O O . PRO A 1 366 ? -10.733 1.081 41.251 1.00 62.47 366 PRO A O 1
ATOM 2758 N N . ALA A 1 367 ? -12.711 0.138 41.703 1.00 66.12 367 ALA A N 1
ATOM 2759 C CA . ALA A 1 367 ? -12.671 -0.828 40.605 1.00 66.12 367 ALA A CA 1
ATOM 2760 C C . ALA A 1 367 ? -12.846 -0.181 39.213 1.00 66.12 367 ALA A C 1
ATOM 2762 O O . ALA A 1 367 ? -12.204 -0.616 38.255 1.00 66.12 367 ALA A O 1
ATOM 2763 N N . ASP A 1 368 ? -13.649 0.882 39.104 1.00 73.69 368 ASP A N 1
ATOM 2764 C CA . ASP A 1 368 ? -13.907 1.579 37.838 1.00 73.69 368 ASP A CA 1
ATOM 2765 C C . ASP A 1 368 ? -12.693 2.394 37.386 1.00 73.69 368 ASP A C 1
ATOM 2767 O O . ASP A 1 368 ? -12.391 2.452 36.193 1.00 73.69 368 ASP A O 1
ATOM 2771 N N . VAL A 1 369 ? -11.946 2.956 38.343 1.00 73.12 369 VAL A N 1
ATOM 2772 C CA . VAL A 1 369 ? -10.703 3.697 38.079 1.00 73.12 369 VAL A CA 1
ATOM 2773 C C . VAL A 1 369 ? -9.639 2.766 37.505 1.00 73.12 369 VAL A C 1
ATOM 2775 O O . VAL A 1 369 ? -9.049 3.072 36.471 1.00 73.12 369 VAL A O 1
ATOM 2778 N N . LYS A 1 370 ? -9.443 1.584 38.103 1.00 78.69 370 LYS A N 1
ATOM 2779 C CA . LYS A 1 370 ? -8.489 0.593 37.588 1.00 78.69 370 LYS A CA 1
ATOM 2780 C C . LYS A 1 370 ? -8.860 0.126 36.176 1.00 78.69 370 LYS A C 1
ATOM 2782 O O . LYS A 1 370 ? -8.011 0.123 35.293 1.00 78.69 370 LYS A O 1
ATOM 2787 N N . ALA A 1 371 ? -10.133 -0.188 35.932 1.00 80.62 371 ALA A N 1
ATOM 2788 C CA . ALA A 1 371 ? -10.598 -0.598 34.606 1.00 80.62 371 ALA A CA 1
ATOM 2789 C C . ALA A 1 371 ? -10.505 0.526 33.554 1.00 80.62 371 ALA A C 1
ATOM 2791 O O . ALA A 1 371 ? -10.388 0.249 32.357 1.00 80.62 371 ALA A O 1
ATOM 2792 N N . ALA A 1 372 ? -10.597 1.793 33.965 1.00 75.56 372 ALA A N 1
ATOM 2793 C CA . ALA A 1 372 ? -10.345 2.936 33.092 1.00 75.56 372 ALA A CA 1
ATOM 2794 C C . ALA A 1 372 ? -8.850 3.069 32.762 1.00 75.56 372 ALA A C 1
ATOM 2796 O O . ALA A 1 372 ? -8.506 3.260 31.596 1.00 75.56 372 ALA A O 1
ATOM 2797 N N . MET A 1 373 ? -7.970 2.884 33.751 1.00 76.56 373 MET A N 1
ATOM 2798 C CA . MET A 1 373 ? -6.515 2.888 33.560 1.00 76.56 373 MET A CA 1
ATOM 2799 C C . MET A 1 373 ? -6.045 1.732 32.668 1.00 76.56 373 MET A C 1
ATOM 2801 O O . MET A 1 373 ? -5.257 1.954 31.754 1.00 76.56 373 MET A O 1
ATOM 2805 N N . ASP A 1 374 ? -6.585 0.524 32.840 1.00 86.31 374 ASP A N 1
ATOM 2806 C CA . ASP A 1 374 ? -6.239 -0.627 31.993 1.00 86.31 374 ASP A CA 1
ATOM 2807 C C . ASP A 1 374 ? -6.628 -0.384 30.521 1.00 86.31 374 ASP A C 1
ATOM 2809 O O . ASP A 1 374 ? -5.861 -0.689 29.602 1.00 86.31 374 ASP A O 1
ATOM 2813 N N . ARG A 1 375 ? -7.794 0.238 30.284 1.00 86.00 375 ARG A N 1
ATOM 2814 C CA . ARG A 1 375 ? -8.245 0.645 28.941 1.00 86.00 375 ARG A CA 1
ATOM 2815 C C . ARG A 1 375 ? -7.379 1.753 28.345 1.00 86.00 375 ARG A C 1
ATOM 2817 O O . ARG A 1 375 ? -7.110 1.736 27.145 1.00 86.00 375 ARG A O 1
ATOM 2824 N N . LEU A 1 376 ? -6.945 2.706 29.166 1.00 85.56 376 LEU A N 1
ATOM 2825 C CA . LEU A 1 376 ? -6.040 3.782 28.769 1.00 85.56 376 LEU A CA 1
ATOM 2826 C C . LEU A 1 376 ? -4.694 3.209 28.312 1.00 85.56 376 LEU A C 1
ATOM 2828 O O . LEU A 1 376 ? -4.276 3.438 27.181 1.00 85.56 376 LEU A O 1
ATOM 2832 N N . VAL A 1 377 ? -4.093 2.350 29.135 1.00 87.31 377 VAL A N 1
ATOM 2833 C CA . VAL A 1 377 ? -2.834 1.661 28.830 1.00 87.31 377 VAL A CA 1
ATOM 2834 C C . VAL A 1 377 ? -2.955 0.809 27.562 1.00 87.31 377 VAL A C 1
ATOM 2836 O O . VAL A 1 377 ? -2.041 0.777 26.739 1.00 87.31 377 VAL A O 1
ATOM 2839 N N . GLU A 1 378 ? -4.087 0.136 27.342 1.00 90.38 378 GLU A N 1
ATOM 2840 C CA . GLU A 1 378 ? -4.324 -0.606 26.101 1.00 90.38 378 GLU A CA 1
ATOM 2841 C C . GLU A 1 378 ? -4.389 0.296 24.860 1.00 90.38 378 GLU A C 1
ATOM 2843 O O . GLU A 1 378 ? -3.775 -0.035 23.841 1.00 90.38 378 GLU A O 1
ATOM 2848 N N . ARG A 1 379 ? -5.075 1.446 24.936 1.00 90.12 379 ARG A N 1
ATOM 2849 C CA . ARG A 1 379 ? -5.114 2.421 23.830 1.00 90.12 379 ARG A CA 1
ATOM 2850 C C . ARG A 1 379 ? -3.720 2.935 23.489 1.00 90.12 379 ARG A C 1
ATOM 2852 O O . ARG A 1 379 ? -3.355 2.975 22.315 1.00 90.12 379 ARG A O 1
ATOM 2859 N N . MET A 1 380 ? -2.905 3.219 24.498 1.00 90.38 380 MET A N 1
ATOM 2860 C CA . MET A 1 380 ? -1.538 3.697 24.293 1.00 90.38 380 MET A CA 1
ATOM 2861 C C . MET A 1 380 ? -0.625 2.629 23.675 1.00 90.38 380 MET A C 1
ATOM 2863 O O . MET A 1 380 ? 0.208 2.934 22.822 1.00 90.38 380 MET A O 1
ATOM 2867 N N . HIS A 1 381 ? -0.809 1.356 24.035 1.00 92.19 381 HIS A N 1
ATOM 2868 C CA . HIS A 1 381 ? -0.096 0.263 23.376 1.00 92.19 381 HIS A CA 1
ATOM 2869 C C . HIS A 1 381 ? -0.499 0.117 21.906 1.00 92.19 381 HIS A C 1
ATOM 2871 O O . HIS A 1 381 ? 0.374 -0.019 21.049 1.00 92.19 381 HIS A O 1
ATOM 2877 N N . ARG A 1 382 ? -1.795 0.208 21.577 1.00 92.75 382 ARG A N 1
ATOM 2878 C CA . ARG A 1 382 ? -2.247 0.205 20.172 1.00 92.75 382 ARG A CA 1
ATOM 2879 C C . ARG A 1 382 ? -1.700 1.399 19.396 1.00 92.75 382 ARG A C 1
ATOM 2881 O O . ARG A 1 382 ? -1.318 1.244 18.241 1.00 92.75 382 ARG A O 1
ATOM 2888 N N . PHE A 1 383 ? -1.586 2.558 20.036 1.00 95.19 383 PHE A N 1
ATOM 2889 C CA . PHE A 1 383 ? -0.970 3.726 19.422 1.00 95.19 383 PHE A CA 1
ATOM 2890 C C . PHE A 1 383 ? 0.499 3.485 19.037 1.00 95.19 383 PHE A C 1
ATOM 2892 O O . PHE A 1 383 ? 0.914 3.920 17.966 1.00 95.19 383 PHE A O 1
ATOM 2899 N N . SER A 1 384 ? 1.272 2.729 19.827 1.00 94.88 384 SER A N 1
ATOM 2900 C CA . SER A 1 384 ? 2.654 2.380 19.452 1.00 94.88 384 SER A CA 1
ATOM 2901 C C . SER A 1 384 ? 2.738 1.580 18.142 1.00 94.88 384 SER A C 1
ATOM 2903 O O . SER A 1 384 ? 3.619 1.833 17.320 1.00 94.88 384 SER A O 1
ATOM 2905 N N . LEU A 1 385 ? 1.767 0.695 17.890 1.00 95.12 385 LEU A N 1
ATOM 2906 C CA . LEU A 1 385 ? 1.627 -0.017 16.619 1.00 95.12 385 LEU A CA 1
ATOM 2907 C C . LEU A 1 385 ? 1.234 0.943 15.484 1.00 95.12 385 LEU A C 1
ATOM 2909 O O . LEU A 1 385 ? 1.845 0.911 14.415 1.00 95.12 385 LEU A O 1
ATOM 2913 N N . THR A 1 386 ? 0.265 1.836 15.709 1.00 95.12 386 THR A N 1
ATOM 2914 C CA . THR A 1 386 ? -0.111 2.877 14.731 1.00 95.12 386 THR A CA 1
ATOM 2915 C C . THR A 1 386 ? 1.082 3.764 14.367 1.00 95.12 386 THR A C 1
ATOM 2917 O O . THR A 1 386 ? 1.271 4.123 13.205 1.00 95.12 386 THR A O 1
ATOM 2920 N N . MET A 1 387 ? 1.931 4.087 15.342 1.00 94.81 387 MET A N 1
ATOM 2921 C CA . MET A 1 387 ? 3.136 4.875 15.122 1.00 94.81 387 MET A CA 1
ATOM 2922 C C . MET A 1 387 ? 4.174 4.120 14.306 1.00 94.81 387 MET A C 1
ATOM 2924 O O . MET A 1 387 ? 4.652 4.642 13.301 1.00 94.81 387 MET A O 1
ATOM 2928 N N . ARG A 1 388 ? 4.480 2.875 14.680 1.00 95.94 388 ARG A N 1
ATOM 2929 C CA . ARG A 1 388 ? 5.402 2.026 13.920 1.00 95.94 388 ARG A CA 1
ATOM 2930 C C . ARG A 1 388 ? 4.954 1.893 12.464 1.00 95.94 388 ARG A C 1
ATOM 2932 O O . ARG A 1 388 ? 5.756 2.107 11.558 1.00 95.94 388 ARG A O 1
ATOM 2939 N N . THR A 1 389 ? 3.664 1.630 12.261 1.00 94.81 389 THR A N 1
ATOM 2940 C CA . THR A 1 389 ? 3.076 1.440 10.931 1.00 94.81 389 THR A CA 1
ATOM 2941 C C . THR A 1 389 ? 3.066 2.695 10.077 1.00 94.81 389 THR A C 1
ATOM 2943 O O . THR A 1 389 ? 3.413 2.632 8.900 1.00 94.81 389 THR A O 1
ATOM 2946 N N . SER A 1 390 ? 2.736 3.844 10.661 1.00 94.81 390 SER A N 1
ATOM 2947 C CA . SER A 1 390 ? 2.710 5.113 9.926 1.00 94.81 390 SER A CA 1
ATOM 2948 C C . SER A 1 390 ? 4.114 5.589 9.546 1.00 94.81 390 SER A C 1
ATOM 2950 O O . SER A 1 390 ? 4.306 6.136 8.464 1.00 94.81 390 SER A O 1
ATOM 2952 N N . LEU A 1 391 ? 5.109 5.368 10.413 1.00 94.81 391 LEU A N 1
ATOM 2953 C CA . LEU A 1 391 ? 6.469 5.878 10.207 1.00 94.81 391 LEU A CA 1
ATOM 2954 C C . LEU A 1 391 ? 7.357 4.964 9.354 1.00 94.81 391 LEU A C 1
ATOM 2956 O O . LEU A 1 391 ? 8.287 5.452 8.706 1.00 94.81 391 LEU A O 1
ATOM 2960 N N . TYR A 1 392 ? 7.106 3.653 9.371 1.00 94.94 392 TYR A N 1
ATOM 2961 C CA . TYR A 1 392 ? 7.993 2.659 8.758 1.00 94.94 392 TYR A CA 1
ATOM 2962 C C . TYR A 1 392 ? 7.275 1.607 7.904 1.00 94.94 392 TYR A C 1
ATOM 2964 O O . TYR A 1 392 ? 7.935 0.735 7.343 1.00 94.94 392 TYR A O 1
ATOM 2972 N N . GLY A 1 393 ? 5.951 1.690 7.765 1.00 92.94 393 GLY A N 1
ATOM 2973 C CA . GLY A 1 393 ? 5.151 0.669 7.090 1.00 92.94 393 GLY A CA 1
ATOM 2974 C C . GLY A 1 393 ? 4.779 -0.503 8.003 1.00 92.94 393 GLY A C 1
ATOM 2975 O O . GLY A 1 393 ? 5.077 -0.509 9.195 1.00 92.94 393 GLY A O 1
ATOM 2976 N N . GLY A 1 394 ? 4.069 -1.489 7.446 1.00 90.25 394 GLY A N 1
ATOM 2977 C CA . GLY A 1 394 ? 3.538 -2.629 8.205 1.00 90.25 394 GLY A CA 1
ATOM 2978 C C . GLY A 1 394 ? 4.621 -3.385 8.996 1.00 90.25 394 GLY A C 1
ATOM 2979 O O . GLY A 1 394 ? 5.717 -3.570 8.463 1.00 90.25 394 GLY A O 1
ATOM 2980 N N . PRO A 1 395 ? 4.347 -3.839 10.237 1.00 92.69 395 PRO A N 1
ATOM 2981 C CA . PRO A 1 395 ? 5.328 -4.578 11.023 1.00 92.69 395 PRO A CA 1
ATOM 2982 C C . PRO A 1 395 ? 5.527 -5.979 10.433 1.00 92.69 395 PRO A C 1
ATOM 2984 O O . PRO A 1 395 ? 4.680 -6.475 9.680 1.00 92.69 395 PRO A O 1
ATOM 2987 N N . ALA A 1 396 ? 6.617 -6.654 10.806 1.00 92.75 396 ALA A N 1
ATOM 2988 C CA . ALA A 1 396 ? 6.770 -8.063 10.470 1.00 92.75 396 ALA A CA 1
ATOM 2989 C C . ALA A 1 396 ? 5.628 -8.884 11.100 1.00 92.75 396 ALA A C 1
ATOM 2991 O O . ALA A 1 396 ? 5.126 -8.564 12.182 1.00 92.75 396 ALA A O 1
ATOM 2992 N N . ARG A 1 397 ? 5.205 -9.958 10.419 1.00 91.38 397 ARG A N 1
ATOM 2993 C CA . ARG A 1 397 ? 4.091 -10.806 10.886 1.00 91.38 397 ARG A CA 1
ATOM 2994 C C . ARG A 1 397 ? 4.352 -11.395 12.273 1.00 91.38 397 ARG A C 1
ATOM 2996 O O . ARG A 1 397 ? 3.420 -11.500 13.065 1.00 91.38 397 ARG A O 1
ATOM 3003 N N . ASP A 1 398 ? 5.605 -11.726 12.563 1.00 94.50 398 ASP A N 1
ATOM 3004 C CA . ASP A 1 398 ? 5.999 -12.307 13.845 1.00 94.50 398 ASP A CA 1
ATOM 3005 C C . ASP A 1 398 ? 5.870 -11.290 14.988 1.00 94.50 398 ASP A C 1
ATOM 3007 O O . ASP A 1 398 ? 5.344 -11.624 16.049 1.00 94.50 398 ASP A O 1
ATOM 3011 N N . ASP A 1 399 ? 6.244 -10.027 14.765 1.00 94.44 399 ASP A N 1
ATOM 3012 C CA . ASP A 1 399 ? 6.115 -8.971 15.777 1.00 94.44 399 ASP A CA 1
ATOM 3013 C C . ASP A 1 399 ? 4.649 -8.628 16.048 1.00 94.44 399 ASP A C 1
ATOM 3015 O O . ASP A 1 399 ? 4.254 -8.423 17.198 1.00 94.44 399 ASP A O 1
ATOM 3019 N N . LEU A 1 400 ? 3.812 -8.648 15.003 1.00 94.88 400 LEU A N 1
ATOM 3020 C CA . LEU A 1 400 ? 2.364 -8.502 15.148 1.00 94.88 400 LEU A CA 1
ATOM 3021 C C . LEU A 1 400 ? 1.773 -9.650 15.982 1.00 94.88 400 LEU A C 1
ATOM 3023 O O . LEU A 1 400 ? 1.028 -9.398 16.926 1.00 94.88 400 LEU A O 1
ATOM 3027 N N . ALA A 1 401 ? 2.155 -10.898 15.693 1.00 93.88 401 ALA A N 1
ATOM 3028 C CA . ALA A 1 401 ? 1.693 -12.063 16.446 1.00 93.88 401 ALA A CA 1
ATOM 3029 C C . ALA A 1 401 ? 2.140 -12.018 17.918 1.00 93.88 401 ALA A C 1
ATOM 3031 O O . ALA A 1 401 ? 1.372 -12.378 18.809 1.00 93.88 401 ALA A O 1
ATOM 3032 N N . ARG A 1 402 ? 3.356 -11.533 18.203 1.00 94.19 402 ARG A N 1
ATOM 3033 C CA . ARG A 1 402 ? 3.850 -11.343 19.579 1.00 94.19 402 ARG A CA 1
ATOM 3034 C C . ARG A 1 402 ? 3.099 -10.235 20.311 1.00 94.19 402 ARG A C 1
ATOM 3036 O O . ARG A 1 402 ? 2.755 -10.400 21.482 1.00 94.19 402 ARG A O 1
ATOM 3043 N N . PHE A 1 403 ? 2.803 -9.134 19.625 1.00 94.81 403 PHE A N 1
ATOM 3044 C CA . PHE A 1 403 ? 1.991 -8.052 20.172 1.00 94.81 403 PHE A CA 1
ATOM 3045 C C . PHE A 1 403 ? 0.575 -8.531 20.526 1.00 94.81 403 PHE A C 1
ATOM 3047 O O . PHE A 1 403 ? 0.109 -8.296 21.644 1.00 94.81 403 PHE A O 1
ATOM 3054 N N . GLU A 1 404 ? -0.077 -9.270 19.624 1.00 92.62 404 GLU A N 1
ATOM 3055 C CA . GLU A 1 404 ? -1.380 -9.910 19.866 1.00 92.62 404 GLU A CA 1
ATOM 3056 C C . GLU A 1 404 ? -1.307 -10.979 20.970 1.00 92.62 404 GLU A C 1
ATOM 3058 O O . GLU A 1 404 ? -2.235 -11.114 21.768 1.00 92.62 404 GLU A O 1
ATOM 3063 N N . GLY A 1 405 ? -0.173 -11.677 21.075 1.00 93.44 405 GLY A N 1
ATOM 3064 C CA . GLY A 1 405 ? 0.143 -12.643 22.129 1.00 93.44 405 GLY A CA 1
ATOM 3065 C C . GLY A 1 405 ? 0.405 -12.032 23.512 1.00 93.44 405 GLY A C 1
ATOM 3066 O O . GLY A 1 405 ? 0.629 -12.772 24.468 1.00 93.44 405 GLY A O 1
ATOM 3067 N N . GLY A 1 406 ? 0.356 -10.702 23.644 1.00 91.88 406 GLY A N 1
ATOM 3068 C CA . GLY A 1 406 ? 0.455 -9.996 24.923 1.00 91.88 406 GLY A CA 1
ATOM 3069 C C . GLY A 1 406 ? 1.756 -9.222 25.139 1.00 91.88 406 GLY A C 1
ATOM 3070 O O . GLY A 1 406 ? 1.864 -8.508 26.139 1.00 91.88 406 GLY A O 1
ATOM 3071 N N . GLU A 1 407 ? 2.718 -9.266 24.212 1.00 94.88 407 GLU A N 1
ATOM 3072 C CA . GLU A 1 407 ? 3.930 -8.437 24.272 1.00 94.88 407 GLU A CA 1
ATOM 3073 C C . GLU A 1 407 ? 3.655 -6.989 23.823 1.00 94.88 407 GLU A C 1
ATOM 3075 O O . GLU A 1 407 ? 4.210 -6.480 22.850 1.00 94.88 407 GLU A O 1
ATOM 3080 N N . ARG A 1 408 ? 2.803 -6.284 24.574 1.00 89.00 408 ARG A N 1
ATOM 3081 C CA . ARG A 1 408 ? 2.275 -4.954 24.217 1.00 89.00 408 ARG A CA 1
ATOM 3082 C C . ARG A 1 408 ? 3.327 -3.836 24.119 1.00 89.00 408 ARG A C 1
ATOM 3084 O O . ARG A 1 408 ? 3.045 -2.776 23.571 1.00 89.00 408 ARG A O 1
ATOM 3091 N N . LEU A 1 409 ? 4.535 -4.064 24.638 1.00 93.81 409 LEU A N 1
ATOM 3092 C CA . LEU A 1 409 ? 5.650 -3.107 24.629 1.00 93.81 409 LEU A CA 1
ATOM 3093 C C . LEU A 1 409 ? 6.676 -3.357 23.515 1.00 93.81 409 LEU A C 1
ATOM 3095 O O . LEU A 1 409 ? 7.683 -2.651 23.474 1.00 93.81 409 LEU A O 1
ATOM 3099 N N . ILE A 1 410 ? 6.473 -4.347 22.637 1.00 95.62 410 ILE A N 1
ATOM 3100 C CA . ILE A 1 410 ? 7.442 -4.677 21.579 1.00 95.62 410 ILE A CA 1
ATOM 3101 C C . ILE A 1 410 ? 7.735 -3.467 20.679 1.00 95.62 410 ILE A C 1
ATOM 3103 O O . ILE A 1 410 ? 8.879 -3.028 20.611 1.00 95.62 410 ILE A O 1
ATOM 3107 N N . PHE A 1 411 ? 6.697 -2.821 20.143 1.00 95.88 411 PHE A N 1
ATOM 3108 C CA . PHE A 1 411 ? 6.856 -1.670 19.251 1.00 95.88 411 PHE A CA 1
ATOM 3109 C C . PHE A 1 411 ? 7.358 -0.416 19.963 1.00 95.88 411 PHE A C 1
ATOM 3111 O O . PHE A 1 411 ? 8.083 0.374 19.371 1.00 95.88 411 PHE A O 1
ATOM 3118 N N . VAL A 1 412 ? 7.024 -0.235 21.244 1.00 95.88 412 VAL A N 1
ATOM 3119 C CA . VAL A 1 412 ? 7.585 0.867 22.040 1.00 95.88 412 VAL A CA 1
ATOM 3120 C C . VAL A 1 412 ? 9.094 0.689 22.193 1.00 95.88 412 VAL A C 1
ATOM 3122 O O . VAL A 1 412 ? 9.833 1.659 22.066 1.00 95.88 412 VAL A O 1
ATOM 3125 N N . ARG A 1 413 ? 9.564 -0.538 22.452 1.00 96.00 413 ARG A N 1
ATOM 3126 C CA . ARG A 1 413 ? 11.000 -0.826 22.559 1.00 96.00 413 ARG A CA 1
ATOM 3127 C C . ARG A 1 413 ? 11.709 -0.629 21.226 1.00 96.00 413 ARG A C 1
ATOM 3129 O O . ARG A 1 413 ? 12.688 0.099 21.212 1.00 96.00 413 ARG A O 1
ATOM 3136 N N . GLU A 1 414 ? 11.163 -1.157 20.133 1.00 95.31 414 GLU A N 1
ATOM 3137 C CA . GLU A 1 414 ? 11.713 -0.935 18.787 1.00 95.31 414 GLU A CA 1
ATOM 3138 C C . GLU A 1 414 ? 11.826 0.553 18.445 1.00 95.31 414 GLU A C 1
ATOM 3140 O O . GLU A 1 414 ? 12.872 1.013 18.002 1.00 95.31 414 GLU A O 1
ATOM 3145 N N . LEU A 1 415 ? 10.768 1.334 18.693 1.00 95.25 415 LEU A N 1
ATOM 3146 C CA . LEU A 1 415 ? 10.789 2.775 18.440 1.00 95.25 415 LEU A CA 1
ATOM 3147 C C . LEU A 1 415 ? 11.852 3.488 19.288 1.00 95.25 415 LEU A C 1
ATOM 3149 O O . LEU A 1 415 ? 12.464 4.439 18.819 1.00 95.25 415 LEU A O 1
ATOM 3153 N N . LEU A 1 416 ? 12.081 3.047 20.526 1.00 94.94 416 LEU A N 1
ATOM 3154 C CA . LEU A 1 416 ? 13.086 3.642 21.411 1.00 94.94 416 LEU A CA 1
ATOM 3155 C C . LEU A 1 416 ? 14.521 3.166 21.147 1.00 94.94 416 LEU A C 1
ATOM 3157 O O . LEU A 1 416 ? 15.451 3.811 21.629 1.00 94.94 416 LEU A O 1
ATOM 3161 N N . GLU A 1 417 ? 14.702 2.044 20.453 1.00 95.38 417 GLU A N 1
ATOM 3162 C CA . GLU A 1 417 ? 16.014 1.559 20.006 1.00 95.38 417 GLU A CA 1
ATOM 3163 C C . GLU A 1 417 ? 16.521 2.332 18.779 1.00 95.38 417 GLU A C 1
ATOM 3165 O O . GLU A 1 417 ? 17.731 2.423 18.568 1.00 95.38 417 GLU A O 1
ATOM 3170 N N . GLU A 1 418 ? 15.613 2.939 18.014 1.00 92.81 418 GLU A N 1
ATOM 3171 C CA . GLU A 1 418 ? 15.935 3.808 16.883 1.00 92.81 418 GLU A CA 1
ATOM 3172 C C . GLU A 1 418 ? 16.607 5.124 17.330 1.00 92.81 418 GLU A C 1
ATOM 3174 O O . GLU A 1 418 ? 16.424 5.600 18.456 1.00 92.81 418 GLU A O 1
ATOM 3179 N N . ASP A 1 419 ? 17.357 5.775 16.431 1.00 92.12 419 ASP A N 1
ATOM 3180 C CA . ASP A 1 419 ? 17.939 7.091 16.711 1.00 92.12 419 ASP A CA 1
ATOM 3181 C C . ASP A 1 419 ? 16.837 8.111 17.056 1.00 92.12 419 ASP A C 1
ATOM 3183 O O . ASP A 1 419 ? 16.029 8.526 16.220 1.00 92.12 419 ASP A O 1
ATOM 3187 N N . SER A 1 420 ? 16.838 8.561 18.315 1.00 92.38 420 SER A N 1
ATOM 3188 C CA . SER A 1 420 ? 15.87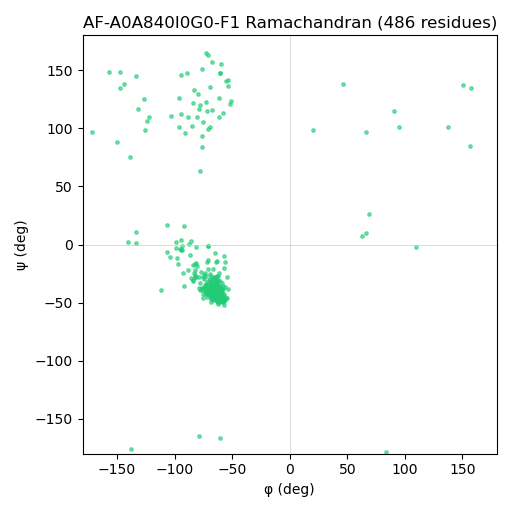1 9.521 18.856 1.00 92.38 420 SER A CA 1
ATOM 3189 C C . SER A 1 420 ? 15.774 10.832 18.063 1.00 92.38 420 SER A C 1
ATOM 3191 O O . SER A 1 420 ? 14.735 11.493 18.086 1.00 92.38 420 SER A O 1
ATOM 3193 N N . SER A 1 421 ? 16.838 11.260 17.377 1.00 94.50 421 SER A N 1
ATOM 3194 C CA . SER A 1 421 ? 16.825 12.465 16.543 1.00 94.50 421 SER A CA 1
ATOM 3195 C C . SER A 1 421 ? 16.084 12.229 15.226 1.00 94.50 421 SER A C 1
ATOM 3197 O O . SER A 1 421 ? 15.251 13.046 14.820 1.00 94.50 421 SER A O 1
ATOM 3199 N N . GLU A 1 422 ? 16.314 11.074 14.603 1.00 95.25 422 GLU A N 1
ATOM 3200 C CA . GLU A 1 422 ? 15.634 10.673 13.382 1.00 95.25 422 GLU A CA 1
ATOM 3201 C C . GLU A 1 422 ? 14.155 10.390 13.640 1.00 95.25 422 GLU A C 1
ATOM 3203 O O . GLU A 1 422 ? 13.303 10.893 12.899 1.00 95.25 422 GLU A O 1
ATOM 3208 N N . LEU A 1 423 ? 13.839 9.666 14.717 1.00 95.88 423 LEU A N 1
ATOM 3209 C CA . LEU A 1 423 ? 12.460 9.383 15.094 1.00 95.88 423 LEU A CA 1
ATOM 3210 C C . LEU A 1 423 ? 11.678 10.679 15.346 1.00 95.88 423 LEU A C 1
ATOM 3212 O O . LEU A 1 423 ? 10.583 10.838 14.807 1.00 95.88 423 LEU A O 1
ATOM 3216 N N . ARG A 1 424 ? 12.252 11.647 16.079 1.00 97.12 424 ARG A N 1
ATOM 3217 C CA . ARG A 1 424 ? 11.624 12.966 16.287 1.00 97.12 424 ARG A CA 1
ATOM 3218 C C . ARG A 1 424 ? 11.342 13.678 14.966 1.00 97.12 424 ARG A C 1
ATOM 3220 O O . ARG A 1 424 ? 10.226 14.147 14.750 1.00 97.12 424 ARG A O 1
ATOM 3227 N N . ARG A 1 425 ? 12.318 13.714 14.051 1.00 96.94 425 ARG A N 1
ATOM 3228 C CA . ARG A 1 425 ? 12.151 14.331 12.724 1.00 96.94 425 ARG A CA 1
ATOM 3229 C C . ARG A 1 425 ? 11.041 13.652 11.918 1.00 96.94 425 ARG A C 1
ATOM 3231 O O . ARG A 1 425 ? 10.245 14.343 11.282 1.00 96.94 425 ARG A O 1
ATOM 3238 N N . ARG A 1 426 ? 10.978 12.318 11.936 1.00 97.06 426 ARG A N 1
ATOM 3239 C CA . ARG A 1 426 ? 9.942 11.539 11.241 1.00 97.06 426 ARG A CA 1
ATOM 3240 C C . ARG A 1 426 ? 8.558 11.782 11.837 1.00 97.06 426 ARG A C 1
ATOM 3242 O O . ARG A 1 426 ? 7.641 12.052 11.072 1.00 97.06 426 ARG A O 1
ATOM 3249 N N . ILE A 1 427 ? 8.419 11.776 13.165 1.00 96.75 427 ILE A N 1
ATOM 3250 C CA . ILE A 1 427 ? 7.153 12.092 13.848 1.00 96.75 427 ILE A CA 1
ATOM 3251 C C . ILE A 1 427 ? 6.675 13.494 13.465 1.00 96.75 427 ILE A C 1
ATOM 3253 O O . ILE A 1 427 ? 5.528 13.644 13.056 1.00 96.75 427 ILE A O 1
ATOM 3257 N N . ALA A 1 428 ? 7.550 14.503 13.530 1.00 97.25 428 ALA A N 1
ATOM 3258 C CA . ALA A 1 428 ? 7.199 15.877 13.173 1.00 97.25 428 ALA A CA 1
ATOM 3259 C C . ALA A 1 428 ? 6.783 16.008 11.697 1.00 97.25 428 ALA A C 1
ATOM 3261 O O . ALA A 1 428 ? 5.796 16.670 11.375 1.00 97.25 428 ALA A O 1
ATOM 3262 N N . THR A 1 429 ? 7.509 15.337 10.797 1.00 97.44 429 THR A N 1
ATOM 3263 C CA . THR A 1 429 ? 7.203 15.334 9.359 1.00 97.44 429 THR A CA 1
ATOM 3264 C C . THR A 1 429 ? 5.868 14.644 9.078 1.00 97.44 429 THR A C 1
ATOM 3266 O O . THR A 1 429 ? 5.046 15.180 8.337 1.00 97.44 429 THR A O 1
ATOM 3269 N N . GLU A 1 430 ? 5.627 13.476 9.678 1.00 97.19 430 GLU A N 1
ATOM 3270 C CA . GLU A 1 430 ? 4.410 12.701 9.435 1.00 97.19 430 GLU A CA 1
ATOM 3271 C C . GLU A 1 430 ? 3.182 13.354 10.073 1.00 97.19 430 GLU A C 1
ATOM 3273 O O . GLU A 1 430 ? 2.134 13.404 9.436 1.00 97.19 430 GLU A O 1
ATOM 3278 N N . ALA A 1 431 ? 3.312 13.946 11.264 1.00 96.94 431 ALA A N 1
ATOM 3279 C CA . ALA A 1 431 ? 2.245 14.736 11.882 1.00 96.94 431 ALA A CA 1
ATOM 3280 C C . ALA A 1 431 ? 1.893 15.974 11.041 1.00 96.94 431 ALA A C 1
ATOM 3282 O O . ALA A 1 431 ? 0.720 16.291 10.868 1.00 96.94 431 ALA A O 1
ATOM 3283 N N . GLY A 1 432 ? 2.885 16.634 10.432 1.00 95.88 432 GLY A N 1
ATOM 3284 C CA . GLY A 1 432 ? 2.638 17.743 9.506 1.00 95.88 432 GLY A CA 1
ATOM 3285 C C . GLY A 1 432 ? 1.981 17.322 8.183 1.00 95.88 432 GLY A C 1
ATOM 3286 O O . GLY A 1 432 ? 1.287 18.123 7.559 1.00 95.88 432 GLY A O 1
ATOM 3287 N N . ARG A 1 433 ? 2.192 16.075 7.745 1.00 97.25 433 ARG A N 1
ATOM 3288 C CA . ARG A 1 433 ? 1.696 15.549 6.463 1.00 97.25 433 ARG A CA 1
ATOM 3289 C C . ARG A 1 433 ? 0.333 14.862 6.571 1.00 97.25 433 ARG A C 1
ATOM 3291 O O . ARG A 1 433 ? -0.454 14.934 5.629 1.00 97.25 433 ARG A O 1
ATOM 3298 N N . ASN A 1 434 ? 0.063 14.173 7.677 1.00 96.69 434 ASN A N 1
ATOM 3299 C CA . ASN A 1 434 ? -1.084 13.285 7.845 1.00 96.69 434 ASN A CA 1
ATOM 3300 C C . ASN A 1 434 ? -1.928 13.696 9.063 1.00 96.69 434 ASN A C 1
ATOM 3302 O O . ASN A 1 434 ? -1.572 13.426 10.208 1.00 96.69 434 ASN A O 1
ATOM 3306 N N . ALA A 1 435 ? -3.096 14.293 8.802 1.00 96.19 435 ALA A N 1
ATOM 3307 C CA . ALA A 1 435 ? -4.004 14.781 9.843 1.00 96.19 435 ALA A CA 1
ATOM 3308 C C . ALA A 1 435 ? -4.545 13.671 10.765 1.00 96.19 435 ALA A C 1
ATOM 3310 O O . ALA A 1 435 ? -4.803 13.919 11.942 1.00 96.19 435 ALA A O 1
ATOM 3311 N N . VAL A 1 436 ? -4.705 12.444 10.253 1.00 95.56 436 VAL A N 1
ATOM 3312 C CA . VAL A 1 436 ? -5.151 11.299 11.066 1.00 95.56 436 VAL A CA 1
ATOM 3313 C C . VAL A 1 436 ? -4.058 10.907 12.055 1.00 95.56 436 VAL A C 1
ATOM 3315 O O . VAL A 1 436 ? -4.342 10.671 13.228 1.00 95.56 436 VAL A O 1
ATOM 3318 N N . PHE A 1 437 ? -2.803 10.893 11.597 1.00 96.62 437 PHE A N 1
ATOM 3319 C CA . PHE A 1 437 ? -1.657 10.633 12.458 1.00 96.62 437 PHE A CA 1
ATOM 3320 C C . PHE A 1 437 ? -1.499 11.733 13.516 1.00 96.62 437 PHE A C 1
ATOM 3322 O O . PHE A 1 437 ? -1.419 11.406 14.695 1.00 96.62 437 PHE A O 1
ATOM 3329 N N . ASP A 1 438 ? -1.558 13.017 13.138 1.00 97.25 438 ASP A N 1
ATOM 3330 C CA . ASP A 1 438 ? -1.517 14.141 14.093 1.00 97.25 438 ASP A CA 1
ATOM 3331 C C . ASP A 1 438 ? -2.598 14.020 15.179 1.00 97.25 438 ASP A C 1
ATOM 3333 O O . ASP A 1 438 ? -2.303 14.129 16.370 1.00 97.25 438 ASP A O 1
ATOM 3337 N N . SER A 1 439 ? -3.841 13.707 14.791 1.00 95.69 439 SER A N 1
ATOM 3338 C CA . SER A 1 439 ? -4.931 13.480 15.746 1.00 95.69 439 SER A CA 1
ATOM 3339 C C . SER A 1 439 ? -4.613 12.345 16.722 1.00 95.69 439 SER A C 1
ATOM 3341 O O . SER A 1 439 ? -4.819 12.505 17.924 1.00 95.69 439 SER A O 1
ATOM 3343 N N . ALA A 1 440 ? -4.083 11.222 16.230 1.00 95.25 440 ALA A N 1
ATOM 3344 C CA . ALA A 1 440 ? -3.709 10.088 17.071 1.00 95.25 440 ALA A CA 1
ATOM 3345 C C . ALA A 1 440 ? -2.561 10.438 18.032 1.00 95.25 440 ALA A C 1
ATOM 3347 O O . ALA A 1 440 ? -2.582 10.029 19.192 1.00 95.25 440 ALA A O 1
ATOM 3348 N N . VAL A 1 441 ? -1.578 11.228 17.581 1.00 96.69 441 VAL A N 1
ATOM 3349 C CA . VAL A 1 441 ? -0.484 11.701 18.440 1.00 96.69 441 VAL A CA 1
ATOM 3350 C C . VAL A 1 441 ? -1.014 12.593 19.564 1.00 96.69 441 VAL A C 1
ATOM 3352 O O . VAL A 1 441 ? -0.630 12.422 20.722 1.00 96.69 441 VAL A O 1
ATOM 3355 N N . ARG A 1 442 ? -1.918 13.527 19.253 1.00 96.62 442 ARG A N 1
ATOM 3356 C CA . ARG A 1 442 ? -2.526 14.406 20.263 1.00 96.62 442 ARG A CA 1
ATOM 3357 C C . ARG A 1 442 ? -3.396 13.638 21.250 1.00 96.62 442 ARG A C 1
ATOM 3359 O O . ARG A 1 442 ? -3.336 13.935 22.441 1.00 96.62 442 ARG A O 1
ATOM 3366 N N . GLU A 1 443 ? -4.163 12.656 20.774 1.00 95.75 443 GLU A N 1
ATOM 3367 C CA . GLU A 1 443 ? -4.945 11.765 21.637 1.00 95.75 443 GLU A CA 1
ATOM 3368 C C . GLU A 1 443 ? -4.028 10.996 22.591 1.00 95.75 443 GLU A C 1
ATOM 3370 O O . GLU A 1 443 ? -4.269 11.009 23.792 1.00 95.75 443 GLU A O 1
ATOM 3375 N N . PHE A 1 444 ? -2.923 10.427 22.097 1.00 96.25 444 PHE A N 1
ATOM 3376 C CA . PHE A 1 444 ? -1.943 9.741 22.940 1.00 96.25 444 PHE A CA 1
ATOM 3377 C C . PHE A 1 444 ? -1.326 10.653 24.007 1.00 96.25 444 PHE A C 1
ATOM 3379 O O . PHE A 1 444 ? -1.221 10.248 25.165 1.00 96.25 444 PHE A O 1
ATOM 3386 N N . LEU A 1 445 ? -0.927 11.877 23.643 1.00 96.06 445 LEU A N 1
ATOM 3387 C CA . LEU A 1 445 ? -0.390 12.834 24.613 1.00 96.06 445 LEU A CA 1
ATOM 3388 C C . LEU A 1 445 ? -1.438 13.185 25.679 1.00 96.06 445 LEU A C 1
ATOM 3390 O O . LEU A 1 445 ? -1.108 13.203 26.860 1.00 96.06 445 LEU A O 1
ATOM 3394 N N . GLY A 1 446 ? -2.693 13.414 25.280 1.00 95.56 446 GLY A N 1
ATOM 3395 C CA . GLY A 1 446 ? -3.790 13.697 26.210 1.00 95.56 446 GLY A CA 1
ATOM 3396 C C . GLY A 1 446 ? -4.143 12.512 27.114 1.00 95.56 446 GLY A C 1
ATOM 3397 O O . GLY A 1 446 ? -4.376 12.695 28.306 1.00 95.56 446 GLY A O 1
ATOM 3398 N N . ASP A 1 447 ? -4.125 11.295 26.573 1.00 93.88 447 ASP A N 1
ATOM 3399 C CA . ASP A 1 447 ? -4.324 10.059 27.329 1.00 93.88 447 ASP A CA 1
ATOM 3400 C C . ASP A 1 447 ? -3.200 9.861 28.366 1.00 93.88 447 ASP A C 1
ATOM 3402 O O . ASP A 1 447 ? -3.473 9.500 29.510 1.00 93.88 447 ASP A O 1
ATOM 3406 N N . PHE A 1 448 ? -1.941 10.149 28.013 1.00 94.81 448 PHE A N 1
ATOM 3407 C CA . PHE A 1 448 ? -0.822 10.092 28.961 1.00 94.81 448 PHE A CA 1
ATOM 3408 C C . PHE A 1 448 ? -0.932 11.184 30.038 1.00 94.81 448 PHE A C 1
ATOM 3410 O O . PHE A 1 448 ? -0.722 10.903 31.216 1.00 94.81 448 PHE A O 1
ATOM 3417 N N . ASP A 1 449 ? -1.320 12.410 29.671 1.00 94.56 449 ASP A N 1
ATOM 3418 C CA . ASP A 1 449 ? -1.559 13.499 30.630 1.00 94.56 449 ASP A CA 1
ATOM 3419 C C . ASP A 1 449 ? -2.641 13.113 31.655 1.00 94.56 449 ASP A C 1
ATOM 3421 O O . ASP A 1 449 ? -2.483 13.339 32.857 1.00 94.56 449 ASP A O 1
ATOM 3425 N N . ALA A 1 450 ? -3.722 12.473 31.194 1.00 91.75 450 ALA A N 1
ATOM 3426 C CA . ALA A 1 450 ? -4.796 11.973 32.050 1.00 91.75 450 ALA A CA 1
ATOM 3427 C C . ALA A 1 450 ? -4.333 10.851 32.995 1.00 91.75 450 ALA A C 1
ATOM 3429 O O . ALA A 1 450 ? -4.893 10.703 34.080 1.00 91.75 450 ALA A O 1
ATOM 3430 N N . LEU A 1 451 ? -3.307 10.083 32.613 1.00 91.75 451 LEU A N 1
ATOM 3431 C CA . LEU A 1 451 ? -2.678 9.077 33.473 1.00 91.75 451 LEU A CA 1
ATOM 3432 C C . LEU A 1 451 ? -1.805 9.720 34.560 1.00 91.75 451 LEU A C 1
ATOM 3434 O O . LEU A 1 451 ? -1.753 9.214 35.679 1.00 91.75 451 LEU A O 1
ATOM 3438 N N . LEU A 1 452 ? -1.141 10.838 34.256 1.00 91.06 452 LEU A N 1
ATOM 3439 C CA . LEU A 1 452 ? -0.294 11.557 35.215 1.00 91.06 452 LEU A CA 1
ATOM 3440 C C . LEU A 1 452 ? -1.093 12.417 36.206 1.00 91.06 452 LEU A C 1
ATOM 3442 O O . LEU A 1 452 ? -0.642 12.637 37.329 1.00 91.06 452 LEU A O 1
ATOM 3446 N N . GLN A 1 453 ? -2.281 12.894 35.822 1.00 91.06 453 GLN A N 1
ATOM 3447 C CA . GLN A 1 453 ? -3.086 13.811 36.637 1.00 91.06 453 GLN A CA 1
ATOM 3448 C C . GLN A 1 453 ? -3.437 13.283 38.047 1.00 91.06 453 GLN A C 1
ATOM 3450 O O . GLN A 1 453 ? -3.307 14.056 38.999 1.00 91.06 453 GLN A O 1
ATOM 3455 N N . PRO A 1 454 ? -3.852 12.012 38.239 1.00 87.75 454 PRO A N 1
ATOM 3456 C CA . PRO A 1 454 ? -4.121 11.465 39.568 1.00 87.75 454 PRO A CA 1
ATOM 3457 C C . PRO A 1 454 ? -2.852 11.336 40.413 1.00 87.75 454 PRO A C 1
ATOM 3459 O O . PRO A 1 454 ? -2.900 11.582 41.613 1.00 87.75 454 PRO A O 1
ATOM 3462 N N . LEU A 1 455 ? -1.720 10.998 39.784 1.00 86.25 455 LEU A N 1
ATOM 3463 C CA . LEU A 1 455 ? -0.441 10.810 40.471 1.00 86.25 455 LEU A CA 1
ATOM 3464 C C . LEU A 1 455 ? 0.057 12.125 41.075 1.00 86.25 455 LEU A C 1
ATOM 3466 O O . LEU A 1 455 ? 0.509 12.141 42.211 1.00 86.25 455 LEU A O 1
ATOM 3470 N N . GLY A 1 456 ? -0.102 13.244 40.363 1.00 82.19 456 GLY A N 1
ATOM 3471 C CA . GLY A 1 456 ? 0.297 14.565 40.860 1.00 82.19 456 GLY A CA 1
ATOM 3472 C C . GLY A 1 456 ? -0.571 15.127 41.994 1.00 82.19 456 GLY A C 1
ATOM 3473 O O . GLY A 1 456 ? -0.185 16.109 42.621 1.00 82.19 456 GLY A O 1
ATOM 3474 N N . ALA A 1 457 ? -1.746 14.546 42.259 1.00 82.50 457 ALA A N 1
ATOM 3475 C CA . ALA A 1 457 ? -2.629 14.996 43.338 1.00 82.50 457 ALA A CA 1
ATOM 3476 C C . ALA A 1 457 ? -2.223 14.443 44.718 1.00 82.50 457 ALA A C 1
ATOM 3478 O O . ALA A 1 457 ? -2.677 14.956 45.745 1.00 82.50 457 ALA A O 1
ATOM 3479 N N . GLU A 1 458 ? -1.384 13.408 44.754 1.00 73.88 458 GLU A N 1
ATOM 3480 C CA . GLU A 1 458 ? -0.882 12.794 45.982 1.00 73.88 458 GLU A CA 1
ATOM 3481 C C . GLU A 1 458 ? 0.411 13.492 46.444 1.00 73.88 458 GLU A C 1
ATOM 3483 O O . GLU A 1 458 ? 1.194 13.982 45.637 1.00 73.88 458 GLU A O 1
ATOM 3488 N N . GLY A 1 459 ? 0.651 13.576 47.759 1.00 73.56 459 GLY A N 1
ATOM 3489 C CA . GLY A 1 459 ? 1.781 14.337 48.328 1.00 73.56 459 GLY A CA 1
ATOM 3490 C C . GLY A 1 459 ? 3.183 13.836 47.938 1.00 73.56 459 GLY A C 1
ATOM 3491 O O . GLY A 1 459 ? 4.151 14.565 48.130 1.00 73.56 459 GLY A O 1
ATOM 3492 N N . GLU A 1 460 ? 3.282 12.628 47.375 1.00 77.00 460 GLU A N 1
ATOM 3493 C CA . GLU A 1 460 ? 4.497 12.021 46.795 1.00 77.00 460 GLU A CA 1
ATOM 3494 C C . GLU A 1 460 ? 4.454 11.991 45.248 1.00 77.00 460 GLU A C 1
ATOM 3496 O O . GLU A 1 460 ? 5.208 11.269 44.595 1.00 77.00 460 GLU A O 1
ATOM 3501 N N . GLY A 1 461 ? 3.564 12.780 44.637 1.00 82.69 461 GLY A N 1
ATOM 3502 C CA . GLY A 1 461 ? 3.235 12.701 43.215 1.00 82.69 461 GLY A CA 1
ATOM 3503 C C . GLY A 1 461 ? 4.399 12.939 42.260 1.00 82.69 461 GLY A C 1
ATOM 3504 O O . GLY A 1 461 ? 4.463 12.306 41.208 1.00 82.69 461 GLY A O 1
ATOM 3505 N N . ASP A 1 462 ? 5.364 13.777 42.639 1.00 85.81 462 ASP A N 1
ATOM 3506 C CA . ASP A 1 462 ? 6.544 14.051 41.813 1.00 85.81 462 ASP 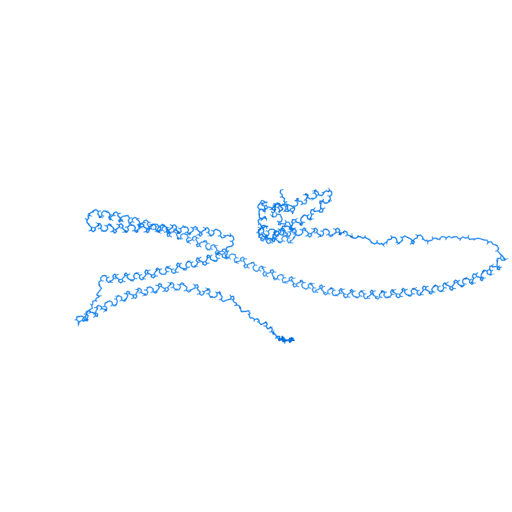A CA 1
ATOM 3507 C C . ASP A 1 462 ? 7.417 12.799 41.616 1.00 85.81 462 ASP A C 1
ATOM 3509 O O . ASP A 1 462 ? 7.945 12.571 40.523 1.00 85.81 462 ASP A O 1
ATOM 3513 N N . GLU A 1 463 ? 7.540 11.949 42.641 1.00 89.12 463 GLU A N 1
ATOM 3514 C CA . GLU A 1 463 ? 8.316 10.708 42.557 1.00 89.12 463 GLU A CA 1
ATOM 3515 C C . GLU A 1 463 ? 7.587 9.659 41.706 1.00 89.12 463 GLU A C 1
ATOM 3517 O O . GLU A 1 463 ? 8.197 9.054 40.820 1.00 89.12 463 GLU A O 1
ATOM 3522 N N . ALA A 1 464 ? 6.269 9.526 41.881 1.00 86.62 464 ALA A N 1
ATOM 3523 C CA . ALA A 1 464 ? 5.438 8.623 41.084 1.00 86.62 464 ALA A CA 1
ATOM 3524 C C . ALA A 1 464 ? 5.384 9.026 39.596 1.00 86.62 464 ALA A C 1
ATOM 3526 O O . ALA A 1 464 ? 5.444 8.171 38.704 1.00 86.62 464 ALA A O 1
ATOM 3527 N N . ILE A 1 465 ? 5.325 10.331 39.301 1.00 89.69 465 ILE A N 1
ATOM 3528 C CA . ILE A 1 465 ? 5.421 10.857 37.933 1.00 89.69 465 ILE A CA 1
ATOM 3529 C C . ILE A 1 465 ? 6.805 10.547 37.354 1.00 89.69 465 ILE A C 1
ATOM 3531 O O . ILE A 1 465 ? 6.900 10.031 36.238 1.00 89.69 465 ILE A O 1
ATOM 3535 N N . ALA A 1 466 ? 7.882 10.798 38.106 1.00 90.94 466 ALA A N 1
ATOM 3536 C CA . ALA A 1 466 ? 9.240 10.509 37.653 1.00 90.94 466 ALA A CA 1
ATOM 3537 C C . ALA A 1 466 ? 9.459 9.010 37.386 1.00 90.94 466 ALA A C 1
ATOM 3539 O O . ALA A 1 466 ? 10.128 8.648 36.416 1.00 90.94 466 ALA A O 1
ATOM 3540 N N . GLU A 1 467 ? 8.891 8.125 38.206 1.00 90.31 467 GLU A N 1
ATOM 3541 C CA . GLU A 1 467 ? 8.932 6.678 37.984 1.00 90.31 467 GLU A CA 1
ATOM 3542 C C . GLU A 1 467 ? 8.138 6.270 36.736 1.00 90.31 467 GLU A C 1
ATOM 3544 O O . GLU A 1 467 ? 8.639 5.523 35.890 1.00 90.31 467 GLU A O 1
ATOM 3549 N N . THR A 1 468 ? 6.952 6.845 36.544 1.00 90.38 468 THR A N 1
ATOM 3550 C CA . THR A 1 468 ? 6.117 6.596 35.361 1.00 90.38 468 THR A CA 1
ATOM 3551 C C . THR A 1 468 ? 6.805 7.060 34.073 1.00 90.38 468 THR A C 1
ATOM 3553 O O . THR A 1 468 ? 6.773 6.354 33.060 1.00 90.38 468 THR A O 1
ATOM 3556 N N . LEU A 1 469 ? 7.508 8.196 34.105 1.00 92.88 469 LEU A N 1
ATOM 3557 C CA . LEU A 1 469 ? 8.274 8.720 32.969 1.00 92.88 469 LEU A CA 1
ATOM 3558 C C . LEU A 1 469 ? 9.509 7.871 32.622 1.00 92.88 469 LEU A C 1
ATOM 3560 O O . LEU A 1 469 ? 9.924 7.850 31.462 1.00 92.88 469 LEU A O 1
ATOM 3564 N N . LYS A 1 470 ? 10.070 7.118 33.580 1.00 92.94 470 LYS A N 1
ATOM 3565 C CA . LYS A 1 470 ? 11.162 6.159 33.316 1.00 92.94 470 LYS A CA 1
ATOM 3566 C C . LYS A 1 470 ? 10.691 4.923 32.545 1.00 92.94 470 LYS A C 1
ATOM 3568 O O . LYS A 1 470 ? 11.513 4.248 31.917 1.00 92.94 470 LYS A O 1
ATOM 3573 N N . SER A 1 471 ? 9.391 4.615 32.567 1.00 94.62 471 SER A N 1
ATOM 3574 C CA . SER A 1 471 ? 8.836 3.501 31.793 1.00 94.62 471 SER A CA 1
ATOM 3575 C C . SER A 1 471 ? 9.086 3.688 30.282 1.00 94.62 471 SER A C 1
ATOM 3577 O O . SER A 1 471 ? 9.236 4.817 29.808 1.00 94.62 471 SER A O 1
ATOM 3579 N N . PRO A 1 472 ? 9.127 2.611 29.470 1.00 95.12 472 PRO A N 1
ATOM 3580 C CA . PRO A 1 472 ? 9.241 2.738 28.013 1.00 95.12 472 PRO A CA 1
ATOM 3581 C C . PRO A 1 472 ? 8.161 3.651 27.418 1.00 95.12 472 PRO A C 1
ATOM 3583 O O . PRO A 1 472 ? 8.428 4.459 26.537 1.00 95.12 472 PRO A O 1
ATOM 3586 N N . LEU A 1 473 ? 6.947 3.572 27.951 1.00 94.12 473 LEU A N 1
ATOM 3587 C CA . LEU A 1 473 ? 5.821 4.365 27.485 1.00 94.12 473 LEU A CA 1
ATOM 3588 C C . LEU A 1 473 ? 5.987 5.855 27.834 1.00 94.12 473 LEU A C 1
ATOM 3590 O O . LEU A 1 473 ? 5.707 6.714 27.002 1.00 94.12 473 LEU A O 1
ATOM 3594 N N . GLY A 1 474 ? 6.518 6.151 29.024 1.00 94.88 474 GLY A N 1
ATOM 3595 C CA . GLY A 1 474 ? 6.878 7.505 29.449 1.00 94.88 474 GLY A CA 1
ATOM 3596 C C . GLY A 1 474 ? 7.995 8.120 28.610 1.00 94.88 474 GLY A C 1
ATOM 3597 O O . GLY A 1 474 ? 7.895 9.271 28.190 1.00 94.88 474 GLY A O 1
ATOM 3598 N N . ARG A 1 475 ? 9.016 7.331 28.259 1.00 96.12 475 ARG A N 1
ATOM 3599 C CA . ARG A 1 475 ? 10.072 7.770 27.333 1.00 96.12 475 ARG A CA 1
ATOM 3600 C C . ARG A 1 475 ? 9.525 8.084 25.942 1.00 96.12 475 ARG A C 1
ATOM 3602 O O . ARG A 1 475 ? 9.914 9.093 25.358 1.00 96.12 475 ARG A O 1
ATOM 3609 N N . LEU A 1 476 ? 8.605 7.261 25.433 1.00 95.62 476 LEU A N 1
ATOM 3610 C CA . LEU A 1 476 ? 7.930 7.526 24.161 1.00 95.62 476 LEU A CA 1
ATOM 3611 C C . LEU A 1 476 ? 7.088 8.810 24.231 1.00 95.62 476 LEU A C 1
ATOM 3613 O O . LEU A 1 476 ? 7.153 9.619 23.312 1.00 95.62 476 LEU A O 1
ATOM 3617 N N . TYR A 1 477 ? 6.359 9.035 25.328 1.00 96.44 477 TYR A N 1
ATOM 3618 C CA . TYR A 1 477 ? 5.601 10.268 25.563 1.00 96.44 477 TYR A CA 1
ATOM 3619 C C . TYR A 1 477 ? 6.476 11.524 25.511 1.00 96.44 477 TYR A C 1
ATOM 3621 O O . TYR A 1 477 ? 6.158 12.456 24.771 1.00 96.44 477 TYR A O 1
ATOM 3629 N N . VAL A 1 478 ? 7.611 11.526 26.217 1.00 95.81 478 VAL A N 1
ATOM 3630 C CA . VAL A 1 478 ? 8.551 12.657 26.187 1.00 95.81 478 VAL A CA 1
ATOM 3631 C C . VAL A 1 478 ? 9.092 12.867 24.773 1.00 95.81 478 VAL A C 1
ATOM 3633 O O . VAL A 1 478 ? 9.066 13.986 24.271 1.00 95.81 478 VAL A O 1
ATOM 3636 N N . LEU A 1 479 ? 9.516 11.796 24.094 1.00 96.50 479 LEU A N 1
ATOM 3637 C CA . LEU A 1 479 ? 10.069 11.878 22.740 1.00 96.50 479 LEU A CA 1
ATOM 3638 C C . LEU A 1 479 ? 9.068 12.482 21.748 1.00 96.50 479 LEU A C 1
ATOM 3640 O O . LEU A 1 479 ? 9.423 13.371 20.972 1.00 96.50 479 LEU A O 1
ATOM 3644 N N . VAL A 1 480 ? 7.822 12.013 21.788 1.00 96.25 480 VAL A N 1
ATOM 3645 C CA . VAL A 1 480 ? 6.725 12.492 20.940 1.00 96.25 480 VAL A CA 1
ATOM 3646 C C . VAL A 1 480 ? 6.385 13.948 21.254 1.00 96.25 480 VAL A C 1
ATOM 3648 O O . VAL A 1 480 ? 6.224 14.751 20.338 1.00 96.25 480 VAL A O 1
ATOM 3651 N N . GLY A 1 481 ? 6.320 14.313 22.536 1.00 96.44 481 GLY A N 1
ATOM 3652 C CA . GLY A 1 481 ? 6.063 15.689 22.947 1.00 96.44 481 GLY A CA 1
ATOM 3653 C C . GLY A 1 481 ? 7.167 16.651 22.506 1.00 96.44 481 GLY A C 1
ATOM 3654 O O . GLY A 1 481 ? 6.863 17.710 21.962 1.00 96.44 481 GLY A O 1
ATOM 3655 N N . THR A 1 482 ? 8.440 16.269 22.636 1.00 96.38 482 THR A N 1
ATOM 3656 C CA . THR A 1 482 ? 9.571 17.063 22.128 1.00 96.38 482 THR A CA 1
ATOM 3657 C C . THR A 1 482 ? 9.563 17.156 20.601 1.00 96.38 482 THR A C 1
ATOM 3659 O O . THR A 1 482 ? 9.861 18.214 20.057 1.00 96.38 482 THR A O 1
ATOM 3662 N N . ALA A 1 483 ? 9.185 16.090 19.882 1.00 96.19 483 ALA A N 1
ATOM 3663 C CA . ALA A 1 483 ? 9.059 16.130 18.420 1.00 96.19 483 ALA A CA 1
ATOM 3664 C C . ALA A 1 483 ? 8.058 17.197 17.941 1.00 96.19 483 ALA A C 1
ATOM 3666 O O . ALA A 1 483 ? 8.250 17.786 16.880 1.00 96.19 483 ALA A O 1
ATOM 3667 N N . LEU A 1 484 ? 7.007 17.447 18.728 1.00 96.06 484 LEU A N 1
ATOM 3668 C CA . LEU A 1 484 ? 5.966 18.433 18.438 1.00 96.06 484 LEU A CA 1
ATOM 3669 C C . LEU A 1 484 ? 6.207 19.808 19.087 1.00 96.06 484 LEU A C 1
ATOM 3671 O O . LEU A 1 484 ? 5.346 20.678 18.979 1.00 96.06 484 LEU A O 1
ATOM 3675 N N . GLY A 1 485 ? 7.341 20.015 19.766 1.00 94.56 485 GLY A N 1
ATOM 3676 C CA . GLY A 1 485 ? 7.641 21.272 20.465 1.00 94.56 485 GLY A CA 1
ATOM 3677 C C . GLY A 1 485 ? 6.759 21.525 21.693 1.00 94.56 485 GLY A C 1
ATOM 3678 O O . GLY A 1 485 ? 6.502 22.671 22.047 1.00 94.56 485 GLY A O 1
ATOM 3679 N N . ARG A 1 486 ? 6.234 20.465 22.324 1.00 93.50 486 ARG A N 1
ATOM 3680 C CA . ARG A 1 486 ? 5.460 20.560 23.574 1.00 93.50 486 ARG A CA 1
ATOM 3681 C C . ARG A 1 486 ? 6.358 20.601 24.813 1.00 93.50 486 ARG A C 1
ATOM 3683 O O . ARG A 1 486 ? 5.979 21.202 25.816 1.00 93.50 486 ARG A O 1
ATOM 3690 N N . PHE A 1 487 ? 7.515 19.947 24.738 1.00 88.50 487 PHE A N 1
ATOM 3691 C CA . PHE A 1 487 ? 8.545 19.941 25.773 1.00 88.50 487 PHE A CA 1
ATOM 3692 C C . PHE A 1 487 ? 9.836 20.459 25.143 1.00 88.50 487 PHE A C 1
ATOM 3694 O O . PHE A 1 487 ? 10.394 19.775 24.279 1.00 88.50 487 PHE A O 1
ATOM 3701 N N . ASP A 1 488 ? 10.240 21.663 25.543 1.00 69.75 488 ASP A N 1
ATOM 3702 C CA . ASP A 1 488 ? 11.503 22.298 25.147 1.00 69.75 488 ASP A CA 1
ATOM 3703 C C . ASP A 1 488 ? 12.668 21.856 26.042 1.00 69.75 488 ASP A C 1
ATOM 3705 O O . ASP A 1 488 ? 12.469 21.769 27.280 1.00 69.75 488 ASP A O 1
#

Sequence (488 aa):
MGHNSVVPLTARKHEEGAFAVPLEGALENDEAAHDEAWPRNAANSWRAAKWLAGGILAAWLVGWPIGSTMGATAALGRFAFRLGYTIEVLLFALTTAALVLAGGRALAAGFRLEDSAERLRRAANSFAGTLGPNGTAARAEIGALNAEIDRALERLASAESMIRQQVRALDSAGAAIESGTAKSAERLEAERSALMNLTEEMNKEAEAFAEKIAERSRTASEAGSATEARLRETNETLDGQIERLEEISRRSLERFETLADSMAGRSEALAAQAEQQSEATAKLGENQSALLQAQSDLADHAKRIETLMKDQRQRAEKLAKAVADQTARLTRLGETAPKPKRRGAWRDILSAVERGLPARSESPAPADVKAAMDRLVERMHRFSLTMRTSLYGGPARDDLARFEGGERLIFVRELLEEDSSELRRRIATEAGRNAVFDSAVREFLGDFDALLQPLGAEGEGDEAIAETLKSPLGRLYVLVGTALGRFD

Solvent-accessible surface area (backbone atoms only — not comparable to full-atom values): 27602 Å² total; per-residue (Å²): 136,88,81,85,82,85,79,83,87,76,84,79,83,81,78,89,72,89,78,85,73,81,71,77,71,64,61,66,60,54,55,62,56,55,70,62,54,53,68,52,51,47,55,46,49,41,51,50,26,51,53,50,25,51,48,53,44,47,46,55,70,51,46,46,30,52,51,46,22,54,51,44,23,72,76,67,78,45,92,52,93,44,73,77,75,47,71,67,58,54,50,51,48,51,52,51,31,49,50,42,43,50,51,28,51,51,52,41,49,48,56,51,50,50,50,51,52,49,50,50,50,49,50,50,51,52,48,64,74,68,50,61,94,75,49,60,62,62,52,52,51,53,50,52,51,50,56,50,50,51,52,51,52,52,51,50,50,50,51,50,52,52,50,55,52,49,51,54,50,49,54,55,48,48,58,52,47,77,68,64,59,82,71,48,59,61,53,53,52,53,48,50,52,50,51,50,50,50,50,52,50,51,50,53,52,49,50,54,49,51,50,51,51,53,52,50,52,48,54,52,50,54,52,46,52,55,48,52,52,49,51,50,55,49,48,56,51,48,52,59,47,49,56,51,49,52,50,50,50,52,54,48,50,55,49,50,52,54,49,50,54,53,49,52,54,48,51,53,52,48,51,54,50,51,52,52,48,50,52,50,50,51,53,49,52,52,51,50,52,51,50,54,50,52,52,51,53,50,52,52,50,50,52,51,49,52,51,50,49,51,50,48,49,52,50,47,49,52,46,49,48,52,44,47,54,51,40,57,60,44,55,77,69,55,92,81,88,87,87,88,92,86,88,88,88,75,82,82,73,76,78,76,75,88,76,87,85,90,84,80,85,80,72,81,54,75,66,56,55,52,58,50,50,55,50,50,54,50,52,51,35,53,46,32,49,53,48,48,31,73,76,72,40,80,72,57,70,67,60,51,51,41,36,76,72,64,45,56,55,54,50,45,50,55,61,66,71,44,61,67,68,58,52,25,54,49,51,38,51,46,37,74,72,32,68,70,53,34,52,51,52,52,49,47,53,51,54,52,50,62,64,46,54,66,41,60,74,42,101,62,11,70,59,54,45,54,55,50,42,70,35,68,68,29,46,50,50,53,48,55,33,37,36,70,68,73,49,130

pLDDT: mean 75.56, std 17.13, range [31.66, 97.44]

Mean predicted aligned error: 22.44 Å

Radius of gyration: 56.96 Å; Cα contacts (8 Å, |Δi|>4): 139; chains: 1; bounding box: 121×53×202 Å

Foldseek 3Di:
DDDDDDDDDDDDDDDPDDDPDPPPPPPVVVVVVVVVPQVVVLVVLLVVLLVVLVVLLVCLQPVVQVVVQVVCCVVPVDRDRDSPDDPVSVVVSVVVSVVSNVVSVVVSVVSVVVVVVVCVVVVVVVLVVPDDPPCPV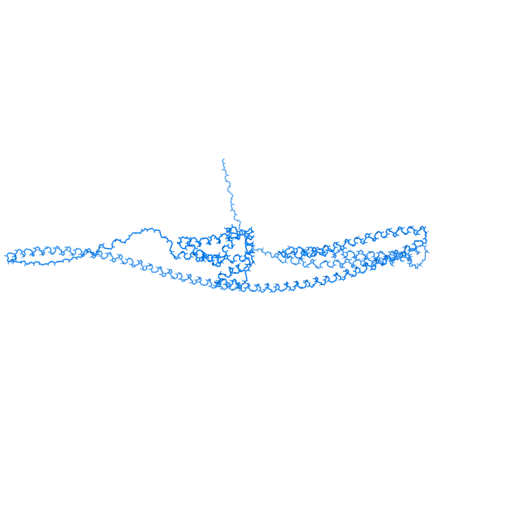VVVVVVVVVVVVVVVVVVVVVVVVVVVVVVVVVVVLVVVVVVDDPVSVVVVVVVVVVVVVVVVVVVVVVVVVVVVVVVVVVVVVVVVVVVVVVVVVVVVVVVVVVVVVVVVVVVVVVVVVVVVVVVVVVVVVVVVVVVVVVVVVVVVVVVVVVVVVVVVVVVVVVVVVVVVVVVVVVVVVVVVVVVVVVVVVCVVPDDDDDDDDDDDDDVPPPPPPPDDDDDDDDDPDPVVVVVVVVVLVQLLLVLLLVLCCLQPNHDPPVLVVVCVVPPSCSSLVVLVVDDLVVSLQSLLVSLVVDVVSVVSLVVSLVSVVVVLVVLCVDPCSVVVLVVVLPDSSNVVSVSSCVSVVNDD